Protein AF-A0A2G7H2M1-F1 (afdb_monomer_lite)

Sequence (558 aa):
MIRIRSAALLALSVTLCADLGRAHAQNSVNVNLQNLQPVRIADLQLNVLRLNTAQFQQAIQAPNVLQLNLNDLPARIQARDVAVTRGIGLAGRLAAGADLRADIGRAVLTLPRGLTVPAQVQLRDGARQEVLLFGQDTVALSVAQAEEDSARNRGELLRSFGISEQAPLPADLQPRGQAAPGSAAAPTATGLAAKIGTQIDPNVLLRPPLIRNVLPTPSQPGQEQGDGGSAAPRDGACRFTPTNALFGQLRGSNIGLITTIKNQGARGTCMAFAYTSALESLIARRRGTRMNLSEQYAYYWLRGDDGVLGDGAGWGDFSDAISRARMIPYETAWRYNPSPNRVRLPADTSKPITEFRNSCLNYPDQACSDTTAQAQLVCQGGTNNCAWKPEYAAGGGVNSFRPTRGNEVWASLGGMPFTDVNVTRAYRRNMMRSMLDRGDQLILGFTVDPAFDSIGANGQPNLSLMGGRARGGHAVHIVGYVNTGTRTFNNVQYRVGPGTVNFGTLSFPTGVWVIKNSWSCGFGDGGYAYLPDAFLDQETWGVFNLPAGAVASDMPGF

Structure (mmCIF, N/CA/C/O backbone):
data_AF-A0A2G7H2M1-F1
#
_entry.id   AF-A0A2G7H2M1-F1
#
loop_
_atom_site.group_PDB
_atom_site.id
_atom_site.type_symbol
_atom_site.label_atom_id
_atom_site.label_alt_id
_atom_site.label_comp_id
_atom_site.label_asym_id
_atom_site.label_entity_id
_atom_site.label_seq_id
_atom_site.pdbx_PDB_ins_code
_atom_site.Cartn_x
_atom_site.Cartn_y
_atom_site.Cartn_z
_atom_site.occupancy
_atom_site.B_iso_or_equiv
_atom_site.auth_seq_id
_atom_site.auth_comp_id
_atom_site.auth_asym_id
_atom_site.auth_atom_id
_atom_site.pdbx_PDB_model_num
ATOM 1 N N . MET A 1 1 ? 78.926 -14.113 -14.686 1.00 33.31 1 MET A N 1
ATOM 2 C CA . MET A 1 1 ? 78.456 -13.834 -16.057 1.00 33.31 1 MET A CA 1
ATOM 3 C C . MET A 1 1 ? 77.190 -12.992 -15.964 1.00 33.31 1 MET A C 1
ATOM 5 O O . MET A 1 1 ? 76.244 -13.443 -15.344 1.00 33.31 1 MET A O 1
ATOM 9 N N . ILE A 1 2 ? 77.253 -11.776 -16.534 1.00 32.53 2 ILE A N 1
ATOM 10 C CA . ILE A 1 2 ? 76.145 -10.894 -16.973 1.00 32.53 2 ILE A CA 1
ATOM 11 C C . ILE A 1 2 ? 75.263 -10.309 -15.840 1.00 32.53 2 ILE A C 1
ATOM 13 O O . ILE A 1 2 ? 74.303 -10.923 -15.408 1.00 32.53 2 ILE A O 1
ATOM 17 N N . ARG A 1 3 ? 75.668 -9.221 -15.160 1.00 26.81 3 ARG A N 1
ATOM 18 C CA . ARG A 1 3 ? 75.548 -7.773 -15.501 1.00 26.81 3 ARG A CA 1
ATOM 19 C C . ARG A 1 3 ? 74.106 -7.261 -15.667 1.00 26.81 3 ARG A C 1
ATOM 21 O O . ARG A 1 3 ? 73.580 -7.188 -16.769 1.00 26.81 3 ARG A O 1
ATOM 28 N N . ILE A 1 4 ? 73.564 -6.794 -14.541 1.00 30.09 4 ILE A N 1
ATOM 29 C CA . ILE A 1 4 ? 72.476 -5.816 -14.413 1.00 30.09 4 ILE A CA 1
ATOM 30 C C . ILE A 1 4 ? 72.993 -4.452 -14.906 1.00 30.09 4 ILE A C 1
ATOM 32 O O . ILE A 1 4 ? 74.083 -4.032 -14.511 1.00 30.09 4 ILE A O 1
ATOM 36 N N . ARG A 1 5 ? 72.232 -3.759 -15.763 1.00 29.53 5 ARG A N 1
ATOM 37 C CA . ARG A 1 5 ? 72.445 -2.341 -16.093 1.00 29.53 5 ARG A CA 1
ATOM 38 C C . ARG A 1 5 ? 71.260 -1.516 -15.608 1.00 29.53 5 ARG A C 1
ATOM 40 O O . ARG A 1 5 ? 70.122 -1.763 -15.992 1.00 29.53 5 ARG A O 1
ATOM 47 N N . SER A 1 6 ? 71.588 -0.533 -14.784 1.00 28.25 6 SER A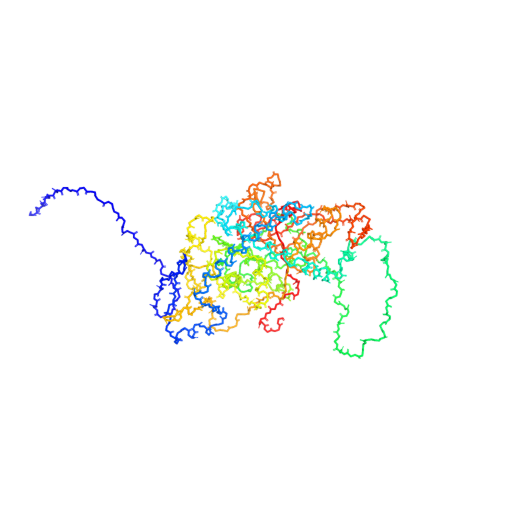 N 1
ATOM 48 C CA . SER A 1 6 ? 70.728 0.547 -14.318 1.00 28.25 6 SER A CA 1
ATOM 49 C C . SER A 1 6 ? 70.740 1.736 -15.289 1.00 28.25 6 SER A C 1
ATOM 51 O O . SER A 1 6 ? 71.696 1.903 -16.046 1.00 28.25 6 SER A O 1
ATOM 53 N N . ALA A 1 7 ? 69.739 2.604 -15.097 1.00 27.39 7 ALA A N 1
ATOM 54 C CA . ALA A 1 7 ? 69.675 4.039 -15.407 1.00 27.39 7 ALA A CA 1
ATOM 55 C C . ALA A 1 7 ? 69.108 4.469 -16.775 1.00 27.39 7 ALA A C 1
ATOM 57 O O . ALA A 1 7 ? 69.757 4.338 -17.805 1.00 27.39 7 ALA A O 1
ATOM 58 N N . ALA A 1 8 ? 67.942 5.128 -16.745 1.00 26.91 8 ALA A N 1
ATOM 59 C CA . ALA A 1 8 ? 67.895 6.596 -16.775 1.00 26.91 8 ALA A CA 1
ATOM 60 C C . ALA A 1 8 ? 66.492 7.116 -16.393 1.00 26.91 8 ALA A C 1
ATOM 62 O O . ALA A 1 8 ? 65.511 6.870 -17.088 1.00 26.91 8 ALA A O 1
ATOM 63 N N . LEU A 1 9 ? 66.422 7.847 -15.275 1.00 26.03 9 LEU A N 1
ATOM 64 C CA . LEU A 1 9 ? 65.372 8.827 -14.994 1.00 26.03 9 LEU A CA 1
ATOM 65 C C . LEU A 1 9 ? 65.571 10.035 -15.923 1.00 26.03 9 LEU A C 1
ATOM 67 O O . LEU A 1 9 ? 66.683 10.554 -15.985 1.00 26.03 9 LEU A O 1
ATOM 71 N N . LEU A 1 10 ? 64.493 10.571 -16.499 1.00 26.19 10 LEU A N 1
ATOM 72 C CA . LEU A 1 10 ? 64.315 12.022 -16.596 1.00 26.19 10 LEU A CA 1
ATOM 73 C C . LEU A 1 10 ? 62.819 12.351 -16.490 1.00 26.19 10 LEU A C 1
ATOM 75 O O . LEU A 1 10 ? 61.987 11.782 -17.191 1.00 26.19 10 LEU A O 1
ATOM 79 N N . ALA A 1 11 ? 62.501 13.220 -15.539 1.00 27.11 11 ALA A N 1
ATOM 80 C CA . ALA A 1 11 ? 61.161 13.618 -15.138 1.00 27.11 11 ALA A CA 1
ATOM 81 C C . ALA A 1 11 ? 60.555 14.672 -16.077 1.00 27.11 11 ALA A C 1
ATOM 83 O O . ALA A 1 11 ? 61.283 15.536 -16.554 1.00 27.11 11 ALA A O 1
ATOM 84 N N . LEU A 1 12 ? 59.222 14.676 -16.220 1.00 25.28 12 LEU A N 1
ATOM 85 C CA . LEU A 1 12 ? 58.423 15.906 -16.311 1.00 25.28 12 LEU A CA 1
ATOM 86 C C . LEU A 1 12 ? 56.951 15.636 -15.909 1.00 25.28 12 LEU A C 1
ATOM 88 O O . LEU A 1 12 ? 56.193 14.997 -16.627 1.00 25.28 12 LEU A O 1
ATOM 92 N N . SER A 1 13 ? 56.606 16.088 -14.700 1.00 24.88 13 SER A N 1
ATOM 93 C CA . SER A 1 13 ? 55.345 16.725 -14.266 1.00 24.88 13 SER A CA 1
ATOM 94 C C . SER A 1 13 ? 53.973 16.344 -14.875 1.00 24.88 13 SER A C 1
ATOM 96 O O . SER A 1 13 ? 53.659 16.690 -16.005 1.00 24.88 13 SER A O 1
ATOM 98 N N . VAL A 1 14 ? 53.108 15.820 -13.990 1.00 29.09 14 VAL A N 1
ATOM 99 C CA . VAL A 1 14 ? 51.681 16.160 -13.755 1.00 29.09 14 VAL A CA 1
ATOM 100 C C . VAL A 1 14 ? 50.760 16.338 -14.975 1.00 29.09 14 VAL A C 1
ATOM 102 O O . VAL A 1 14 ? 50.647 17.427 -15.529 1.00 29.09 14 VAL A O 1
ATOM 105 N N . THR A 1 15 ? 49.905 15.339 -15.226 1.00 25.30 15 THR A N 1
ATOM 106 C CA . THR A 1 15 ? 48.461 15.573 -15.429 1.00 25.30 15 THR A CA 1
ATOM 107 C C . THR A 1 15 ? 47.659 14.343 -14.985 1.00 25.30 15 THR A C 1
ATOM 109 O O . THR A 1 15 ? 47.825 13.246 -15.510 1.00 25.30 15 THR A O 1
ATOM 112 N N . LEU A 1 16 ? 46.811 14.539 -13.972 1.00 26.70 16 LEU A N 1
ATOM 113 C CA . LEU A 1 16 ? 45.685 13.672 -13.621 1.00 26.70 16 LEU A CA 1
ATOM 114 C C . LEU A 1 16 ? 44.705 13.595 -14.804 1.00 26.70 16 LEU A C 1
ATOM 116 O O . LEU A 1 16 ? 44.364 14.640 -15.350 1.00 26.70 16 LEU A O 1
ATOM 120 N N . CYS A 1 17 ? 44.170 12.408 -15.106 1.00 23.98 17 CYS A N 1
ATOM 121 C CA . CYS A 1 17 ? 42.733 12.114 -14.966 1.00 23.98 17 CYS A CA 1
ATOM 122 C C . CYS A 1 17 ? 42.373 10.720 -15.512 1.00 23.98 17 CYS A C 1
ATOM 124 O O . CYS A 1 17 ? 42.525 10.446 -16.692 1.00 23.98 17 CYS A O 1
ATOM 126 N N . ALA A 1 18 ? 41.880 9.886 -14.591 1.00 29.06 18 ALA A N 1
ATOM 127 C CA . ALA A 1 18 ? 40.818 8.888 -14.726 1.00 29.06 18 ALA A CA 1
ATOM 128 C C . ALA A 1 18 ? 40.623 8.155 -16.070 1.00 29.06 18 ALA A C 1
ATOM 130 O O . ALA A 1 18 ? 39.945 8.663 -16.950 1.00 29.06 18 ALA A O 1
ATOM 131 N N . ASP A 1 19 ? 41.035 6.882 -16.114 1.00 26.33 19 ASP A N 1
ATOM 132 C CA . ASP A 1 19 ? 40.470 5.878 -17.032 1.00 26.33 19 ASP A CA 1
ATOM 133 C C . ASP A 1 19 ? 40.434 4.471 -16.395 1.00 26.33 19 ASP A C 1
ATOM 135 O O . ASP A 1 19 ? 40.882 3.467 -16.941 1.00 26.33 19 ASP A O 1
ATOM 139 N N . LEU A 1 20 ? 39.866 4.383 -15.188 1.00 26.27 20 LEU A N 1
ATOM 140 C CA . LEU A 1 20 ? 39.433 3.113 -14.589 1.00 26.27 20 LEU A CA 1
ATOM 141 C C . LEU A 1 20 ? 37.907 3.115 -14.484 1.00 26.27 20 LEU A C 1
ATOM 143 O O . LEU A 1 20 ? 37.322 3.280 -13.415 1.00 26.27 20 LEU A O 1
ATOM 147 N N . GLY A 1 21 ? 37.262 2.993 -15.643 1.00 26.36 21 GLY A N 1
ATOM 148 C CA . GLY A 1 21 ? 35.820 2.875 -15.791 1.00 26.36 21 GLY A CA 1
ATOM 149 C C . GLY A 1 21 ? 35.415 1.518 -16.366 1.00 26.36 21 GLY A C 1
ATOM 150 O O . GLY A 1 21 ? 35.889 1.124 -17.424 1.00 26.36 21 GLY A O 1
ATOM 151 N N . ARG A 1 22 ? 34.426 0.899 -15.707 1.00 31.69 22 ARG A N 1
ATOM 152 C CA . ARG A 1 22 ? 33.455 -0.078 -16.243 1.00 31.69 22 ARG A CA 1
ATOM 153 C C . ARG A 1 22 ? 33.908 -1.535 -16.402 1.00 31.69 22 ARG A C 1
ATOM 155 O O . ARG A 1 22 ? 34.060 -2.039 -17.507 1.00 31.69 22 ARG A O 1
ATOM 162 N N . ALA A 1 23 ? 33.857 -2.265 -15.291 1.00 27.28 23 ALA A N 1
ATOM 163 C CA . ALA A 1 23 ? 33.282 -3.610 -15.306 1.00 27.28 23 ALA A CA 1
ATOM 164 C C . ALA A 1 23 ? 31.782 -3.483 -14.971 1.00 27.28 23 ALA A C 1
ATOM 166 O O . ALA A 1 23 ? 31.389 -3.468 -13.808 1.00 27.28 23 ALA A O 1
ATOM 167 N N . HIS A 1 24 ? 30.948 -3.294 -15.999 1.00 34.88 24 HIS A N 1
ATOM 168 C CA . HIS A 1 24 ? 29.495 -3.449 -15.884 1.00 34.88 24 HIS A CA 1
ATOM 169 C C . HIS A 1 24 ? 29.212 -4.945 -15.790 1.00 34.88 24 HIS A C 1
ATOM 171 O O . HIS A 1 24 ? 29.477 -5.667 -16.751 1.00 34.88 24 HIS A O 1
ATOM 177 N N . ALA A 1 25 ? 28.723 -5.430 -14.649 1.00 34.84 25 ALA A N 1
ATOM 178 C CA . ALA A 1 25 ? 28.279 -6.813 -14.565 1.00 34.84 25 ALA A CA 1
ATOM 179 C C . ALA A 1 25 ? 27.133 -7.008 -15.565 1.00 34.84 25 ALA A C 1
ATOM 181 O O . ALA A 1 25 ? 26.103 -6.336 -15.512 1.00 34.84 25 ALA A O 1
ATOM 182 N N . GLN A 1 26 ? 27.390 -7.879 -16.532 1.00 40.53 26 GLN A N 1
ATOM 183 C CA . GLN A 1 26 ? 26.538 -8.148 -17.670 1.00 40.53 26 GLN A CA 1
ATOM 184 C C . GLN A 1 26 ? 25.221 -8.769 -17.198 1.00 40.53 26 GLN A C 1
ATOM 186 O O . GLN A 1 26 ? 25.188 -9.863 -16.639 1.00 40.53 26 GLN A O 1
ATOM 191 N N . ASN A 1 27 ? 24.136 -8.044 -17.453 1.00 43.53 27 ASN A N 1
ATOM 192 C CA . ASN A 1 27 ? 22.769 -8.532 -17.376 1.00 43.53 27 ASN A CA 1
ATOM 193 C C . ASN A 1 27 ? 22.635 -9.781 -18.256 1.00 43.53 27 ASN A C 1
ATOM 195 O O . ASN A 1 27 ? 22.847 -9.707 -19.466 1.00 43.53 27 ASN A O 1
ATOM 199 N N . SER A 1 28 ? 22.245 -10.914 -17.682 1.00 41.66 28 SER A N 1
ATOM 200 C CA . SER A 1 28 ? 21.693 -12.014 -18.465 1.00 41.66 28 SER A CA 1
ATOM 201 C C . SER A 1 28 ? 20.181 -12.012 -1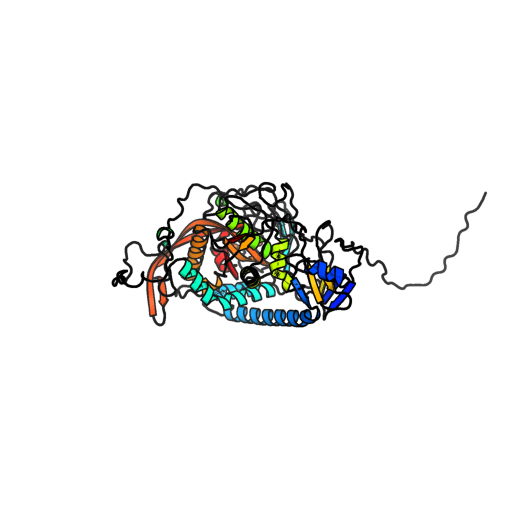8.286 1.00 41.66 28 SER A C 1
ATOM 203 O O . SER A 1 28 ? 19.684 -12.248 -17.197 1.00 41.66 28 SER A O 1
ATOM 205 N N . VAL A 1 29 ? 19.457 -11.750 -19.377 1.00 44.94 29 VAL A N 1
ATOM 206 C CA . VAL A 1 29 ? 18.616 -12.800 -19.963 1.00 44.94 29 VAL A CA 1
ATOM 207 C C . VAL A 1 29 ? 18.759 -12.729 -21.481 1.00 44.94 29 VAL A C 1
ATOM 209 O O . VAL A 1 29 ? 18.210 -11.863 -22.157 1.00 44.94 29 VAL A O 1
ATOM 212 N N . ASN A 1 30 ? 19.567 -13.651 -21.993 1.00 44.84 30 ASN A N 1
ATOM 213 C CA . ASN A 1 30 ? 19.257 -14.531 -23.116 1.00 44.84 30 ASN A CA 1
ATOM 214 C C . ASN A 1 30 ? 18.113 -14.100 -24.053 1.00 44.84 30 ASN A C 1
ATOM 216 O O . ASN A 1 30 ? 17.033 -14.686 -24.051 1.00 44.84 30 ASN A O 1
ATOM 220 N N . VAL A 1 31 ? 18.408 -13.176 -24.965 1.00 47.66 31 VAL A N 1
ATOM 221 C CA . VAL A 1 31 ? 17.937 -13.311 -26.348 1.00 47.66 31 VAL A CA 1
ATOM 222 C C . VAL A 1 31 ? 19.170 -13.213 -27.250 1.00 47.66 31 VAL A C 1
ATOM 224 O O . VAL A 1 31 ? 19.629 -12.127 -27.587 1.00 47.66 31 VAL A O 1
ATOM 227 N N . ASN A 1 32 ? 19.747 -14.365 -27.601 1.00 48.53 32 ASN A N 1
ATOM 228 C CA . ASN A 1 32 ? 20.745 -14.517 -28.671 1.00 48.53 32 ASN A CA 1
ATOM 229 C C . ASN A 1 32 ? 21.985 -13.595 -28.604 1.00 48.53 32 ASN A C 1
ATOM 231 O O . ASN A 1 32 ? 22.346 -13.010 -29.623 1.00 48.53 32 ASN A O 1
ATOM 235 N N . LEU A 1 33 ? 22.654 -13.463 -27.448 1.00 54.19 33 LEU A N 1
ATOM 236 C CA . LEU A 1 33 ? 23.925 -12.715 -27.323 1.00 54.19 33 LEU A CA 1
ATOM 237 C C . LEU A 1 33 ? 23.839 -11.221 -27.719 1.00 54.19 33 LEU A C 1
ATOM 239 O O . LEU A 1 33 ? 24.855 -10.604 -28.039 1.00 54.19 33 LEU A O 1
ATOM 243 N N . GLN A 1 34 ? 22.643 -10.620 -27.724 1.00 62.59 34 GLN A N 1
ATOM 244 C CA . GLN A 1 34 ? 22.492 -9.205 -28.065 1.00 62.59 34 GLN A CA 1
ATOM 245 C C . GLN A 1 34 ? 22.823 -8.291 -26.881 1.00 62.59 34 GLN A C 1
ATOM 247 O O . GLN A 1 34 ? 22.351 -8.489 -25.763 1.00 62.59 34 GLN A O 1
ATOM 252 N N . ASN A 1 35 ? 23.621 -7.257 -27.157 1.00 71.12 35 ASN A N 1
ATOM 253 C CA . ASN A 1 35 ? 24.021 -6.261 -26.169 1.00 71.12 35 ASN A CA 1
ATOM 254 C C . ASN A 1 35 ? 22.909 -5.235 -25.929 1.00 71.12 35 ASN A C 1
ATOM 256 O O . ASN A 1 35 ? 22.250 -4.777 -26.867 1.00 71.12 35 ASN A O 1
ATOM 260 N N . LEU A 1 36 ? 22.761 -4.822 -24.670 1.00 82.12 36 LEU A N 1
ATOM 261 C CA . LEU A 1 36 ? 21.943 -3.671 -24.305 1.00 82.12 36 LEU A CA 1
ATOM 262 C C . LEU A 1 36 ? 22.483 -2.401 -24.966 1.00 82.12 36 LEU A C 1
ATOM 264 O O . LEU A 1 36 ? 23.694 -2.178 -25.021 1.00 82.12 36 LEU A O 1
ATOM 268 N N . GLN A 1 37 ? 21.571 -1.564 -25.448 1.00 87.12 37 GLN A N 1
ATOM 269 C CA . GLN A 1 37 ? 21.890 -0.307 -26.110 1.00 87.12 37 GLN A CA 1
ATOM 270 C C . GLN A 1 37 ? 21.412 0.870 -25.258 1.00 87.12 37 GLN A C 1
ATOM 272 O O . GLN A 1 37 ? 20.228 0.912 -24.906 1.00 87.12 37 GLN A O 1
ATOM 277 N N . PRO A 1 38 ? 22.286 1.839 -24.943 1.00 88.56 38 PRO A N 1
ATOM 278 C CA . PRO A 1 38 ? 21.874 3.030 -24.224 1.00 88.56 38 PRO A CA 1
ATOM 279 C C . PRO A 1 38 ? 20.993 3.913 -25.114 1.00 88.56 38 PRO A C 1
ATOM 281 O O . PRO A 1 38 ? 21.287 4.138 -26.290 1.00 88.56 38 PRO A O 1
ATOM 284 N N . VAL A 1 39 ? 19.920 4.444 -24.539 1.00 88.81 39 VAL A N 1
ATOM 285 C CA . VAL A 1 39 ? 19.013 5.409 -25.161 1.00 88.81 39 VAL A CA 1
ATOM 286 C C . VAL A 1 39 ? 18.764 6.532 -24.166 1.00 88.81 39 VAL A C 1
ATOM 288 O O . VAL A 1 39 ? 18.524 6.292 -22.983 1.00 88.81 39 VAL A O 1
ATOM 291 N N . ARG A 1 40 ? 18.807 7.772 -24.652 1.00 90.56 40 ARG A N 1
ATOM 292 C CA . ARG A 1 40 ? 18.460 8.955 -23.867 1.00 90.56 40 ARG A CA 1
ATOM 293 C C . ARG A 1 40 ? 17.105 9.488 -24.313 1.00 90.56 40 ARG A C 1
ATOM 295 O O . ARG A 1 40 ? 16.916 9.735 -25.502 1.00 90.56 40 ARG A O 1
ATOM 302 N N . ILE A 1 41 ? 16.195 9.690 -23.366 1.00 88.06 41 ILE A N 1
ATOM 303 C CA . ILE A 1 41 ? 14.857 10.243 -23.608 1.00 88.06 41 ILE A CA 1
ATOM 304 C C . ILE A 1 41 ? 14.632 11.353 -22.596 1.00 88.06 41 ILE A C 1
ATOM 306 O O . ILE A 1 41 ? 14.559 11.081 -21.403 1.00 88.06 41 ILE A O 1
ATOM 310 N N . ALA A 1 42 ? 14.542 12.598 -23.063 1.00 87.31 42 ALA A N 1
ATOM 311 C CA . ALA A 1 42 ? 14.599 13.764 -22.184 1.00 87.31 42 ALA A CA 1
ATOM 312 C C . ALA A 1 42 ? 15.829 13.689 -21.242 1.00 87.31 42 ALA A C 1
ATOM 314 O O . ALA A 1 42 ? 16.981 13.685 -21.701 1.00 87.31 42 ALA A O 1
ATOM 315 N N . ASP A 1 43 ? 15.599 13.623 -19.935 1.00 86.31 43 ASP A N 1
ATOM 316 C CA . ASP A 1 43 ? 16.602 13.468 -18.884 1.00 86.31 43 ASP A CA 1
ATOM 317 C C . ASP A 1 43 ? 16.855 12.006 -18.471 1.00 86.31 43 ASP A C 1
ATOM 319 O O . ASP A 1 43 ? 17.846 11.735 -17.793 1.00 86.31 43 ASP A O 1
ATOM 323 N N . LEU A 1 44 ? 16.034 11.059 -18.929 1.00 88.62 44 LEU A N 1
ATOM 324 C CA . LEU A 1 44 ? 16.184 9.637 -18.630 1.00 88.62 44 LEU A CA 1
ATOM 325 C C . LEU A 1 44 ? 17.306 8.991 -19.448 1.00 88.62 44 LEU A C 1
ATOM 327 O O . LEU A 1 44 ? 17.395 9.167 -20.669 1.00 88.62 44 LEU A O 1
ATOM 331 N N . GLN A 1 45 ? 18.116 8.175 -18.776 1.00 89.75 45 GLN A N 1
ATOM 332 C CA . GLN A 1 45 ? 19.093 7.281 -19.395 1.00 89.75 45 GLN A CA 1
ATOM 333 C C . GLN A 1 45 ? 18.625 5.840 -19.217 1.00 89.75 45 GLN A C 1
ATOM 335 O O . GLN A 1 45 ? 18.563 5.332 -18.100 1.00 89.75 45 GLN A O 1
ATOM 340 N N . LEU A 1 46 ? 18.280 5.191 -20.327 1.00 87.44 46 LEU A N 1
ATOM 341 C CA . LEU A 1 46 ? 17.742 3.836 -20.351 1.00 87.44 46 LEU A CA 1
ATOM 342 C C . LEU A 1 46 ? 18.667 2.906 -21.119 1.00 87.44 46 LEU A C 1
ATOM 344 O O . LEU A 1 46 ? 19.346 3.320 -22.054 1.00 87.44 46 LEU A O 1
ATOM 348 N N . ASN A 1 47 ? 18.619 1.626 -20.775 1.00 86.94 47 ASN A N 1
ATOM 349 C CA . ASN A 1 47 ? 19.218 0.565 -21.569 1.00 86.94 47 ASN A CA 1
ATOM 350 C C . ASN A 1 47 ? 18.100 -0.282 -22.170 1.00 86.94 47 ASN A C 1
ATOM 352 O O . ASN A 1 47 ? 17.242 -0.781 -21.442 1.00 86.94 47 ASN A O 1
ATOM 356 N N . VAL A 1 48 ? 18.107 -0.433 -23.493 1.00 87.75 48 VAL A N 1
ATOM 357 C CA . VAL A 1 48 ? 17.088 -1.189 -24.228 1.00 87.75 48 VAL A CA 1
ATOM 358 C C . VAL A 1 48 ? 17.704 -2.388 -24.931 1.00 87.75 48 VAL A C 1
ATOM 360 O O . VAL A 1 48 ? 18.831 -2.327 -25.426 1.00 87.75 48 VAL A O 1
ATOM 363 N N . LEU A 1 49 ? 16.943 -3.471 -25.031 1.00 89.12 49 LEU A N 1
ATOM 364 C CA . LEU A 1 49 ? 17.272 -4.604 -25.883 1.00 89.12 49 LEU A CA 1
ATOM 365 C C . LEU A 1 49 ? 16.596 -4.414 -27.245 1.00 89.12 49 LEU A C 1
ATOM 367 O O . LEU A 1 49 ? 15.375 -4.527 -27.358 1.00 89.12 49 LEU A O 1
ATOM 371 N N . ARG A 1 50 ? 17.373 -4.099 -28.288 1.00 90.06 50 ARG A N 1
ATOM 372 C CA . ARG A 1 50 ? 16.838 -3.915 -29.647 1.00 90.06 50 ARG A CA 1
ATOM 373 C C . ARG A 1 50 ? 16.810 -5.228 -30.415 1.00 90.06 50 ARG A C 1
ATOM 375 O O . ARG A 1 50 ? 17.846 -5.703 -30.860 1.00 90.06 50 ARG A O 1
ATOM 382 N N . LEU A 1 51 ? 15.608 -5.744 -30.632 1.00 90.12 51 LEU A N 1
ATOM 383 C CA . LEU A 1 51 ? 15.343 -6.998 -31.326 1.00 90.12 51 LEU A CA 1
ATOM 384 C C . LEU A 1 51 ? 14.994 -6.740 -32.796 1.00 90.12 51 LEU A C 1
ATOM 386 O O . LEU A 1 51 ? 14.384 -5.721 -33.125 1.00 90.12 51 LEU A O 1
ATOM 390 N N . ASN A 1 52 ? 15.320 -7.668 -33.701 1.00 91.38 52 ASN A N 1
ATOM 391 C CA . ASN A 1 52 ? 14.781 -7.586 -35.063 1.00 91.38 52 ASN A CA 1
ATOM 392 C C . ASN A 1 52 ? 13.247 -7.765 -35.049 1.00 91.38 52 ASN A C 1
ATOM 394 O O . ASN A 1 52 ? 12.675 -8.193 -34.046 1.00 91.38 52 ASN A O 1
ATOM 398 N N . THR A 1 53 ? 12.563 -7.447 -36.151 1.00 91.88 53 THR A N 1
ATOM 399 C CA . THR A 1 53 ? 11.090 -7.484 -36.196 1.00 91.88 53 THR A CA 1
ATOM 400 C C . THR A 1 53 ? 10.516 -8.839 -35.774 1.00 91.88 53 THR A C 1
ATOM 402 O O . THR A 1 53 ? 9.607 -8.867 -34.953 1.00 91.88 53 THR A O 1
ATOM 405 N N . ALA A 1 54 ? 11.058 -9.959 -36.260 1.00 90.44 54 ALA A N 1
ATOM 406 C CA . ALA A 1 54 ? 10.551 -11.290 -35.917 1.00 90.44 54 ALA A CA 1
ATOM 407 C C . ALA A 1 54 ? 10.736 -11.617 -34.423 1.00 90.44 54 ALA A C 1
ATOM 409 O O . ALA A 1 54 ? 9.799 -12.058 -33.760 1.00 90.44 54 ALA A O 1
ATOM 410 N N . GLN A 1 55 ? 11.919 -11.330 -33.874 1.00 89.06 55 GLN A N 1
ATOM 411 C CA . GLN A 1 55 ? 12.224 -11.514 -32.454 1.00 89.06 55 GLN A CA 1
ATOM 412 C C . GLN A 1 55 ? 11.359 -10.620 -31.561 1.00 89.06 55 GLN A C 1
ATOM 414 O O . GLN A 1 55 ? 10.897 -11.061 -30.512 1.00 89.06 55 GLN A O 1
ATOM 419 N N . PHE A 1 56 ? 11.123 -9.369 -31.965 1.00 91.00 56 PHE A N 1
ATOM 420 C CA . PHE A 1 56 ? 10.257 -8.460 -31.223 1.00 91.00 56 PHE A CA 1
ATOM 421 C C . PHE A 1 56 ? 8.808 -8.948 -31.219 1.00 91.00 56 PHE A C 1
ATOM 423 O O . PHE A 1 56 ? 8.195 -8.990 -30.157 1.00 91.00 56 PHE A O 1
ATOM 430 N N . GLN A 1 57 ? 8.286 -9.381 -32.372 1.00 90.56 57 GLN A N 1
ATOM 431 C CA . GLN A 1 57 ? 6.941 -9.957 -32.464 1.00 90.56 57 GLN A CA 1
ATOM 432 C C . GLN A 1 57 ? 6.794 -11.187 -31.560 1.00 90.56 57 GLN A C 1
ATOM 434 O O . GLN A 1 57 ? 5.800 -11.310 -30.853 1.00 90.56 57 GLN A O 1
ATOM 439 N N . GLN A 1 58 ? 7.812 -12.047 -31.495 1.00 87.06 58 GLN A N 1
ATOM 440 C CA . GLN A 1 58 ? 7.832 -13.163 -30.550 1.00 87.06 58 GLN A CA 1
ATOM 441 C C . GLN A 1 58 ? 7.871 -12.688 -29.086 1.00 87.06 58 GLN A C 1
ATOM 443 O O . GLN A 1 58 ? 7.181 -13.244 -28.236 1.00 87.06 58 GLN A O 1
ATOM 448 N N . ALA A 1 59 ? 8.655 -11.653 -28.774 1.00 84.31 59 ALA A N 1
ATOM 449 C CA . ALA A 1 59 ? 8.775 -11.134 -27.414 1.00 84.31 59 ALA A CA 1
ATOM 450 C C . ALA A 1 59 ? 7.458 -10.540 -26.891 1.00 84.31 59 ALA A C 1
ATOM 452 O O . ALA A 1 59 ? 7.136 -10.745 -25.725 1.00 84.31 59 ALA A O 1
ATOM 453 N N . ILE A 1 60 ? 6.689 -9.848 -27.739 1.00 87.62 60 ILE A N 1
ATOM 454 C CA . ILE A 1 60 ? 5.400 -9.248 -27.352 1.00 87.62 60 ILE A CA 1
ATOM 455 C C . ILE A 1 60 ? 4.226 -10.234 -27.376 1.00 87.62 60 ILE A C 1
ATOM 457 O O . ILE A 1 60 ? 3.153 -9.903 -26.881 1.00 87.62 60 ILE A O 1
ATOM 461 N N . GLN A 1 61 ? 4.415 -11.434 -27.932 1.00 84.50 61 GLN A N 1
ATOM 462 C CA . GLN A 1 61 ? 3.464 -12.543 -27.796 1.00 84.50 61 GLN A CA 1
ATOM 463 C C . GLN A 1 61 ? 3.545 -13.215 -26.420 1.00 84.50 61 GLN A C 1
ATOM 465 O O . GLN A 1 61 ? 2.655 -13.991 -26.071 1.00 84.50 61 GLN A O 1
ATOM 470 N N . ALA A 1 62 ? 4.590 -12.934 -25.631 1.00 76.56 62 ALA A N 1
ATOM 471 C CA . ALA A 1 62 ? 4.644 -13.386 -24.250 1.00 76.56 62 ALA A CA 1
ATOM 472 C C . ALA A 1 62 ? 3.457 -12.798 -23.464 1.00 76.56 62 ALA A C 1
ATOM 474 O O . ALA A 1 62 ? 3.092 -11.634 -23.668 1.00 76.56 62 ALA A O 1
ATOM 475 N N . PRO A 1 63 ? 2.838 -13.578 -22.563 1.00 77.00 63 PRO A N 1
ATOM 476 C CA . PRO A 1 63 ? 1.747 -13.067 -21.754 1.00 77.00 63 PRO A CA 1
ATOM 477 C C . PRO A 1 63 ? 2.239 -11.898 -20.904 1.00 77.00 63 PRO A C 1
ATOM 479 O O . PRO A 1 63 ? 3.410 -11.828 -20.525 1.00 77.00 63 PRO A O 1
ATOM 482 N N . ASN A 1 64 ? 1.310 -11.006 -20.565 1.00 85.00 64 ASN A N 1
ATOM 483 C CA . ASN A 1 64 ? 1.519 -9.965 -19.564 1.00 85.00 64 ASN A CA 1
ATOM 484 C C . ASN A 1 64 ? 2.573 -8.902 -19.915 1.00 85.00 64 ASN A C 1
ATOM 486 O O . ASN A 1 64 ? 3.028 -8.180 -19.038 1.00 85.00 64 ASN A O 1
ATOM 490 N N . VAL A 1 65 ? 2.924 -8.765 -21.192 1.00 88.94 65 VAL A N 1
ATOM 491 C CA . VAL A 1 65 ? 3.780 -7.682 -21.681 1.00 88.94 65 VAL A CA 1
ATOM 492 C C . VAL A 1 65 ? 3.032 -6.345 -21.673 1.00 88.94 65 VAL A C 1
ATOM 494 O O . VAL A 1 65 ? 1.884 -6.258 -22.112 1.00 88.94 65 VAL A O 1
ATOM 497 N N . LEU A 1 66 ? 3.709 -5.279 -21.238 1.00 90.81 66 LEU A N 1
ATOM 498 C CA . LEU A 1 66 ? 3.201 -3.906 -21.315 1.00 90.81 66 LEU A CA 1
ATOM 499 C C . LEU A 1 66 ? 3.867 -3.168 -22.464 1.00 90.81 66 LEU A C 1
ATOM 501 O O . LEU A 1 66 ? 5.049 -2.838 -22.398 1.00 90.81 66 LEU A O 1
ATOM 505 N N . GLN A 1 67 ? 3.109 -2.915 -23.526 1.00 91.31 67 GLN A N 1
ATOM 506 C CA . GLN A 1 67 ? 3.601 -2.142 -24.661 1.00 91.31 67 GLN A CA 1
ATOM 507 C C . GLN A 1 67 ? 3.704 -0.658 -24.301 1.00 91.31 67 GLN A C 1
ATOM 509 O O . GLN A 1 67 ? 2.844 -0.106 -23.616 1.00 91.31 67 GLN A O 1
ATOM 514 N N . LEU A 1 68 ? 4.742 -0.001 -24.810 1.00 91.62 68 LEU A N 1
ATOM 515 C CA . LEU A 1 68 ? 4.908 1.443 -24.723 1.00 91.62 68 LEU A CA 1
ATOM 516 C C . LEU A 1 68 ? 5.584 1.995 -25.973 1.00 91.62 68 LEU A C 1
ATOM 518 O O . LEU A 1 68 ? 6.371 1.311 -26.632 1.00 91.62 68 LEU A O 1
ATOM 522 N N . ASN A 1 69 ? 5.341 3.273 -26.246 1.00 92.19 69 ASN A N 1
ATOM 523 C CA . ASN A 1 69 ? 6.175 4.043 -27.149 1.00 92.19 69 ASN A CA 1
ATOM 524 C C . ASN A 1 69 ? 7.139 4.912 -26.335 1.00 92.19 69 ASN A C 1
ATOM 526 O O . ASN A 1 69 ? 6.723 5.658 -25.448 1.00 92.19 69 ASN A O 1
ATOM 530 N N . LEU A 1 70 ? 8.434 4.842 -26.641 1.00 91.00 70 LEU A N 1
ATOM 531 C CA . LEU A 1 70 ? 9.446 5.647 -25.950 1.00 91.00 70 LEU A CA 1
ATOM 532 C C . LEU A 1 70 ? 9.232 7.160 -26.120 1.00 91.00 70 LEU A C 1
ATOM 534 O O . LEU A 1 70 ? 9.659 7.928 -25.261 1.00 91.00 70 LEU A O 1
ATOM 538 N N . ASN A 1 71 ? 8.531 7.594 -27.172 1.00 91.75 71 ASN A N 1
ATOM 539 C CA . ASN A 1 71 ? 8.174 9.000 -27.373 1.00 91.75 71 ASN A CA 1
ATOM 540 C C . ASN A 1 71 ? 7.128 9.510 -26.370 1.00 91.75 71 ASN A C 1
ATOM 542 O O . ASN A 1 71 ? 7.018 10.721 -26.193 1.00 91.75 71 ASN A O 1
ATOM 546 N N . ASP A 1 72 ? 6.391 8.622 -25.695 1.00 90.31 72 ASP A N 1
ATOM 547 C CA . ASP A 1 72 ? 5.359 9.015 -24.728 1.00 90.31 72 ASP A CA 1
ATOM 548 C C . ASP A 1 72 ? 5.953 9.344 -23.351 1.00 90.31 72 ASP A C 1
ATOM 550 O O . ASP A 1 72 ? 5.320 10.017 -22.536 1.00 90.31 72 ASP A O 1
ATOM 554 N N . LEU A 1 73 ? 7.165 8.856 -23.063 1.00 88.12 73 LEU A N 1
ATOM 555 C CA . LEU A 1 73 ? 7.786 8.968 -21.742 1.00 88.12 73 LEU A CA 1
ATOM 556 C C . LEU A 1 73 ? 7.935 10.421 -21.252 1.00 88.12 73 LEU A C 1
ATOM 558 O O . LEU A 1 73 ? 7.579 10.665 -20.098 1.00 88.12 73 LEU A O 1
ATOM 562 N N . PRO A 1 74 ? 8.364 11.406 -22.072 1.00 89.88 74 PRO A N 1
ATOM 563 C CA . PRO A 1 74 ? 8.425 12.802 -21.634 1.00 89.88 74 PRO A CA 1
ATOM 564 C C . PRO A 1 74 ? 7.078 13.343 -21.135 1.00 89.88 74 PRO A C 1
ATOM 566 O O . PRO A 1 74 ? 7.016 13.982 -20.085 1.00 89.88 74 PRO A O 1
ATOM 569 N N . ALA A 1 75 ? 5.984 13.039 -21.842 1.00 90.50 75 ALA A N 1
ATOM 570 C CA . ALA A 1 75 ? 4.646 13.481 -21.452 1.00 90.50 75 ALA A CA 1
ATOM 571 C C . ALA A 1 75 ? 4.178 12.810 -20.149 1.00 90.50 75 ALA A C 1
ATOM 573 O O . ALA A 1 75 ? 3.556 13.458 -19.307 1.00 90.50 75 ALA A O 1
ATOM 574 N N . ARG A 1 76 ? 4.524 11.531 -19.940 1.00 88.06 76 ARG A N 1
ATOM 575 C CA . ARG A 1 76 ? 4.222 10.803 -18.693 1.00 88.06 76 ARG A CA 1
ATOM 576 C C . ARG A 1 76 ? 4.946 11.402 -17.486 1.00 88.06 76 ARG A C 1
ATOM 578 O O . ARG A 1 76 ? 4.327 11.575 -16.438 1.00 88.06 76 ARG A O 1
ATOM 585 N N . ILE A 1 77 ? 6.222 11.773 -17.636 1.00 86.31 77 ILE A N 1
ATOM 586 C CA . ILE A 1 77 ? 6.994 12.457 -16.580 1.00 86.31 77 ILE A CA 1
ATOM 587 C C . ILE A 1 77 ? 6.315 13.774 -16.201 1.00 86.31 77 ILE A C 1
ATOM 589 O O . ILE A 1 77 ? 6.051 14.013 -15.024 1.00 86.31 77 ILE A O 1
ATOM 593 N N . GLN A 1 78 ? 5.968 14.593 -17.197 1.00 88.44 78 GLN A N 1
ATOM 594 C CA . GLN A 1 78 ? 5.301 15.870 -16.961 1.00 88.44 78 GLN A CA 1
ATOM 595 C C . GLN A 1 78 ? 3.947 15.686 -16.259 1.00 88.44 78 GLN A C 1
ATOM 597 O O . GLN A 1 78 ? 3.636 16.414 -15.316 1.00 88.44 78 GLN A O 1
ATOM 602 N N . ALA A 1 79 ? 3.150 14.699 -16.680 1.00 89.38 79 ALA A N 1
ATOM 603 C CA . ALA A 1 79 ? 1.861 14.399 -16.062 1.00 89.38 79 ALA A CA 1
ATOM 604 C C . ALA A 1 79 ? 2.006 13.982 -14.588 1.00 89.38 79 ALA A C 1
ATOM 606 O O . ALA A 1 79 ? 1.244 14.458 -13.741 1.00 89.38 79 ALA A O 1
ATOM 607 N N . ARG A 1 80 ? 3.010 13.153 -14.261 1.00 87.94 80 ARG A N 1
ATOM 608 C CA . ARG A 1 80 ? 3.340 12.795 -12.873 1.00 87.94 80 ARG A CA 1
ATOM 609 C C . ARG A 1 80 ? 3.685 14.036 -12.057 1.00 87.94 80 ARG A C 1
ATOM 611 O O . ARG A 1 80 ? 3.133 14.213 -10.975 1.00 87.94 80 ARG A O 1
ATOM 618 N N . ASP A 1 81 ? 4.569 14.890 -12.562 1.00 87.75 81 ASP A N 1
ATOM 619 C CA . ASP A 1 81 ? 5.040 16.062 -11.818 1.00 87.75 81 ASP A CA 1
ATOM 620 C C . ASP A 1 81 ? 3.891 17.046 -11.536 1.00 87.75 81 ASP A C 1
ATOM 622 O O . ASP A 1 81 ? 3.741 17.524 -10.410 1.00 87.75 81 ASP A O 1
ATOM 626 N N . VAL A 1 82 ? 2.993 17.254 -12.507 1.00 91.25 82 VAL A N 1
ATOM 627 C CA . VAL A 1 82 ? 1.753 18.027 -12.313 1.00 91.25 82 VAL A CA 1
ATOM 628 C C . VAL A 1 82 ? 0.855 17.390 -11.246 1.00 91.25 82 VAL A C 1
ATOM 630 O O . VAL A 1 82 ? 0.320 18.090 -10.379 1.00 91.25 82 VAL A O 1
ATOM 633 N N . ALA A 1 83 ? 0.688 16.064 -11.278 1.00 90.62 83 ALA A N 1
ATOM 634 C CA . ALA A 1 83 ? -0.123 15.352 -10.296 1.00 90.62 83 ALA A CA 1
ATOM 635 C C . ALA A 1 83 ? 0.461 15.460 -8.876 1.00 90.62 83 ALA A C 1
ATOM 637 O O . ALA A 1 83 ? -0.298 15.691 -7.932 1.00 90.62 83 ALA A O 1
ATOM 638 N N . VAL A 1 84 ? 1.788 15.385 -8.737 1.00 91.75 84 VAL A N 1
ATOM 639 C CA . VAL A 1 84 ? 2.511 15.593 -7.474 1.00 91.75 84 VAL A CA 1
ATOM 640 C C . VAL A 1 84 ? 2.266 17.004 -6.937 1.00 91.75 84 VAL A C 1
ATOM 642 O O . VAL A 1 84 ? 1.828 17.150 -5.795 1.00 91.75 84 VAL A O 1
ATOM 645 N N . THR A 1 85 ? 2.463 18.049 -7.751 1.00 94.19 85 THR A N 1
ATOM 646 C CA . THR A 1 85 ? 2.212 19.442 -7.335 1.00 94.19 85 THR A CA 1
ATOM 647 C C . THR A 1 85 ? 0.778 19.639 -6.844 1.00 94.19 85 THR A C 1
ATOM 649 O O . THR A 1 85 ? 0.551 20.239 -5.789 1.00 94.19 85 THR A O 1
ATOM 652 N N . ARG A 1 86 ? -0.201 19.092 -7.571 1.00 95.25 86 ARG A N 1
ATOM 653 C CA . ARG A 1 86 ? -1.613 19.135 -7.176 1.00 95.25 86 ARG A CA 1
ATOM 654 C C . ARG A 1 86 ? -1.860 18.414 -5.848 1.00 95.25 86 ARG A C 1
ATOM 656 O O . ARG A 1 86 ? -2.584 18.951 -5.009 1.00 95.25 86 ARG A O 1
ATOM 663 N N . GLY A 1 87 ? -1.264 17.237 -5.652 1.00 96.44 87 GLY A N 1
ATOM 664 C CA . GLY A 1 87 ? -1.400 16.457 -4.421 1.00 96.44 87 GLY A CA 1
ATOM 665 C C . GLY A 1 87 ? -0.834 17.179 -3.199 1.00 96.44 87 GLY A C 1
ATOM 666 O O . GLY A 1 87 ? -1.501 17.257 -2.169 1.00 96.44 87 GLY A O 1
ATOM 667 N N . ILE A 1 88 ? 0.337 17.807 -3.329 1.00 97.00 88 ILE A N 1
ATOM 668 C CA . ILE A 1 88 ? 0.936 18.618 -2.254 1.00 97.00 88 ILE A CA 1
ATOM 669 C C . ILE A 1 88 ? 0.028 19.802 -1.905 1.00 97.00 88 ILE A C 1
ATOM 671 O O . ILE A 1 88 ? -0.242 20.064 -0.732 1.00 97.00 88 ILE A O 1
ATOM 675 N N . GLY A 1 89 ? -0.496 20.497 -2.921 1.00 97.62 89 GLY A N 1
ATOM 676 C CA . GLY A 1 89 ? -1.435 21.599 -2.716 1.00 97.62 89 GLY A CA 1
ATOM 677 C C . GLY A 1 89 ? -2.724 21.160 -2.010 1.00 97.62 89 GLY A C 1
ATOM 678 O O . GLY A 1 89 ? -3.253 21.900 -1.180 1.00 97.62 89 GLY A O 1
ATOM 679 N N . LEU A 1 90 ? -3.227 19.957 -2.305 1.00 97.06 90 LEU A N 1
ATOM 680 C CA . LEU A 1 90 ? -4.365 19.378 -1.592 1.00 97.06 90 LEU A CA 1
ATOM 681 C C . LEU A 1 90 ? -4.023 19.062 -0.135 1.00 97.06 90 LEU A C 1
ATOM 683 O O . LEU A 1 90 ? -4.787 19.460 0.739 1.00 97.06 90 LEU A O 1
ATOM 687 N N . ALA A 1 91 ? -2.889 18.410 0.136 1.00 97.38 91 ALA A N 1
ATOM 688 C CA . ALA A 1 91 ? -2.456 18.105 1.500 1.00 97.38 91 ALA A CA 1
ATOM 689 C C . ALA A 1 91 ? -2.365 19.376 2.364 1.00 97.38 91 ALA A C 1
ATOM 691 O O . ALA A 1 91 ? -2.849 19.384 3.495 1.00 97.38 91 ALA A O 1
ATOM 692 N N . GLY A 1 92 ? -1.853 20.476 1.795 1.00 97.81 92 GLY A N 1
ATOM 693 C CA . GLY A 1 92 ? -1.861 21.805 2.417 1.00 97.81 92 GLY A CA 1
ATOM 694 C C . GLY A 1 92 ? -3.260 22.297 2.797 1.00 97.81 92 GLY A C 1
ATOM 695 O O . GLY A 1 92 ? -3.475 22.743 3.923 1.00 97.81 92 GLY A O 1
ATOM 696 N N . ARG A 1 93 ? -4.235 22.177 1.885 1.00 96.94 93 ARG A N 1
ATOM 697 C CA . ARG A 1 93 ? -5.631 22.565 2.161 1.00 96.94 93 ARG A CA 1
ATOM 698 C C . ARG A 1 93 ? -6.285 21.677 3.214 1.00 96.94 93 ARG A C 1
ATOM 700 O O . ARG A 1 93 ? -6.968 22.199 4.088 1.00 96.94 93 ARG A O 1
ATOM 707 N N . LEU A 1 94 ? -6.070 20.361 3.148 1.00 96.50 94 LEU A N 1
ATOM 708 C CA . LEU A 1 94 ? -6.590 19.424 4.144 1.00 96.50 94 LEU A CA 1
ATOM 709 C C . LEU A 1 94 ? -6.038 19.744 5.530 1.00 96.50 94 LEU A C 1
ATOM 711 O O . LEU A 1 94 ? -6.811 19.832 6.474 1.00 96.50 94 LEU A O 1
ATOM 715 N N . ALA A 1 95 ? -4.727 19.970 5.654 1.00 96.88 95 ALA A N 1
ATOM 716 C CA . ALA A 1 95 ? -4.067 20.209 6.937 1.00 96.88 95 ALA A CA 1
ATOM 717 C C . ALA A 1 95 ? -4.615 21.429 7.700 1.00 96.88 95 ALA A C 1
ATOM 719 O O . ALA A 1 95 ? -4.560 21.446 8.931 1.00 96.88 95 ALA A O 1
ATOM 720 N N . ALA A 1 96 ? -5.159 22.417 6.980 1.00 95.81 96 ALA A N 1
ATOM 721 C CA . ALA A 1 96 ? -5.812 23.601 7.539 1.00 95.81 96 ALA A CA 1
ATOM 722 C C . ALA A 1 96 ? -7.280 23.369 7.957 1.00 95.81 96 ALA A C 1
ATOM 724 O O . ALA A 1 96 ? -7.901 24.249 8.551 1.00 95.81 96 ALA A O 1
ATOM 725 N N . GLY A 1 97 ? -7.854 22.208 7.631 1.00 91.38 97 GLY A N 1
ATOM 726 C CA . GLY A 1 97 ? -9.222 21.838 7.974 1.00 91.38 97 GLY A CA 1
ATOM 727 C C . GLY A 1 97 ? -9.406 21.463 9.447 1.00 91.38 97 GLY A C 1
ATOM 728 O O . GLY A 1 97 ? -8.459 21.145 10.168 1.00 91.38 97 GLY A O 1
ATOM 729 N N . ALA A 1 98 ? -10.669 21.463 9.879 1.00 85.38 98 ALA A N 1
ATOM 730 C CA . ALA A 1 98 ? -11.081 21.054 11.225 1.00 85.38 98 ALA A CA 1
ATOM 731 C C . ALA A 1 98 ? -11.645 19.619 11.286 1.00 85.38 98 ALA A C 1
ATOM 733 O O . ALA A 1 98 ? -11.937 19.125 12.373 1.00 85.38 98 ALA A O 1
ATOM 734 N N . ASP A 1 99 ? -11.828 18.961 10.136 1.00 88.75 99 ASP A N 1
ATOM 735 C CA . ASP A 1 99 ? -12.305 17.577 10.069 1.00 88.75 99 ASP A CA 1
ATOM 736 C C . ASP A 1 99 ? -11.151 16.561 10.161 1.00 88.75 99 ASP A C 1
ATOM 738 O O . ASP A 1 99 ? -9.970 16.912 10.210 1.00 88.75 99 ASP A O 1
ATOM 742 N N . LEU A 1 100 ? -11.494 15.272 10.194 1.00 93.38 100 LEU A N 1
ATOM 743 C CA . LEU A 1 100 ? -10.514 14.206 10.385 1.00 93.38 100 LEU A CA 1
ATOM 744 C C . LEU A 1 100 ? -9.648 13.929 9.140 1.00 93.38 100 LEU A C 1
ATOM 746 O O . LEU A 1 100 ? -8.661 13.198 9.227 1.00 93.38 100 LEU A O 1
ATOM 750 N N . ARG A 1 101 ? -9.969 14.510 7.979 1.00 94.25 101 ARG A N 1
ATOM 751 C CA . ARG A 1 101 ? -9.086 14.463 6.802 1.00 94.25 101 ARG A CA 1
ATOM 752 C C . ARG A 1 101 ? -7.896 15.403 6.968 1.00 94.25 101 ARG A C 1
ATOM 754 O O . ARG A 1 101 ? -6.859 15.197 6.343 1.00 94.25 101 ARG A O 1
ATOM 761 N N . ALA A 1 102 ? -7.987 16.377 7.874 1.00 94.44 102 ALA A N 1
ATOM 762 C CA . ALA A 1 102 ? -6.858 17.229 8.215 1.00 94.44 102 ALA A CA 1
ATOM 763 C C . ALA A 1 102 ? -5.690 16.460 8.855 1.00 94.44 102 ALA A C 1
ATOM 765 O O . ALA A 1 102 ? -4.539 16.853 8.661 1.00 94.44 102 ALA A O 1
ATOM 766 N N . ASP A 1 103 ? -5.959 15.344 9.548 1.00 94.81 103 ASP A N 1
ATOM 767 C CA . ASP A 1 103 ? -4.911 14.445 10.058 1.00 94.81 103 ASP A CA 1
ATOM 768 C C . ASP A 1 103 ? -4.084 13.857 8.900 1.00 94.81 103 ASP A C 1
ATOM 770 O O . ASP A 1 103 ? -2.858 13.851 8.967 1.00 94.81 103 ASP A O 1
ATOM 774 N N . ILE A 1 104 ? -4.733 13.488 7.788 1.00 96.56 104 ILE A N 1
ATOM 775 C CA . ILE A 1 104 ? -4.057 12.979 6.583 1.00 96.56 104 ILE A CA 1
ATOM 776 C C . ILE A 1 104 ? -3.135 14.053 6.000 1.00 96.56 104 ILE A C 1
ATOM 778 O O . ILE A 1 104 ? -1.962 13.790 5.743 1.00 96.56 104 ILE A O 1
ATOM 782 N N . GLY A 1 105 ? -3.647 15.278 5.827 1.00 96.62 105 GLY A N 1
ATOM 783 C CA . GLY A 1 105 ? -2.854 16.404 5.330 1.00 96.62 105 GLY A CA 1
ATOM 784 C C . GLY A 1 105 ? -1.631 16.684 6.206 1.00 96.62 105 GLY A C 1
ATOM 785 O O . GLY A 1 105 ? -0.527 16.831 5.687 1.00 96.62 105 GLY A O 1
ATOM 786 N N . ARG A 1 106 ? -1.797 16.694 7.535 1.00 95.62 106 ARG A N 1
ATOM 787 C CA . ARG A 1 106 ? -0.687 16.877 8.482 1.00 95.62 106 ARG A CA 1
ATOM 788 C C . ARG A 1 106 ? 0.341 15.749 8.390 1.00 95.62 106 ARG A C 1
ATOM 790 O O . ARG A 1 106 ? 1.525 16.052 8.285 1.00 95.62 106 ARG A O 1
ATOM 797 N N . ALA A 1 107 ? -0.095 14.490 8.346 1.00 95.62 107 ALA A N 1
ATOM 798 C CA . ALA A 1 107 ? 0.795 13.339 8.194 1.00 95.62 107 ALA A CA 1
ATOM 799 C C . ALA A 1 107 ? 1.585 13.379 6.872 1.00 95.62 107 ALA A C 1
ATOM 801 O O . ALA A 1 107 ? 2.774 13.086 6.849 1.00 95.62 107 ALA A O 1
ATOM 802 N N . VAL A 1 108 ? 0.974 13.808 5.761 1.00 96.81 108 VAL A N 1
ATOM 803 C CA . VAL A 1 108 ? 1.688 13.969 4.478 1.00 96.81 108 VAL A CA 1
ATOM 804 C C . VAL A 1 108 ? 2.745 15.076 4.559 1.00 96.81 108 VAL A C 1
ATOM 806 O O . VAL A 1 108 ? 3.841 14.948 4.010 1.00 96.81 108 VAL A O 1
ATOM 809 N N . LEU A 1 109 ? 2.427 16.190 5.220 1.00 96.06 109 LEU A N 1
ATOM 810 C CA . LEU A 1 109 ? 3.295 17.368 5.247 1.00 96.06 109 LEU A CA 1
ATOM 811 C C . LEU A 1 109 ? 4.535 17.207 6.139 1.00 96.06 109 LEU A C 1
ATOM 813 O O . LEU A 1 109 ? 5.507 17.930 5.929 1.00 96.06 109 LEU A O 1
ATOM 817 N N . THR A 1 110 ? 4.544 16.257 7.078 1.00 95.62 110 THR A N 1
ATOM 818 C CA . THR A 1 110 ? 5.729 15.941 7.901 1.00 95.62 110 THR A CA 1
ATOM 819 C C . THR A 1 110 ? 6.782 15.130 7.140 1.00 95.62 110 THR A C 1
ATOM 821 O O . THR A 1 110 ? 7.935 15.057 7.574 1.00 95.62 110 THR A O 1
ATOM 824 N N . LEU A 1 111 ? 6.410 14.527 6.007 1.00 96.69 111 LEU A N 1
ATOM 825 C CA . LEU A 1 111 ? 7.287 13.658 5.231 1.00 96.69 111 LEU A CA 1
ATOM 826 C C . LEU A 1 111 ? 8.386 14.436 4.488 1.00 96.69 111 LEU A C 1
ATOM 828 O O . LEU A 1 111 ? 8.138 15.519 3.949 1.00 96.69 111 LEU A O 1
ATOM 832 N N . PRO A 1 112 ? 9.601 13.869 4.374 1.00 95.50 112 PRO A N 1
ATOM 833 C CA . PRO A 1 112 ? 10.657 14.437 3.539 1.00 95.50 112 PRO A CA 1
ATOM 834 C C . PRO A 1 112 ? 10.286 14.407 2.044 1.00 95.50 112 PRO A C 1
ATOM 836 O O . PRO A 1 112 ? 9.611 13.489 1.580 1.00 95.50 112 PRO A O 1
ATOM 839 N N . ARG A 1 113 ? 10.751 15.401 1.273 1.00 92.69 113 ARG A N 1
ATOM 840 C CA . ARG A 1 113 ? 10.503 15.527 -0.182 1.00 92.69 113 ARG A CA 1
ATOM 841 C C . ARG A 1 113 ? 11.100 14.359 -0.984 1.00 92.69 113 ARG A C 1
ATOM 843 O O . ARG A 1 113 ? 12.105 13.776 -0.575 1.00 92.69 113 ARG A O 1
ATOM 850 N N . GLY A 1 114 ? 10.522 14.089 -2.156 1.00 90.94 114 GLY A N 1
ATOM 851 C CA . GLY A 1 114 ? 10.937 13.032 -3.080 1.00 90.94 114 GLY A CA 1
ATOM 852 C C . GLY A 1 114 ? 9.896 11.919 -3.232 1.00 90.94 114 GLY A C 1
ATOM 853 O O . GLY A 1 114 ? 8.937 11.832 -2.465 1.00 90.94 114 GLY A O 1
ATOM 854 N N . LEU A 1 115 ? 10.103 11.041 -4.220 1.00 90.75 115 LEU A N 1
ATOM 855 C CA . LEU A 1 115 ? 9.279 9.836 -4.416 1.00 90.75 115 LEU A CA 1
ATOM 856 C C . LEU A 1 115 ? 9.586 8.766 -3.357 1.00 90.75 115 LEU A C 1
ATOM 858 O O . LEU A 1 115 ? 8.684 8.200 -2.739 1.00 90.75 115 LEU A O 1
ATOM 862 N N . THR A 1 116 ? 10.871 8.540 -3.095 1.00 92.38 116 THR A N 1
ATOM 863 C CA . THR A 1 116 ? 11.363 7.660 -2.031 1.00 92.38 116 THR A CA 1
ATOM 864 C C . THR A 1 116 ? 12.535 8.290 -1.312 1.00 92.38 116 THR A C 1
ATOM 866 O O . THR A 1 116 ? 13.294 9.060 -1.903 1.00 92.38 116 THR A O 1
ATOM 869 N N . VAL A 1 117 ? 12.727 7.886 -0.064 1.00 93.62 117 VAL A N 1
ATOM 870 C CA . VAL A 1 117 ? 13.793 8.349 0.816 1.00 93.62 117 VAL A CA 1
ATOM 871 C C . VAL A 1 117 ? 14.487 7.149 1.471 1.00 93.62 117 VAL A C 1
ATOM 873 O O . VAL A 1 117 ? 13.801 6.253 1.971 1.00 93.62 117 VAL A O 1
ATOM 876 N N . PRO A 1 118 ? 15.830 7.070 1.437 1.00 92.94 118 PRO A N 1
ATOM 877 C CA . PRO A 1 118 ? 16.559 5.999 2.095 1.00 92.94 118 PRO A CA 1
ATOM 878 C C . PRO A 1 118 ? 16.488 6.165 3.610 1.00 92.94 118 PRO A C 1
ATOM 880 O O . PRO A 1 118 ? 16.608 7.271 4.141 1.00 92.94 118 PRO A O 1
ATOM 883 N N . ALA A 1 119 ? 16.328 5.049 4.308 1.00 93.12 119 ALA A N 1
ATOM 884 C CA . ALA A 1 119 ? 16.320 4.989 5.757 1.00 93.12 119 ALA A CA 1
ATOM 885 C C . ALA A 1 119 ? 17.106 3.772 6.251 1.00 93.12 119 ALA A C 1
ATOM 887 O O . ALA A 1 119 ? 17.231 2.758 5.568 1.00 93.12 119 ALA A O 1
ATOM 888 N N . GLN A 1 120 ? 17.630 3.887 7.469 1.00 93.06 120 GLN A N 1
ATOM 889 C CA . GLN A 1 120 ? 18.354 2.818 8.152 1.00 93.06 120 GLN A CA 1
ATOM 890 C C . GLN A 1 120 ? 17.510 2.319 9.318 1.00 93.06 120 GLN A C 1
ATOM 892 O O . GLN A 1 120 ? 17.297 3.051 10.289 1.00 93.06 120 GLN A O 1
ATOM 897 N N . VAL A 1 121 ? 17.032 1.084 9.236 1.00 91.81 121 VAL A N 1
ATOM 898 C CA . VAL A 1 121 ? 16.256 0.442 10.302 1.00 91.81 121 VAL A CA 1
ATOM 899 C C . VAL A 1 121 ? 17.169 -0.436 11.146 1.00 91.81 121 VAL A C 1
ATOM 901 O O . VAL A 1 121 ? 18.086 -1.072 10.629 1.00 91.81 121 VAL A O 1
ATOM 904 N N . GLN A 1 122 ? 16.951 -0.424 12.459 1.00 91.12 122 GLN A N 1
ATOM 905 C CA . GLN A 1 122 ? 17.681 -1.279 13.385 1.00 91.12 122 GLN A CA 1
ATOM 906 C C . GLN A 1 122 ? 16.891 -2.570 13.600 1.00 91.12 122 GLN A C 1
ATOM 908 O O . GLN A 1 122 ? 15.696 -2.534 13.888 1.00 91.12 122 GLN A O 1
ATOM 913 N N . LEU A 1 123 ? 17.562 -3.702 13.430 1.00 91.62 123 LEU A N 1
ATOM 914 C CA . LEU A 1 123 ? 17.014 -5.025 13.684 1.00 91.62 123 LEU A CA 1
ATOM 915 C C . LEU A 1 123 ? 17.231 -5.415 15.155 1.00 91.62 123 LEU A C 1
ATOM 917 O O . LEU A 1 123 ? 18.003 -4.794 15.887 1.00 91.62 123 LEU A O 1
ATOM 921 N N . ARG A 1 124 ? 16.539 -6.464 15.599 1.00 88.19 124 ARG A N 1
ATOM 922 C CA . ARG A 1 124 ? 16.542 -6.990 16.972 1.00 88.19 124 ARG A CA 1
ATOM 923 C C . ARG A 1 124 ? 17.926 -7.398 17.467 1.00 88.19 124 ARG A C 1
ATOM 925 O O . ARG A 1 124 ? 18.172 -7.337 18.666 1.00 88.19 124 ARG A O 1
ATOM 932 N N . ASP A 1 125 ? 18.795 -7.841 16.567 1.00 85.12 125 ASP A N 1
ATOM 933 C CA . ASP A 1 125 ? 20.186 -8.213 16.846 1.00 85.12 125 ASP A CA 1
ATOM 934 C C . ASP A 1 125 ? 21.142 -7.003 16.839 1.00 85.12 125 ASP A C 1
ATOM 936 O O . ASP A 1 125 ? 22.346 -7.153 17.030 1.00 85.12 125 ASP A O 1
ATOM 940 N N . GLY A 1 126 ? 20.610 -5.794 16.633 1.00 86.62 126 GLY A N 1
ATOM 941 C CA . GLY A 1 126 ? 21.369 -4.555 16.528 1.00 86.62 126 GLY A CA 1
ATOM 942 C C . GLY A 1 126 ? 21.899 -4.262 15.124 1.00 86.62 126 GLY A C 1
ATOM 943 O O . GLY A 1 126 ? 22.425 -3.164 14.915 1.00 86.62 126 GLY A O 1
ATOM 944 N N . ALA A 1 127 ? 21.743 -5.177 14.158 1.00 90.56 127 ALA A N 1
ATOM 945 C CA . ALA A 1 127 ? 22.151 -4.946 12.779 1.00 90.56 127 ALA A CA 1
ATOM 946 C C . ALA A 1 127 ? 21.368 -3.778 12.161 1.00 90.56 127 ALA A C 1
ATOM 948 O O . ALA A 1 127 ? 20.218 -3.509 12.515 1.00 90.56 127 ALA A O 1
ATOM 949 N N . ARG A 1 128 ? 21.996 -3.067 11.220 1.00 92.38 128 ARG A N 1
ATOM 950 C CA . ARG A 1 128 ? 21.344 -1.996 10.457 1.00 92.38 128 ARG A CA 1
ATOM 951 C C . ARG A 1 128 ? 21.028 -2.501 9.060 1.00 92.38 128 ARG A C 1
ATOM 953 O O . ARG A 1 128 ? 21.911 -3.021 8.383 1.00 92.38 128 ARG A O 1
ATOM 960 N N . GLN A 1 129 ? 19.781 -2.332 8.644 1.00 91.56 129 GLN A N 1
ATOM 961 C CA . GLN A 1 129 ? 19.322 -2.649 7.300 1.00 91.56 129 GLN A CA 1
ATOM 962 C C . GLN A 1 129 ? 18.891 -1.360 6.597 1.00 91.56 129 GLN A C 1
ATOM 964 O O . GLN A 1 129 ? 18.154 -0.547 7.159 1.00 91.56 129 GLN A O 1
ATOM 969 N N . GLU A 1 130 ? 19.319 -1.192 5.348 1.00 92.56 130 GLU A N 1
ATOM 970 C CA . GLU A 1 130 ? 18.802 -0.132 4.490 1.00 92.56 130 GLU A CA 1
ATOM 971 C C . GLU A 1 130 ? 17.432 -0.516 3.924 1.00 92.56 130 GLU A C 1
ATOM 973 O O . GLU A 1 130 ? 17.230 -1.631 3.438 1.00 92.56 130 GLU A O 1
ATOM 978 N N . VAL A 1 131 ? 16.499 0.431 3.965 1.00 94.06 131 VAL A N 1
ATOM 979 C CA . VAL A 1 131 ? 15.186 0.345 3.319 1.00 94.06 131 VAL A CA 1
ATOM 980 C C . VAL A 1 131 ? 14.894 1.648 2.582 1.00 94.06 131 VAL A C 1
ATOM 982 O O . VAL A 1 131 ? 15.377 2.713 2.969 1.00 94.06 131 VAL A O 1
ATOM 985 N N . LEU A 1 132 ? 14.074 1.587 1.531 1.00 94.62 132 LEU A N 1
ATOM 986 C CA . LEU A 1 132 ? 13.514 2.790 0.915 1.00 94.62 132 LEU A CA 1
ATOM 987 C C . LEU A 1 132 ? 12.078 2.986 1.394 1.00 94.62 132 LEU A C 1
ATOM 989 O O . LEU A 1 132 ? 11.209 2.144 1.157 1.00 94.62 132 LEU A O 1
ATOM 993 N N . LEU A 1 133 ? 11.845 4.116 2.050 1.00 96.19 133 LEU A N 1
ATOM 994 C CA . LEU A 1 133 ? 10.526 4.583 2.456 1.00 96.19 133 LEU A CA 1
ATOM 995 C C . LEU A 1 133 ? 9.963 5.521 1.391 1.00 96.19 133 LEU A C 1
ATOM 997 O O . LEU A 1 133 ? 10.689 6.020 0.530 1.00 96.19 133 LEU A O 1
ATOM 1001 N N . PHE A 1 134 ? 8.669 5.792 1.446 1.00 96.12 134 PHE A N 1
ATOM 1002 C CA . PHE A 1 134 ? 8.028 6.734 0.538 1.00 96.12 134 PHE A CA 1
ATOM 1003 C C . PHE A 1 134 ? 8.306 8.163 0.978 1.00 96.12 134 PHE A C 1
ATOM 1005 O O . PHE A 1 134 ? 8.228 8.496 2.157 1.00 96.12 134 PHE A O 1
ATOM 1012 N N . GLY A 1 135 ? 8.643 9.024 0.030 1.00 95.31 135 GLY A N 1
ATOM 1013 C CA . GLY A 1 135 ? 8.709 10.450 0.301 1.00 95.31 135 GLY A CA 1
ATOM 1014 C C . GLY A 1 135 ? 7.334 11.104 0.164 1.00 95.31 135 GLY A C 1
ATOM 1015 O O . GLY A 1 135 ? 6.340 10.479 -0.222 1.00 95.31 135 GLY A O 1
ATOM 1016 N N . GLN A 1 136 ? 7.295 12.393 0.477 1.00 95.69 136 GLN A N 1
ATOM 1017 C CA . GLN A 1 136 ? 6.095 13.218 0.443 1.00 95.69 136 GLN A CA 1
ATOM 1018 C C . GLN A 1 136 ? 5.398 13.189 -0.917 1.00 95.69 136 GLN A C 1
ATOM 1020 O O . GLN A 1 136 ? 4.175 13.219 -0.955 1.00 95.69 136 GLN A O 1
ATOM 1025 N N . ASP A 1 137 ? 6.140 13.118 -2.024 1.00 93.88 137 ASP A N 1
ATOM 1026 C CA . ASP A 1 137 ? 5.551 13.228 -3.361 1.00 93.88 137 ASP A CA 1
ATOM 1027 C C . ASP A 1 137 ? 4.693 11.998 -3.698 1.00 93.88 137 ASP A C 1
ATOM 1029 O O . ASP A 1 137 ? 3.578 12.139 -4.204 1.00 93.88 137 ASP A O 1
ATOM 1033 N N . THR A 1 138 ? 5.167 10.800 -3.337 1.00 93.94 138 THR A N 1
ATOM 1034 C CA . THR A 1 138 ? 4.417 9.542 -3.499 1.00 93.94 138 THR A CA 1
ATOM 1035 C C . THR A 1 138 ? 3.171 9.530 -2.620 1.00 93.94 138 THR A C 1
ATOM 1037 O O . THR A 1 138 ? 2.074 9.226 -3.090 1.00 93.94 138 THR A O 1
ATOM 1040 N N . VAL A 1 139 ? 3.313 9.910 -1.347 1.00 96.94 139 VAL A N 1
ATOM 1041 C CA . VAL A 1 139 ? 2.182 9.916 -0.408 1.00 96.94 139 VAL A CA 1
ATOM 1042 C C . VAL A 1 139 ? 1.152 10.985 -0.787 1.00 96.94 139 VAL A C 1
ATOM 1044 O O . VAL A 1 139 ? -0.046 10.717 -0.745 1.00 96.94 139 VAL A O 1
ATOM 1047 N N . ALA A 1 140 ? 1.585 12.164 -1.239 1.00 95.88 140 ALA A N 1
ATOM 1048 C CA . ALA A 1 140 ? 0.695 13.234 -1.684 1.00 95.88 140 ALA A CA 1
ATOM 1049 C C . ALA A 1 140 ? -0.140 12.835 -2.910 1.00 95.88 140 ALA A C 1
ATOM 1051 O O . ALA A 1 140 ? -1.329 13.155 -2.965 1.00 95.88 140 ALA A O 1
ATOM 1052 N N . LEU A 1 141 ? 0.450 12.112 -3.870 1.00 93.19 141 LEU A N 1
ATOM 1053 C CA . LEU A 1 141 ? -0.292 11.549 -5.002 1.00 93.19 141 LEU A CA 1
ATOM 1054 C C . LEU A 1 141 ? -1.351 10.547 -4.522 1.00 93.19 141 LEU A C 1
ATOM 1056 O O . LEU A 1 141 ? -2.516 10.646 -4.908 1.00 93.19 141 LEU A O 1
ATOM 1060 N N . SER A 1 142 ? -0.947 9.630 -3.640 1.00 93.75 142 SER A N 1
ATOM 1061 C CA . SER A 1 142 ? -1.822 8.601 -3.074 1.00 93.75 142 SER A CA 1
ATOM 1062 C C . SER A 1 142 ? -3.017 9.212 -2.331 1.00 93.75 142 SER A C 1
ATOM 1064 O O . SER A 1 142 ? -4.157 8.795 -2.524 1.00 93.75 142 SER A O 1
ATOM 1066 N N . VAL A 1 143 ? -2.778 10.242 -1.515 1.00 94.00 143 VAL A N 1
ATOM 1067 C CA . VAL A 1 143 ? -3.830 10.963 -0.780 1.00 94.00 143 VAL A CA 1
ATOM 1068 C C . VAL A 1 143 ? -4.755 11.731 -1.717 1.00 94.00 143 VAL A C 1
ATOM 1070 O O . VAL A 1 143 ? -5.964 11.735 -1.502 1.00 94.00 143 VAL A O 1
ATOM 1073 N N . ALA A 1 144 ? -4.229 12.344 -2.779 1.00 95.25 144 ALA A N 1
ATOM 1074 C CA . ALA A 1 144 ? -5.065 13.047 -3.747 1.00 95.25 144 ALA A CA 1
ATOM 1075 C C . ALA A 1 144 ? -6.082 12.129 -4.425 1.00 95.25 144 ALA A C 1
ATOM 1077 O O . ALA A 1 144 ? -7.252 12.491 -4.526 1.00 95.25 144 ALA A O 1
ATOM 1078 N N . GLN A 1 145 ? -5.649 10.932 -4.816 1.00 92.44 145 GLN A N 1
ATOM 1079 C CA . GLN A 1 145 ? -6.526 9.915 -5.396 1.00 92.44 145 GLN A CA 1
ATOM 1080 C C . GLN A 1 145 ? -7.570 9.423 -4.381 1.00 92.44 145 GLN A C 1
ATOM 1082 O O . GLN A 1 145 ? -8.745 9.286 -4.715 1.00 92.44 145 GLN A O 1
ATOM 1087 N N . ALA A 1 146 ? -7.169 9.204 -3.123 1.00 95.25 146 ALA A N 1
ATOM 1088 C CA . ALA A 1 146 ? -8.092 8.791 -2.063 1.00 95.25 146 ALA A CA 1
ATOM 1089 C C . ALA A 1 146 ? -9.197 9.821 -1.801 1.00 95.25 146 ALA A C 1
ATOM 1091 O O . ALA A 1 146 ? -10.362 9.458 -1.648 1.00 95.25 146 ALA A O 1
ATOM 1092 N N . GLU A 1 147 ? -8.841 11.105 -1.756 1.00 95.69 147 GLU A N 1
ATOM 1093 C CA . GLU A 1 147 ? -9.796 12.189 -1.529 1.00 95.69 147 GLU A CA 1
ATOM 1094 C C . GLU A 1 147 ? -10.767 12.365 -2.695 1.00 95.69 147 GLU A C 1
ATOM 1096 O O . GLU A 1 147 ? -11.965 12.538 -2.455 1.00 95.69 147 GLU A O 1
ATOM 1101 N N . GLU A 1 148 ? -10.273 12.279 -3.935 1.00 95.06 148 GLU A N 1
ATOM 1102 C CA . GLU A 1 148 ? -11.091 12.349 -5.153 1.00 95.06 148 GLU A CA 1
ATOM 1103 C C . GLU A 1 148 ? -12.193 11.276 -5.152 1.00 95.06 148 GLU A C 1
ATOM 1105 O O . GLU A 1 148 ? -13.353 11.569 -5.443 1.00 95.06 148 GLU A O 1
ATOM 1110 N N . ASP A 1 149 ? -11.860 10.061 -4.711 1.00 95.69 149 ASP A N 1
ATOM 1111 C CA . ASP A 1 149 ? -12.786 8.928 -4.664 1.00 95.69 149 ASP A CA 1
ATOM 1112 C C . ASP A 1 149 ? -13.553 8.780 -3.331 1.00 95.69 149 ASP A C 1
ATOM 1114 O O . ASP A 1 149 ? -14.423 7.911 -3.201 1.00 95.69 149 ASP A O 1
ATOM 1118 N N . SER A 1 150 ? -13.269 9.618 -2.329 1.00 95.81 150 SER A N 1
ATOM 1119 C CA . SER A 1 150 ? -13.691 9.411 -0.931 1.00 95.81 150 SER A CA 1
ATOM 1120 C C . SER A 1 150 ? -15.207 9.275 -0.741 1.00 95.81 150 SER A C 1
ATOM 1122 O O . SER A 1 150 ? -15.671 8.442 0.040 1.00 95.81 150 SER A O 1
ATOM 1124 N N . ALA A 1 151 ? -16.011 10.064 -1.459 1.00 95.19 151 ALA A N 1
ATOM 1125 C CA . ALA A 1 151 ? -17.469 10.009 -1.362 1.00 95.19 151 ALA A CA 1
ATOM 1126 C C . ALA A 1 151 ? -18.035 8.704 -1.946 1.00 95.19 151 ALA A C 1
ATOM 1128 O O . ALA A 1 151 ? -18.871 8.053 -1.314 1.00 95.19 151 ALA A O 1
ATOM 1129 N N . ARG A 1 152 ? -17.536 8.285 -3.118 1.00 96.25 152 ARG A N 1
ATOM 1130 C CA . ARG A 1 152 ? -17.914 7.013 -3.754 1.00 96.25 152 ARG A CA 1
ATOM 1131 C C . ARG A 1 152 ? -17.540 5.842 -2.849 1.00 96.25 152 ARG A C 1
ATOM 1133 O O . ARG A 1 152 ? -18.390 5.011 -2.526 1.00 96.25 152 ARG A O 1
ATOM 1140 N N . ASN A 1 153 ? -16.292 5.830 -2.387 1.00 97.38 153 ASN A N 1
ATOM 1141 C CA . ASN A 1 153 ? -15.744 4.775 -1.544 1.00 97.38 153 ASN A CA 1
ATOM 1142 C C . ASN A 1 153 ? -16.484 4.678 -0.202 1.00 97.38 153 ASN A C 1
ATOM 1144 O O . ASN A 1 153 ? -16.785 3.571 0.244 1.00 97.38 153 ASN A O 1
ATOM 1148 N N . ARG A 1 154 ? -16.843 5.809 0.423 1.00 96.62 154 ARG A N 1
ATOM 1149 C CA . ARG A 1 154 ? -17.668 5.829 1.642 1.00 96.62 154 ARG A CA 1
ATOM 1150 C C . ARG A 1 154 ? -19.049 5.225 1.392 1.00 96.62 154 ARG A C 1
ATOM 1152 O O . ARG A 1 154 ? -19.480 4.372 2.164 1.00 96.62 154 ARG A O 1
ATOM 1159 N N . GLY A 1 155 ? -19.725 5.612 0.310 1.00 96.06 155 GLY A N 1
ATOM 1160 C CA . GLY A 1 155 ? -21.038 5.064 -0.039 1.00 96.06 155 GLY A CA 1
ATOM 1161 C C . GLY A 1 155 ? -21.011 3.555 -0.314 1.00 96.06 155 GLY A C 1
ATOM 1162 O O . GLY A 1 155 ? -21.919 2.830 0.090 1.00 96.06 155 GLY A O 1
ATOM 1163 N N . GLU A 1 156 ? -19.974 3.049 -0.983 1.00 95.56 156 GLU A N 1
ATOM 1164 C CA . GLU A 1 156 ? -19.750 1.607 -1.176 1.00 95.56 156 GLU A CA 1
ATOM 1165 C C . GLU A 1 156 ? -19.469 0.878 0.137 1.00 95.56 156 GLU A C 1
ATOM 1167 O O . GLU A 1 156 ? -20.064 -0.169 0.408 1.00 95.56 156 GLU A O 1
ATOM 1172 N N . LEU A 1 157 ? -18.606 1.454 0.974 1.00 96.50 157 LEU A N 1
ATOM 1173 C CA . LEU A 1 157 ? -18.248 0.891 2.264 1.00 96.50 157 LEU A CA 1
ATOM 1174 C C . LEU A 1 157 ? -19.471 0.750 3.173 1.00 96.50 157 LEU A C 1
ATOM 1176 O O . LEU A 1 157 ? -19.726 -0.346 3.671 1.00 96.50 157 LEU A O 1
ATOM 1180 N N . LEU A 1 158 ? -20.240 1.823 3.369 1.00 95.75 158 LEU A N 1
ATOM 1181 C CA . LEU A 1 158 ? -21.424 1.810 4.233 1.00 95.75 158 LEU A CA 1
ATOM 1182 C C . LEU A 1 158 ? -22.458 0.790 3.733 1.00 95.75 158 LEU A C 1
ATOM 1184 O O . LEU A 1 158 ? -22.910 -0.056 4.506 1.00 95.75 158 LEU A O 1
ATOM 1188 N N . ARG A 1 159 ? -22.731 0.763 2.419 1.00 95.44 159 ARG A N 1
ATOM 1189 C CA . ARG A 1 159 ? -23.627 -0.240 1.817 1.00 95.44 159 ARG A CA 1
ATOM 1190 C C . ARG A 1 159 ? -23.156 -1.669 2.058 1.00 95.44 159 ARG A C 1
ATOM 1192 O O . ARG A 1 159 ? -23.987 -2.545 2.277 1.00 95.44 159 ARG A O 1
ATOM 1199 N N . SER A 1 160 ? -21.843 -1.915 2.065 1.00 94.25 160 SER A N 1
ATOM 1200 C CA . SER A 1 160 ? -21.295 -3.247 2.356 1.00 94.25 160 SER A CA 1
ATOM 1201 C C . SER A 1 160 ? -21.604 -3.739 3.779 1.00 94.25 160 SER A C 1
ATOM 1203 O O . SER A 1 160 ? -21.559 -4.941 4.030 1.00 94.25 160 SER A O 1
ATOM 1205 N N . PHE A 1 161 ? -21.925 -2.827 4.700 1.00 93.88 161 PHE A N 1
ATOM 1206 C CA . PHE A 1 161 ? -22.350 -3.120 6.070 1.00 93.88 161 PHE A CA 1
ATOM 1207 C C . PHE A 1 161 ? -23.870 -2.988 6.268 1.00 93.88 161 PHE A C 1
ATOM 1209 O O . PHE A 1 161 ? -24.345 -3.080 7.395 1.00 93.88 161 PHE A O 1
ATOM 1216 N N . GLY A 1 162 ? -24.645 -2.782 5.195 1.00 93.94 162 GLY A N 1
ATOM 1217 C CA . GLY A 1 162 ? -26.098 -2.598 5.281 1.00 93.94 162 GLY A CA 1
ATOM 1218 C C . GLY A 1 162 ? -26.522 -1.273 5.923 1.00 93.94 162 GLY A C 1
ATOM 1219 O O . GLY A 1 162 ? -27.654 -1.157 6.382 1.00 93.94 162 GLY A O 1
ATOM 1220 N N . ILE A 1 163 ? -25.624 -0.287 5.959 1.00 94.00 163 ILE A N 1
ATOM 1221 C CA . ILE A 1 163 ? -25.845 1.049 6.528 1.00 94.00 163 ILE A CA 1
ATOM 1222 C C . ILE A 1 163 ? -25.698 2.130 5.446 1.00 94.00 163 ILE A C 1
ATOM 1224 O O . ILE A 1 163 ? -25.276 1.854 4.319 1.00 94.00 163 ILE A O 1
ATOM 1228 N N . SER A 1 164 ? -26.063 3.373 5.760 1.00 93.00 164 SER A N 1
ATOM 1229 C CA . SER A 1 164 ? -26.003 4.505 4.822 1.00 93.00 164 SER A CA 1
ATOM 1230 C C . SER A 1 164 ? -25.483 5.774 5.493 1.00 93.00 164 SER A C 1
ATOM 1232 O O . SER A 1 164 ? -25.304 5.812 6.705 1.00 93.00 164 SER A O 1
ATOM 1234 N N . GLU A 1 165 ? -25.253 6.840 4.722 1.00 90.44 165 GLU A N 1
ATOM 1235 C CA . GLU A 1 165 ? -24.903 8.142 5.308 1.00 90.44 165 GLU A CA 1
ATOM 1236 C C . GLU A 1 165 ? -26.040 8.717 6.167 1.00 90.44 165 GLU A C 1
ATOM 1238 O O . GLU A 1 165 ? -25.785 9.456 7.106 1.00 90.44 165 GLU A O 1
ATOM 1243 N N . GLN A 1 166 ? -27.301 8.373 5.891 1.00 88.31 166 GLN A N 1
ATOM 1244 C CA . GLN A 1 166 ? -28.447 8.824 6.689 1.00 88.31 166 GLN A CA 1
ATOM 1245 C C . GLN A 1 166 ? -28.661 7.961 7.942 1.00 88.31 166 GLN A C 1
ATOM 1247 O O . GLN A 1 166 ? -29.214 8.439 8.929 1.00 88.31 166 GLN A O 1
ATOM 1252 N N . ALA A 1 167 ? -28.219 6.703 7.907 1.00 89.12 167 ALA A N 1
ATOM 1253 C CA . ALA A 1 167 ? -28.310 5.749 9.006 1.00 89.12 167 ALA A CA 1
ATOM 1254 C C . ALA A 1 167 ? -26.962 5.022 9.174 1.00 89.12 167 ALA A C 1
ATOM 1256 O O . ALA A 1 167 ? -26.828 3.869 8.760 1.00 89.12 167 ALA A O 1
ATOM 1257 N N . PRO A 1 168 ? -25.943 5.696 9.742 1.00 90.81 168 PRO A N 1
ATOM 1258 C CA . PRO A 1 168 ? -24.558 5.230 9.719 1.00 90.81 168 PRO A CA 1
ATOM 1259 C C . PRO A 1 168 ? -24.203 4.272 10.859 1.00 90.81 168 PRO A C 1
ATOM 1261 O O . PRO A 1 168 ? -23.062 3.843 10.943 1.00 90.81 168 PRO A O 1
ATOM 1264 N N . LEU A 1 169 ? -25.117 3.976 11.787 1.00 91.56 169 LEU A N 1
ATOM 1265 C CA . LEU A 1 169 ? -24.789 3.132 12.934 1.00 91.56 169 LEU A CA 1
ATOM 1266 C C . LEU A 1 169 ? -24.942 1.644 12.586 1.00 91.56 169 LEU A C 1
ATOM 1268 O O . LEU A 1 169 ? -26.075 1.199 12.362 1.00 91.56 169 LEU A O 1
ATOM 1272 N N . PRO A 1 170 ? -23.847 0.861 12.578 1.00 88.06 170 PRO A N 1
ATOM 1273 C CA . PRO A 1 170 ? -23.933 -0.589 12.471 1.00 88.06 170 PRO A CA 1
ATOM 1274 C C . PRO A 1 170 ? -24.613 -1.185 13.713 1.00 88.06 170 PRO A C 1
ATOM 1276 O O . PRO A 1 170 ? -24.685 -0.557 14.771 1.00 88.06 170 PRO A O 1
ATOM 1279 N N . ALA A 1 171 ? -25.148 -2.400 13.573 1.00 80.56 171 ALA A N 1
ATOM 1280 C CA . ALA A 1 171 ? -26.004 -3.033 14.579 1.00 80.56 171 ALA A CA 1
ATOM 1281 C C . ALA A 1 171 ? -25.334 -3.211 15.957 1.00 80.56 171 ALA A C 1
ATOM 1283 O O . ALA A 1 171 ? -26.010 -3.158 16.979 1.00 80.56 171 ALA A O 1
ATOM 1284 N N . ASP A 1 172 ? -24.014 -3.393 15.998 1.00 77.25 172 ASP A N 1
ATOM 1285 C CA . ASP A 1 172 ? -23.211 -3.517 17.221 1.00 77.25 172 ASP A CA 1
ATOM 1286 C C . ASP A 1 172 ? -23.096 -2.205 18.015 1.00 77.25 172 ASP A C 1
ATOM 1288 O O . ASP A 1 172 ? -22.869 -2.243 19.224 1.00 77.25 172 ASP A O 1
ATOM 1292 N N . LEU A 1 173 ? -23.290 -1.060 17.353 1.00 83.88 173 LEU A N 1
ATOM 1293 C CA . LEU A 1 173 ? -23.276 0.271 17.963 1.00 83.88 173 LEU A CA 1
ATOM 1294 C C . LEU A 1 173 ? -24.679 0.822 18.242 1.00 83.88 173 LEU A C 1
ATOM 1296 O O . LEU A 1 173 ? -24.803 1.890 18.841 1.00 83.88 173 LEU A O 1
ATOM 1300 N N . GLN A 1 174 ? -25.741 0.132 17.823 1.00 74.69 174 GLN A N 1
ATOM 1301 C CA . GLN A 1 174 ? -27.099 0.575 18.120 1.00 74.69 174 GLN A CA 1
ATOM 1302 C C . GLN A 1 174 ? -27.388 0.427 19.626 1.00 74.69 174 GLN A C 1
ATOM 1304 O O . GLN A 1 174 ? -27.079 -0.616 20.213 1.00 74.69 174 GLN A O 1
ATOM 1309 N N . PRO A 1 175 ? -27.991 1.439 20.281 1.00 58.78 175 PRO A N 1
ATOM 1310 C CA . PRO A 1 175 ? -28.358 1.348 21.689 1.00 58.78 175 PRO A CA 1
ATOM 1311 C C . PRO A 1 175 ? -29.258 0.131 21.934 1.00 58.78 175 PRO A C 1
ATOM 1313 O O . PRO A 1 175 ? -30.347 0.027 21.364 1.00 58.78 175 PRO A O 1
ATOM 1316 N N . ARG A 1 176 ? -28.831 -0.801 22.798 1.00 47.66 176 ARG A N 1
ATOM 1317 C CA . ARG A 1 176 ? -29.682 -1.929 23.211 1.00 47.66 176 ARG A CA 1
ATOM 1318 C C . ARG A 1 176 ? -30.939 -1.369 23.886 1.00 47.66 176 ARG A C 1
ATOM 1320 O O . ARG A 1 176 ? -30.858 -0.882 25.008 1.00 47.66 176 ARG A O 1
ATOM 1327 N N . GLY A 1 177 ? -32.083 -1.441 23.203 1.00 46.28 177 GLY A N 1
ATOM 1328 C CA . GLY A 1 177 ? -33.390 -1.067 23.758 1.00 46.28 177 GLY A CA 1
ATOM 1329 C C . GLY A 1 177 ? -34.120 0.108 23.097 1.00 46.28 177 GLY A C 1
ATOM 1330 O O . GLY A 1 177 ? -35.187 0.467 23.583 1.00 46.28 177 GLY A O 1
ATOM 1331 N N . GLN A 1 178 ? -33.624 0.684 21.996 1.00 38.19 178 GLN A N 1
ATOM 1332 C CA . GLN A 1 178 ? -34.414 1.620 21.182 1.00 38.19 178 GLN A CA 1
ATOM 1333 C C . GLN A 1 178 ? -34.751 0.981 19.832 1.00 38.19 178 GLN A C 1
ATOM 1335 O O . GLN A 1 178 ? -33.874 0.747 19.005 1.00 38.19 178 GLN A O 1
ATOM 1340 N N . ALA A 1 179 ? -36.032 0.662 19.626 1.00 31.72 179 ALA A N 1
ATOM 1341 C CA . ALA A 1 179 ? -36.542 0.299 18.310 1.00 31.72 179 ALA A CA 1
ATOM 1342 C C . ALA A 1 179 ? -36.250 1.444 17.328 1.00 31.72 179 ALA A C 1
ATOM 1344 O O . ALA A 1 179 ? -36.425 2.614 17.673 1.00 31.72 179 ALA A O 1
ATOM 1345 N N . ALA A 1 180 ? -35.799 1.104 16.120 1.00 31.02 180 ALA A N 1
ATOM 1346 C CA . ALA A 1 180 ? -35.553 2.073 15.061 1.00 31.02 180 ALA A CA 1
ATOM 1347 C C . ALA A 1 180 ? -36.775 3.003 14.890 1.00 31.02 180 ALA A C 1
ATOM 1349 O O . ALA A 1 180 ? -37.893 2.501 14.730 1.00 31.02 180 ALA A O 1
ATOM 1350 N N . PRO A 1 181 ? -36.612 4.339 14.901 1.00 31.41 181 PRO A N 1
ATOM 1351 C CA . PRO A 1 181 ? -37.704 5.231 14.559 1.00 31.41 181 PRO A CA 1
ATOM 1352 C C . PRO A 1 181 ? -37.927 5.122 13.049 1.00 31.41 181 PRO A C 1
ATOM 1354 O O . PRO A 1 181 ? -37.180 5.700 12.263 1.00 31.41 181 PRO A O 1
ATOM 1357 N N . GLY A 1 182 ? -38.917 4.319 12.647 1.00 34.97 182 GLY A N 1
ATOM 1358 C CA . GLY A 1 182 ? -39.287 4.167 11.239 1.00 34.97 182 GLY A CA 1
ATOM 1359 C C . GLY A 1 182 ? -39.656 2.766 10.756 1.00 34.97 182 GLY A C 1
ATOM 1360 O O . GLY A 1 182 ? -39.542 2.521 9.561 1.00 34.97 182 GLY A O 1
ATOM 1361 N N . SER A 1 183 ? -40.160 1.856 11.598 1.00 30.12 183 SER A N 1
ATOM 1362 C CA . SER A 1 183 ? -40.964 0.726 11.098 1.00 30.12 183 SER A CA 1
ATOM 1363 C C . SER A 1 183 ? -42.380 1.185 10.711 1.00 30.12 183 SER A C 1
ATOM 1365 O O . SER A 1 183 ? -43.387 0.652 11.172 1.00 30.12 183 SER A O 1
ATOM 1367 N N . ALA A 1 184 ? -42.472 2.185 9.831 1.00 29.75 184 ALA A N 1
ATOM 1368 C CA . ALA A 1 184 ? -43.652 2.321 8.994 1.00 29.75 184 ALA A CA 1
ATOM 1369 C C . ALA A 1 184 ? -43.581 1.172 7.983 1.00 29.75 184 ALA A C 1
ATOM 1371 O O . ALA A 1 184 ? -42.644 1.110 7.193 1.00 29.75 184 ALA A O 1
ATOM 1372 N N . ALA A 1 185 ? -44.512 0.229 8.135 1.00 28.67 185 ALA A N 1
ATOM 1373 C CA . ALA A 1 185 ? -44.816 -0.905 7.269 1.00 28.67 185 ALA A CA 1
ATOM 1374 C C . ALA A 1 185 ? -43.889 -1.079 6.052 1.00 28.67 185 ALA A C 1
ATOM 1376 O O . ALA A 1 185 ? -43.962 -0.330 5.077 1.00 28.67 185 ALA A O 1
ATOM 1377 N N . ALA A 1 186 ? -43.081 -2.142 6.081 1.00 27.55 186 ALA A N 1
ATOM 1378 C CA . ALA A 1 186 ? -42.552 -2.720 4.856 1.00 27.55 186 ALA A CA 1
ATOM 1379 C C . ALA A 1 186 ? -43.716 -2.886 3.859 1.00 27.55 186 ALA A C 1
ATOM 1381 O O . ALA A 1 186 ? -44.740 -3.462 4.248 1.00 27.55 186 ALA A O 1
ATOM 1382 N N . PRO A 1 187 ? -43.614 -2.403 2.605 1.00 29.81 187 PRO A N 1
ATOM 1383 C CA . PRO A 1 187 ? -44.569 -2.811 1.594 1.00 29.81 187 PRO A CA 1
ATOM 1384 C C . PRO A 1 187 ? -44.467 -4.331 1.503 1.00 29.81 187 PRO A C 1
ATOM 1386 O O . PRO A 1 187 ? -43.388 -4.893 1.294 1.00 29.81 187 PRO A O 1
ATOM 1389 N N . THR A 1 188 ? -45.587 -4.995 1.765 1.00 26.81 188 THR A N 1
ATOM 1390 C CA . THR A 1 188 ? -45.725 -6.437 1.634 1.00 26.81 188 THR A CA 1
ATOM 1391 C C . THR A 1 188 ? -45.191 -6.855 0.272 1.00 26.81 188 THR A C 1
ATOM 1393 O O . THR A 1 188 ? -45.533 -6.280 -0.762 1.00 26.81 188 THR A O 1
ATOM 1396 N N . ALA A 1 189 ? -44.309 -7.851 0.288 1.00 33.72 189 ALA A N 1
ATOM 1397 C CA . ALA A 1 189 ? -43.769 -8.495 -0.894 1.00 33.72 189 ALA A CA 1
ATOM 1398 C C . ALA A 1 189 ? -44.893 -9.221 -1.654 1.00 33.72 189 ALA A C 1
ATOM 1400 O O . ALA A 1 189 ? -45.049 -10.432 -1.570 1.00 33.72 189 ALA A O 1
ATOM 1401 N N . THR A 1 190 ? -45.690 -8.465 -2.400 1.00 33.50 190 THR A N 1
ATOM 1402 C CA . THR A 1 190 ? -46.688 -8.962 -3.348 1.00 33.50 190 THR A CA 1
ATOM 1403 C C . THR A 1 190 ? -46.801 -7.920 -4.447 1.00 33.50 190 THR A C 1
ATOM 1405 O O . THR A 1 190 ? -47.616 -7.009 -4.376 1.00 33.50 190 THR A O 1
ATOM 1408 N N . GLY A 1 191 ? -45.915 -8.012 -5.443 1.00 33.72 191 GLY A N 1
ATOM 1409 C CA . GLY A 1 191 ? -45.982 -7.124 -6.605 1.00 33.72 191 GLY A CA 1
ATOM 1410 C C . GLY A 1 191 ? -44.679 -6.792 -7.325 1.00 33.72 191 GLY A C 1
ATOM 1411 O O . GLY A 1 191 ? -44.668 -5.811 -8.049 1.00 33.72 191 GLY A O 1
ATOM 1412 N N . LEU A 1 192 ? -43.584 -7.547 -7.164 1.00 27.83 192 LEU A N 1
ATOM 1413 C CA . LEU A 1 192 ? -42.445 -7.457 -8.099 1.00 27.83 192 LEU A CA 1
ATOM 1414 C C . LEU A 1 192 ? -41.575 -8.728 -8.138 1.00 27.83 192 LEU A C 1
ATOM 1416 O O . LEU A 1 192 ? -40.382 -8.670 -8.397 1.00 27.83 192 LEU A O 1
ATOM 1420 N N . ALA A 1 193 ? -42.176 -9.894 -7.882 1.00 28.89 193 ALA A N 1
ATOM 1421 C CA . ALA A 1 193 ? -41.534 -11.208 -8.021 1.00 28.89 193 ALA A CA 1
ATOM 1422 C C . ALA A 1 193 ? -42.049 -11.971 -9.259 1.00 28.89 193 ALA A C 1
ATOM 1424 O O . ALA A 1 193 ? -42.074 -13.196 -9.291 1.00 28.89 193 ALA A O 1
ATOM 1425 N N . ALA A 1 194 ? -42.485 -11.238 -10.287 1.00 31.38 194 ALA A N 1
ATOM 1426 C CA . ALA A 1 194 ? -42.916 -11.790 -11.568 1.00 31.38 194 ALA A CA 1
ATOM 1427 C C . ALA A 1 194 ? -42.203 -11.070 -12.718 1.00 31.38 194 ALA A C 1
ATOM 1429 O O . ALA A 1 194 ? -42.836 -10.398 -13.527 1.00 31.38 194 ALA A O 1
ATOM 1430 N N . LYS A 1 195 ? -40.868 -11.159 -12.725 1.00 33.12 195 LYS A N 1
ATOM 1431 C CA . LYS A 1 195 ? -39.954 -11.124 -13.884 1.00 33.12 195 LYS A CA 1
ATOM 1432 C C . LYS A 1 195 ? -38.533 -10.974 -13.339 1.00 33.12 195 LYS A C 1
ATOM 1434 O O . LYS A 1 195 ? -38.278 -10.066 -12.564 1.00 33.12 195 LYS A O 1
ATOM 1439 N N . ILE A 1 196 ? -37.630 -11.835 -13.808 1.00 33.19 196 ILE A N 1
ATOM 1440 C CA . ILE A 1 196 ? -36.218 -11.999 -13.408 1.00 33.19 196 ILE A CA 1
ATOM 1441 C C . ILE A 1 196 ? -36.046 -13.013 -12.263 1.00 33.19 196 ILE A C 1
ATOM 1443 O O . ILE A 1 196 ? -36.064 -12.698 -11.078 1.00 33.19 196 ILE A O 1
ATOM 1447 N N . GLY A 1 197 ? -35.888 -14.279 -12.659 1.00 30.64 197 GLY A N 1
ATOM 1448 C CA . GLY A 1 197 ? -35.558 -15.391 -11.775 1.00 30.64 197 GLY A CA 1
ATOM 1449 C C . GLY A 1 197 ? -34.081 -15.396 -11.393 1.00 30.64 197 GLY A C 1
ATOM 1450 O O . GLY A 1 197 ? -33.281 -16.081 -12.022 1.00 30.64 197 GLY A O 1
ATOM 1451 N N . THR A 1 198 ? -33.726 -14.677 -10.333 1.00 34.00 198 THR A N 1
ATOM 1452 C CA . THR A 1 198 ? -32.455 -14.872 -9.625 1.00 34.00 198 THR A CA 1
ATOM 1453 C C . THR A 1 198 ? -32.753 -15.145 -8.159 1.00 34.00 198 THR A C 1
ATOM 1455 O O . THR A 1 198 ? -33.152 -14.245 -7.423 1.00 34.00 198 THR A O 1
ATOM 1458 N N . GLN A 1 199 ? -32.590 -16.401 -7.743 1.00 29.16 199 GLN A N 1
ATOM 1459 C CA . GLN A 1 199 ? -32.609 -16.790 -6.337 1.00 29.16 199 GLN A CA 1
ATOM 1460 C C . GLN A 1 199 ? -31.395 -16.162 -5.640 1.00 29.16 199 GLN A C 1
ATOM 1462 O O . GLN A 1 199 ? -30.270 -16.624 -5.809 1.00 29.16 199 GLN A O 1
ATOM 1467 N N . ILE A 1 200 ? -31.614 -15.091 -4.878 1.00 34.59 200 ILE A N 1
ATOM 1468 C CA . ILE A 1 200 ? -30.665 -14.656 -3.852 1.00 34.59 200 ILE A CA 1
ATOM 1469 C C . ILE A 1 200 ? -31.057 -15.401 -2.577 1.00 34.59 200 ILE A C 1
ATOM 1471 O O . ILE A 1 200 ? -32.159 -15.204 -2.067 1.00 34.59 200 ILE A O 1
ATOM 1475 N N . ASP A 1 201 ? -30.177 -16.283 -2.100 1.00 33.66 201 ASP A N 1
ATOM 1476 C CA . ASP A 1 201 ? -30.345 -16.991 -0.829 1.00 33.66 201 ASP A CA 1
ATOM 1477 C C . ASP A 1 201 ? -30.381 -15.971 0.332 1.00 33.66 201 ASP A C 1
ATOM 1479 O O . ASP A 1 201 ? -29.389 -15.266 0.559 1.00 33.66 201 ASP A O 1
ATOM 1483 N N . PRO A 1 202 ? -31.491 -15.869 1.088 1.00 30.30 202 PRO A N 1
ATOM 1484 C CA . PRO A 1 202 ? -31.614 -14.944 2.213 1.00 30.30 202 PRO A CA 1
ATOM 1485 C C . PRO A 1 202 ? -30.688 -15.269 3.401 1.00 30.30 202 PRO A C 1
ATOM 1487 O O . PRO A 1 202 ? -30.598 -14.467 4.330 1.00 30.30 202 PRO A O 1
ATOM 1490 N N . ASN A 1 203 ? -29.978 -16.405 3.398 1.00 33.62 203 ASN A N 1
ATOM 1491 C CA . ASN A 1 203 ? -29.090 -16.819 4.493 1.00 33.62 203 ASN A CA 1
ATOM 1492 C C . ASN A 1 203 ? -27.651 -16.275 4.411 1.00 33.62 203 ASN A C 1
ATOM 1494 O O . ASN A 1 203 ? -26.817 -16.628 5.244 1.00 33.62 203 ASN A O 1
ATOM 1498 N N . VAL A 1 204 ? -27.338 -15.390 3.458 1.00 37.56 204 VAL A N 1
ATOM 1499 C CA . VAL A 1 204 ? -26.011 -14.737 3.362 1.00 37.56 204 VAL A CA 1
ATOM 1500 C C . VAL A 1 204 ? -25.886 -13.512 4.294 1.00 37.56 204 VAL A C 1
ATOM 1502 O O . VAL A 1 204 ? -24.818 -12.911 4.417 1.00 37.56 204 VAL A O 1
ATOM 1505 N N . LEU A 1 205 ? -26.942 -13.156 5.031 1.00 36.28 205 LEU A N 1
ATOM 1506 C CA . LEU A 1 205 ? -26.896 -12.101 6.044 1.00 36.28 205 LEU A CA 1
ATOM 1507 C C . LEU A 1 205 ? -26.388 -12.630 7.397 1.00 36.28 205 LEU A C 1
ATOM 1509 O O . LEU A 1 205 ? -27.092 -13.318 8.130 1.00 36.28 205 LEU A O 1
ATOM 1513 N N . LEU A 1 206 ? -25.152 -12.234 7.720 1.00 41.88 206 LEU A N 1
ATOM 1514 C CA . LEU A 1 206 ? -24.641 -11.970 9.072 1.00 41.88 206 LEU A CA 1
ATOM 1515 C C . LEU A 1 206 ? -24.954 -13.040 10.135 1.00 41.88 206 LEU A C 1
ATOM 1517 O O . LEU A 1 206 ? -25.631 -12.777 11.128 1.00 41.88 206 LEU A O 1
ATOM 1521 N N . ARG A 1 207 ? -24.346 -14.223 10.015 1.00 30.30 207 ARG A N 1
ATOM 1522 C CA . ARG A 1 207 ? -23.937 -14.949 11.226 1.00 30.30 207 ARG A CA 1
ATOM 1523 C C . ARG A 1 207 ? -22.516 -14.502 11.576 1.00 30.30 207 ARG A C 1
ATOM 1525 O O . ARG A 1 207 ? -21.630 -14.716 10.747 1.00 30.30 207 ARG A O 1
ATOM 1532 N N . PRO A 1 208 ? -22.271 -13.890 12.753 1.00 36.03 208 PRO A N 1
ATOM 1533 C CA . PRO A 1 208 ? -20.907 -13.729 13.232 1.00 36.03 208 PRO A CA 1
ATOM 1534 C C . PRO A 1 208 ? -20.261 -15.119 13.236 1.00 36.03 208 PRO A C 1
ATOM 1536 O O . PRO A 1 208 ? -20.908 -16.070 13.695 1.00 36.03 208 PRO A O 1
ATOM 1539 N N . PRO A 1 209 ? -19.041 -15.290 12.699 1.00 39.91 209 PRO A N 1
ATOM 1540 C CA . PRO A 1 209 ? -18.371 -16.571 12.808 1.00 39.91 209 PRO A CA 1
ATOM 1541 C C . PRO A 1 209 ? -18.287 -16.918 14.295 1.00 39.91 209 PRO A C 1
ATOM 1543 O O . PRO A 1 209 ? -17.907 -16.084 15.119 1.00 39.91 209 PRO A O 1
ATOM 1546 N N . LEU A 1 210 ? -18.684 -18.144 14.646 1.00 38.22 210 LEU A N 1
ATOM 1547 C CA . LEU A 1 210 ? -18.346 -18.726 15.939 1.00 38.22 210 LEU A CA 1
ATOM 1548 C C . LEU A 1 210 ? -16.840 -18.526 16.114 1.00 38.22 210 LEU A C 1
ATOM 1550 O O . LEU A 1 210 ? -16.064 -19.114 15.357 1.00 38.22 210 LEU A O 1
ATOM 1554 N N . ILE A 1 211 ? -16.437 -17.679 17.065 1.00 46.47 211 ILE A N 1
ATOM 1555 C CA . ILE A 1 211 ? -15.034 -17.511 17.441 1.00 46.47 211 ILE A CA 1
ATOM 1556 C C . ILE A 1 211 ? -14.621 -18.840 18.072 1.00 46.47 211 ILE A C 1
ATOM 1558 O O . ILE A 1 211 ? -14.720 -19.047 19.278 1.00 46.47 211 ILE A O 1
ATOM 1562 N N . ARG A 1 212 ? -14.222 -19.801 17.235 1.00 47.91 212 ARG A N 1
ATOM 1563 C CA . ARG A 1 212 ? -13.374 -20.899 17.679 1.00 47.91 212 ARG A CA 1
ATOM 1564 C C . ARG A 1 212 ? -12.114 -20.241 18.236 1.00 47.91 212 ARG A C 1
ATOM 1566 O O . ARG A 1 212 ? -11.656 -19.253 17.665 1.00 47.91 212 ARG A O 1
ATOM 1573 N N . ASN A 1 213 ? -11.565 -20.782 19.320 1.00 59.56 213 ASN A N 1
ATOM 1574 C CA . ASN A 1 213 ? -10.255 -20.399 19.853 1.00 59.56 213 ASN A CA 1
ATOM 1575 C C . ASN A 1 213 ? -9.161 -20.753 18.826 1.00 59.56 213 ASN A C 1
ATOM 1577 O O . ASN A 1 213 ? -8.416 -21.714 18.995 1.00 59.56 213 ASN A O 1
ATOM 1581 N N . VAL A 1 214 ? -9.127 -20.038 17.704 1.00 72.25 214 VAL A N 1
ATOM 1582 C CA . VAL A 1 214 ? -8.117 -20.159 16.662 1.00 72.25 214 VAL A CA 1
ATOM 1583 C C . VAL A 1 214 ? -6.959 -19.299 17.118 1.00 72.25 214 VAL A C 1
ATOM 1585 O O . VAL A 1 214 ? -7.055 -18.075 17.140 1.00 72.25 214 VAL A O 1
ATOM 1588 N N . LEU A 1 215 ? -5.873 -19.953 17.513 1.00 83.50 215 LEU A N 1
ATOM 1589 C CA . LEU A 1 215 ? -4.630 -19.254 17.779 1.00 83.50 215 LEU A CA 1
ATOM 1590 C C . LEU A 1 215 ? -4.029 -18.778 16.452 1.00 83.50 215 LEU A C 1
ATOM 1592 O O . LEU A 1 215 ? -4.112 -19.488 15.440 1.00 83.50 215 LEU A O 1
ATOM 1596 N N . PRO A 1 216 ? -3.406 -17.596 16.437 1.00 88.06 216 PRO A N 1
ATOM 1597 C CA . PRO A 1 216 ? -2.697 -17.139 15.262 1.00 88.06 216 PRO A CA 1
ATOM 1598 C C . PRO A 1 216 ? -1.508 -18.055 14.987 1.00 88.06 216 PRO A C 1
ATOM 1600 O O . PRO A 1 216 ? -0.711 -18.357 15.874 1.00 88.06 216 PRO A O 1
ATOM 1603 N N . THR A 1 217 ? -1.401 -18.515 13.745 1.00 85.88 217 THR A N 1
ATOM 1604 C CA . THR A 1 217 ? -0.367 -19.467 13.320 1.00 85.88 217 THR A CA 1
ATOM 1605 C C . THR A 1 217 ? 0.271 -18.988 12.018 1.00 85.88 217 THR A C 1
ATOM 1607 O O . THR A 1 217 ? -0.185 -19.359 10.937 1.00 85.88 217 THR A O 1
ATOM 1610 N N . PRO A 1 218 ? 1.309 -18.137 12.091 1.00 92.56 218 PRO A N 1
ATOM 1611 C CA . PRO A 1 218 ? 2.085 -17.767 10.917 1.00 92.56 218 PRO A CA 1
ATOM 1612 C C . PRO A 1 218 ? 2.721 -19.002 10.282 1.00 92.56 218 PRO A C 1
ATOM 1614 O O . PRO A 1 218 ? 3.341 -19.807 10.986 1.00 92.56 218 PRO A O 1
ATOM 1617 N N . SER A 1 219 ? 2.605 -19.150 8.963 1.00 93.25 219 SER A N 1
ATOM 1618 C CA . SER A 1 219 ? 3.453 -20.096 8.229 1.00 93.25 219 SER A CA 1
ATOM 1619 C C . SER A 1 219 ? 4.920 -19.703 8.315 1.00 93.25 219 SER A C 1
ATOM 1621 O O . SER A 1 219 ? 5.287 -18.556 8.584 1.00 93.25 219 SER A O 1
ATOM 1623 N N . GLN A 1 220 ? 5.763 -20.678 8.011 1.00 92.75 220 GLN A N 1
ATOM 1624 C CA . GLN A 1 220 ? 7.207 -20.550 7.880 1.00 92.75 220 GLN A CA 1
ATOM 1625 C C . GLN A 1 220 ? 7.629 -20.822 6.422 1.00 92.75 220 GLN A C 1
ATOM 1627 O O . GLN A 1 220 ? 6.899 -21.516 5.712 1.00 92.75 220 GLN A O 1
ATOM 1632 N N . PRO A 1 221 ? 8.820 -20.375 5.980 1.00 92.31 221 PRO A N 1
ATOM 1633 C CA . PRO A 1 221 ? 9.329 -20.681 4.643 1.00 92.31 221 PRO A CA 1
ATOM 1634 C C . PRO A 1 221 ? 9.335 -22.189 4.363 1.00 92.31 221 PRO A C 1
ATOM 1636 O O . PRO A 1 221 ? 9.801 -22.975 5.205 1.00 92.31 221 PRO A O 1
ATOM 1639 N N . GLY A 1 222 ? 8.826 -22.583 3.196 1.00 90.25 222 GLY A N 1
ATOM 1640 C CA . GLY A 1 222 ? 8.632 -23.971 2.774 1.00 90.25 222 GLY A CA 1
ATOM 1641 C C . GLY A 1 222 ? 7.261 -24.555 3.144 1.00 90.25 222 GLY A C 1
ATOM 1642 O O . GLY A 1 222 ? 7.025 -25.735 2.890 1.00 90.25 222 GLY A O 1
ATOM 1643 N N . GLN A 1 223 ? 6.378 -23.786 3.793 1.00 92.00 223 GLN A N 1
ATOM 1644 C CA . GLN A 1 223 ? 5.028 -24.220 4.186 1.00 92.00 223 GLN A CA 1
ATOM 1645 C C . GLN A 1 223 ? 3.920 -23.613 3.314 1.00 92.00 223 GLN A C 1
ATOM 1647 O O . GLN A 1 223 ? 2.739 -23.780 3.632 1.00 92.00 223 GLN A O 1
ATOM 1652 N N . GLU A 1 224 ? 4.268 -22.886 2.252 1.00 93.25 224 GLU A N 1
ATOM 1653 C CA . GLU A 1 224 ? 3.317 -22.128 1.443 1.00 93.25 224 GLU A CA 1
ATOM 1654 C C . GLU A 1 224 ? 3.311 -22.622 0.002 1.00 93.25 224 GLU A C 1
ATOM 1656 O O . GLU A 1 224 ? 4.347 -22.839 -0.622 1.00 93.25 224 GLU A O 1
ATOM 1661 N N . GLN A 1 225 ? 2.126 -22.765 -0.584 1.00 92.19 225 GLN A N 1
ATOM 1662 C CA . GLN A 1 225 ? 2.059 -23.089 -2.001 1.00 92.19 225 GLN A CA 1
ATOM 1663 C C . GLN A 1 225 ? 2.625 -21.923 -2.825 1.00 92.19 225 GLN A C 1
ATOM 1665 O O . GLN A 1 225 ? 2.151 -20.795 -2.719 1.00 92.19 225 GLN A O 1
ATOM 1670 N N . GLY A 1 226 ? 3.611 -22.206 -3.675 1.00 89.12 226 GLY A N 1
ATOM 1671 C CA . GLY A 1 226 ? 4.240 -21.204 -4.538 1.00 89.12 226 GLY A CA 1
ATOM 1672 C C . GLY A 1 226 ? 5.614 -20.713 -4.077 1.00 89.12 226 GLY A C 1
ATOM 1673 O O . GLY A 1 226 ? 6.281 -20.050 -4.870 1.00 89.12 226 GLY A O 1
ATOM 1674 N N . ASP A 1 227 ? 6.073 -21.101 -2.878 1.00 86.94 227 ASP A N 1
ATOM 1675 C CA . ASP A 1 227 ? 7.395 -20.739 -2.324 1.00 86.94 227 ASP A CA 1
ATOM 1676 C C . ASP A 1 227 ? 8.565 -21.605 -2.852 1.00 86.94 227 ASP A C 1
ATOM 1678 O O . ASP A 1 227 ? 9.740 -21.334 -2.590 1.00 86.94 227 ASP A O 1
ATOM 1682 N N . GLY A 1 228 ? 8.251 -22.660 -3.612 1.00 84.50 228 GLY A N 1
ATOM 1683 C CA . GLY A 1 228 ? 9.226 -23.595 -4.180 1.00 84.50 228 GLY A CA 1
ATOM 1684 C C . GLY A 1 228 ? 9.853 -24.564 -3.171 1.00 84.50 228 GLY A C 1
ATOM 1685 O O . GLY A 1 228 ? 10.871 -25.174 -3.487 1.00 84.50 228 GLY A O 1
ATOM 1686 N N . GLY A 1 229 ? 9.290 -24.695 -1.967 1.00 83.75 229 GLY A N 1
ATOM 1687 C CA . GLY A 1 229 ? 9.805 -25.543 -0.891 1.00 83.75 229 GLY A CA 1
ATOM 1688 C C . GLY A 1 229 ? 11.111 -25.037 -0.270 1.00 83.75 229 GLY A C 1
ATOM 1689 O O . GLY A 1 229 ? 11.777 -25.783 0.449 1.00 83.75 229 GLY A O 1
ATOM 1690 N N . SER A 1 230 ? 11.516 -23.795 -0.558 1.00 79.50 230 SER A N 1
ATOM 1691 C CA . SER A 1 230 ? 12.786 -23.246 -0.079 1.00 79.50 230 SER A CA 1
ATOM 1692 C C . SER A 1 230 ? 12.707 -22.852 1.394 1.00 79.50 230 SER A C 1
ATOM 1694 O O . SER A 1 230 ? 11.826 -22.101 1.808 1.00 79.50 230 SER A O 1
ATOM 1696 N N . ALA A 1 231 ? 13.688 -23.288 2.187 1.00 74.19 231 ALA A N 1
ATOM 1697 C CA . ALA A 1 231 ? 13.853 -22.828 3.566 1.00 74.19 231 ALA A CA 1
ATOM 1698 C C . ALA A 1 231 ? 14.442 -21.403 3.667 1.00 74.19 231 ALA A C 1
ATOM 1700 O O . ALA A 1 231 ? 14.372 -20.802 4.738 1.00 74.19 231 ALA A O 1
ATOM 1701 N N . ALA A 1 232 ? 15.015 -20.880 2.575 1.00 77.81 232 ALA A N 1
ATOM 1702 C CA . ALA A 1 232 ? 15.602 -19.541 2.469 1.00 77.81 232 ALA A CA 1
ATOM 1703 C C . ALA A 1 232 ? 15.248 -18.902 1.104 1.00 77.81 232 ALA A C 1
ATOM 1705 O O . ALA A 1 232 ? 16.084 -18.854 0.195 1.00 77.81 232 ALA A O 1
ATOM 1706 N N . PRO A 1 233 ? 13.982 -18.510 0.893 1.00 81.69 233 PRO A N 1
ATOM 1707 C CA . PRO A 1 233 ? 13.520 -17.914 -0.361 1.00 81.69 233 PRO A CA 1
ATOM 1708 C C . PRO A 1 233 ? 14.059 -16.483 -0.576 1.00 81.69 233 PRO A C 1
ATOM 1710 O O . PRO A 1 233 ? 14.523 -15.816 0.351 1.00 81.69 233 PRO A O 1
ATOM 1713 N N . ARG A 1 234 ? 14.061 -16.027 -1.840 1.00 80.94 234 ARG A N 1
ATOM 1714 C CA . ARG A 1 234 ? 14.686 -14.753 -2.267 1.00 80.94 234 ARG A CA 1
ATOM 1715 C C . ARG A 1 234 ? 13.891 -13.502 -1.882 1.00 80.94 234 ARG A C 1
ATOM 1717 O O . ARG A 1 234 ? 14.494 -12.444 -1.724 1.00 80.94 234 ARG A O 1
ATOM 1724 N N . ASP A 1 235 ? 12.588 -13.643 -1.670 1.00 81.62 235 ASP A N 1
ATOM 1725 C CA . ASP A 1 235 ? 11.714 -12.656 -1.020 1.00 81.62 235 ASP A CA 1
ATOM 1726 C C . ASP A 1 235 ? 12.118 -12.353 0.435 1.00 81.62 235 ASP A C 1
ATOM 1728 O O . ASP A 1 235 ? 11.534 -11.485 1.084 1.00 81.62 235 ASP A O 1
ATOM 1732 N N . GLY A 1 236 ? 13.131 -13.048 0.960 1.00 87.06 236 GLY A N 1
ATOM 1733 C CA . GLY A 1 236 ? 13.625 -12.873 2.313 1.00 87.06 236 GLY A CA 1
ATOM 1734 C C . GLY A 1 236 ? 12.682 -13.463 3.348 1.00 87.06 236 GLY A C 1
ATOM 1735 O O . GLY A 1 236 ? 12.725 -13.023 4.503 1.00 87.06 236 GLY A O 1
ATOM 1736 N N . ALA A 1 237 ? 11.827 -14.420 2.956 1.00 91.31 237 ALA A N 1
ATOM 1737 C CA . ALA A 1 237 ? 10.975 -15.086 3.917 1.00 91.31 237 ALA A CA 1
ATOM 1738 C C . ALA A 1 237 ? 11.820 -15.796 4.976 1.00 91.31 237 ALA A C 1
ATOM 1740 O O . ALA A 1 237 ? 12.798 -16.479 4.664 1.00 91.31 237 ALA A O 1
ATOM 1741 N N . CYS A 1 238 ? 11.465 -15.628 6.246 1.00 91.62 238 CYS A N 1
ATOM 1742 C CA . CYS A 1 238 ? 12.307 -16.116 7.331 1.00 91.62 238 CYS A CA 1
ATOM 1743 C C . CYS A 1 238 ? 11.520 -16.686 8.504 1.00 91.62 238 CYS A C 1
ATOM 1745 O O . CYS A 1 238 ? 10.312 -16.486 8.643 1.00 91.62 238 CYS A O 1
ATOM 1747 N N . ARG A 1 239 ? 12.240 -17.461 9.325 1.00 91.38 239 ARG A N 1
ATOM 1748 C CA . ARG A 1 239 ? 11.650 -18.271 10.385 1.00 91.38 239 ARG A CA 1
ATOM 1749 C C . ARG A 1 239 ? 11.607 -17.542 11.712 1.00 91.38 239 ARG A C 1
ATOM 1751 O O . ARG A 1 239 ? 12.657 -17.258 12.283 1.00 91.38 239 ARG A O 1
ATOM 1758 N N . PHE A 1 240 ? 10.404 -17.296 12.221 1.00 90.44 240 PHE A N 1
ATOM 1759 C CA . PHE A 1 240 ? 10.219 -16.743 13.558 1.00 90.44 240 PHE A CA 1
ATOM 1760 C C . PHE A 1 240 ? 8.831 -17.055 14.126 1.00 90.44 240 PHE A C 1
ATOM 1762 O O . PHE A 1 240 ? 7.837 -17.067 13.398 1.00 90.44 240 PHE A O 1
ATOM 1769 N N . THR A 1 241 ? 8.771 -17.259 15.443 1.00 89.50 241 THR A N 1
ATOM 1770 C CA . THR A 1 241 ? 7.525 -17.381 16.208 1.00 89.50 241 THR A CA 1
ATOM 1771 C C . THR A 1 241 ? 7.382 -16.150 17.102 1.00 89.50 241 THR A C 1
ATOM 1773 O O . THR A 1 241 ? 8.212 -15.991 17.999 1.00 89.50 241 THR A O 1
ATOM 1776 N N . PRO A 1 242 ? 6.376 -15.283 16.882 1.00 93.69 242 PRO A N 1
ATOM 1777 C CA . PRO A 1 242 ? 6.145 -14.103 17.715 1.00 93.69 242 PRO A CA 1
ATOM 1778 C C . PRO A 1 242 ? 6.060 -14.453 19.201 1.00 93.69 242 PRO A C 1
ATOM 1780 O O . PRO A 1 242 ? 5.501 -15.485 19.577 1.00 93.69 242 PRO A O 1
ATOM 1783 N N . THR A 1 243 ? 6.634 -13.597 20.041 1.00 93.69 243 THR A N 1
ATOM 1784 C CA . THR A 1 243 ? 6.830 -13.868 21.474 1.00 93.69 243 THR A CA 1
ATOM 1785 C C . THR A 1 243 ? 5.972 -12.989 22.379 1.00 93.69 243 THR A C 1
ATOM 1787 O O . THR A 1 243 ? 5.747 -13.333 23.539 1.00 93.69 243 THR A O 1
ATOM 1790 N N . ASN A 1 244 ? 5.458 -11.867 21.875 1.00 94.94 244 ASN A N 1
ATOM 1791 C CA . ASN A 1 244 ? 4.598 -10.975 22.637 1.00 94.94 244 ASN A CA 1
ATOM 1792 C C . ASN A 1 244 ? 3.209 -11.607 22.839 1.00 94.94 244 ASN A C 1
ATOM 1794 O O . ASN A 1 244 ? 2.574 -12.090 21.899 1.00 94.94 244 ASN A O 1
ATOM 1798 N N . ALA A 1 245 ? 2.695 -11.541 24.069 1.00 93.81 245 ALA A N 1
ATOM 1799 C CA . ALA A 1 245 ? 1.381 -12.067 24.434 1.00 93.81 245 ALA A CA 1
ATOM 1800 C C . ALA A 1 245 ? 0.221 -11.450 23.628 1.00 93.81 245 ALA A C 1
ATOM 1802 O O . ALA A 1 245 ? -0.806 -12.105 23.450 1.00 93.81 245 ALA A O 1
ATOM 1803 N N . LEU A 1 246 ? 0.377 -10.219 23.126 1.00 94.44 246 LEU A N 1
ATOM 1804 C CA . LEU A 1 246 ? -0.599 -9.570 22.249 1.00 94.44 246 LEU A CA 1
ATOM 1805 C C . LEU A 1 246 ? -0.786 -10.337 20.942 1.00 94.44 246 LEU A C 1
ATOM 1807 O O . LEU A 1 246 ? -1.903 -10.377 20.434 1.00 94.44 246 LEU A O 1
ATOM 1811 N N . PHE A 1 247 ? 0.262 -10.991 20.428 1.00 94.75 247 PHE A N 1
ATOM 1812 C CA . PHE A 1 247 ? 0.123 -11.834 19.248 1.00 94.75 247 PHE A CA 1
ATOM 1813 C C . PHE A 1 247 ? -0.906 -12.928 19.514 1.00 94.75 247 PHE A C 1
ATOM 1815 O O . PHE A 1 247 ? -1.907 -12.994 18.821 1.00 94.75 247 PHE A O 1
ATOM 1822 N N . GLY A 1 248 ? -0.757 -13.697 20.596 1.00 91.56 248 GLY A N 1
ATOM 1823 C CA . GLY A 1 248 ? -1.687 -14.775 20.963 1.00 91.56 248 GLY A CA 1
ATOM 1824 C C . GLY A 1 248 ? -3.136 -14.341 21.242 1.00 91.56 248 GLY A C 1
ATOM 1825 O O . GLY A 1 248 ? -4.007 -15.200 21.342 1.00 91.56 248 GLY A O 1
ATOM 1826 N N . GLN A 1 249 ? -3.408 -13.037 21.354 1.00 93.75 249 GLN A N 1
ATOM 1827 C CA . GLN A 1 249 ? -4.736 -12.456 21.608 1.00 93.75 249 GLN A CA 1
ATOM 1828 C C . GLN A 1 249 ? -5.390 -11.854 20.354 1.00 93.75 249 GLN A C 1
ATOM 1830 O O . GLN A 1 249 ? -6.441 -11.212 20.455 1.00 93.75 249 GLN A O 1
ATOM 1835 N N . LEU A 1 250 ? -4.757 -12.031 19.192 1.00 93.38 250 LEU A N 1
ATOM 1836 C CA . LEU A 1 250 ? -5.231 -11.573 17.891 1.00 93.38 250 LEU A CA 1
ATOM 1837 C C . LEU A 1 250 ? -6.713 -11.904 17.660 1.00 93.38 250 LEU A C 1
ATOM 1839 O O . LEU A 1 250 ? -7.180 -13.012 17.915 1.00 93.38 250 LEU A O 1
ATOM 1843 N N . ARG A 1 251 ? -7.438 -10.924 17.124 1.00 94.06 251 ARG A N 1
ATOM 1844 C CA . ARG A 1 251 ? -8.815 -11.031 16.637 1.00 94.06 251 ARG A CA 1
ATOM 1845 C C . ARG A 1 251 ? -8.883 -10.693 15.152 1.00 94.06 251 ARG A C 1
ATOM 1847 O O . ARG A 1 251 ? -8.076 -9.912 14.643 1.00 94.06 251 ARG A O 1
ATOM 1854 N N . GLY A 1 252 ? -9.871 -11.284 14.487 1.00 91.62 252 GLY A N 1
ATOM 1855 C CA . GLY A 1 252 ? -10.122 -11.183 13.052 1.00 91.62 252 GLY A CA 1
ATOM 1856 C C . GLY A 1 252 ? -10.355 -12.563 12.433 1.00 91.62 252 GLY A C 1
ATOM 1857 O O . GLY A 1 252 ? -9.917 -13.582 12.968 1.00 91.62 252 GLY A O 1
ATOM 1858 N N . SER A 1 253 ? -11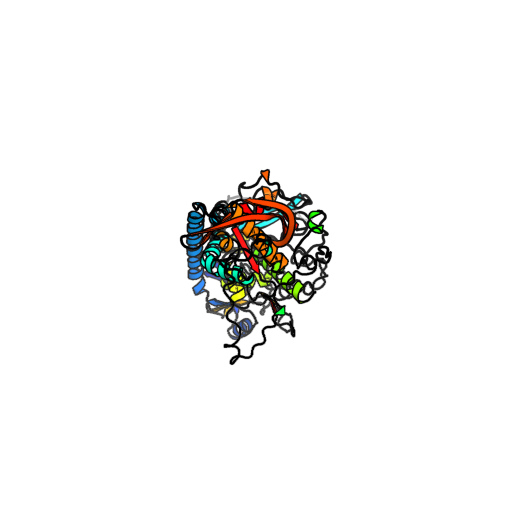.034 -12.614 11.288 1.00 88.12 253 SER A N 1
ATOM 1859 C CA . SER A 1 253 ? -11.433 -13.894 10.676 1.00 88.12 253 SER A CA 1
ATOM 1860 C C . SER A 1 253 ? -10.275 -14.709 10.077 1.00 88.12 253 SER A C 1
ATOM 1862 O O . SER A 1 253 ? -10.427 -15.909 9.867 1.00 88.12 253 SER A O 1
ATOM 1864 N N . ASN A 1 254 ? -9.115 -14.090 9.823 1.00 87.62 254 ASN A N 1
ATOM 1865 C CA . ASN A 1 254 ? -8.001 -14.711 9.086 1.00 87.62 254 ASN A CA 1
ATOM 1866 C C . ASN A 1 254 ? -6.744 -14.963 9.935 1.00 87.62 254 ASN A C 1
ATOM 1868 O O . ASN A 1 254 ? -5.708 -15.354 9.403 1.00 87.62 254 ASN A O 1
ATOM 1872 N N . ILE A 1 255 ? -6.818 -14.790 11.258 1.00 90.12 255 ILE A N 1
ATOM 1873 C CA . ILE A 1 255 ? -5.649 -14.860 12.156 1.00 90.12 255 ILE A CA 1
ATOM 1874 C C . ILE A 1 255 ? -4.942 -16.226 12.134 1.00 90.12 255 ILE A C 1
ATOM 1876 O O . ILE A 1 255 ? -3.730 -16.310 12.314 1.00 90.12 255 ILE A O 1
ATOM 1880 N N . GLY A 1 256 ? -5.671 -17.307 11.846 1.00 89.31 256 GLY A N 1
ATOM 1881 C CA . GLY A 1 256 ? -5.113 -18.653 11.700 1.00 89.31 256 GLY A CA 1
ATOM 1882 C C . GLY A 1 256 ? -4.442 -18.919 10.349 1.00 89.31 256 GLY A C 1
ATOM 1883 O O . GLY A 1 256 ? -3.983 -20.030 10.124 1.00 89.31 256 GLY A O 1
ATOM 1884 N N . LEU A 1 257 ? -4.405 -17.955 9.427 1.00 90.69 257 LEU A N 1
ATOM 1885 C CA . LEU A 1 257 ? -3.984 -18.149 8.033 1.00 90.69 257 LEU A CA 1
ATOM 1886 C C . LEU A 1 257 ? -2.901 -17.152 7.591 1.00 90.69 257 LEU A C 1
ATOM 1888 O O . LEU A 1 257 ? -2.662 -16.991 6.399 1.00 90.69 257 LEU A O 1
ATOM 1892 N N . ILE A 1 258 ? -2.228 -16.516 8.550 1.00 93.00 258 ILE A N 1
ATOM 1893 C CA . ILE A 1 258 ? -1.187 -15.515 8.300 1.00 93.00 258 ILE A CA 1
ATOM 1894 C C . ILE A 1 258 ? -0.013 -16.147 7.536 1.00 93.00 258 ILE A C 1
ATOM 1896 O O . ILE A 1 258 ? 0.519 -17.172 7.968 1.00 93.00 258 ILE A O 1
ATOM 1900 N N . THR A 1 259 ? 0.390 -15.529 6.420 1.00 94.62 259 THR A N 1
ATOM 1901 C CA . THR A 1 259 ? 1.555 -15.951 5.625 1.00 94.62 259 THR A CA 1
ATOM 1902 C C . THR A 1 259 ? 2.880 -15.510 6.251 1.00 94.62 259 THR A C 1
ATOM 1904 O O . THR A 1 259 ? 2.914 -14.609 7.096 1.00 94.62 259 THR A O 1
ATOM 1907 N N . THR A 1 260 ? 3.992 -16.092 5.820 1.00 94.88 260 THR A N 1
ATOM 1908 C CA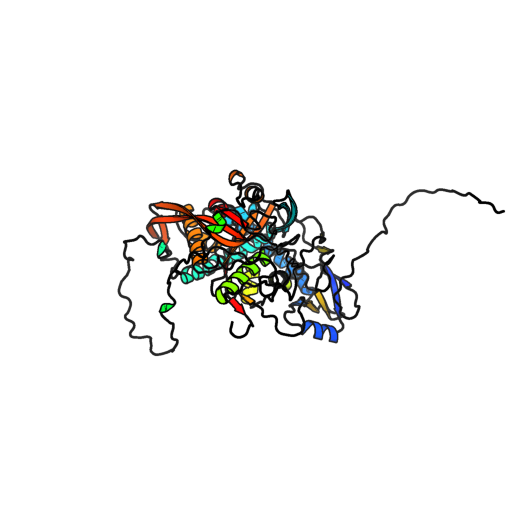 . THR A 1 260 ? 5.340 -15.861 6.342 1.00 94.88 260 THR A CA 1
ATOM 1909 C C . THR A 1 260 ? 5.802 -14.410 6.164 1.00 94.88 260 THR A C 1
ATOM 1911 O O . THR A 1 260 ? 5.429 -13.722 5.213 1.00 94.88 260 THR A O 1
ATOM 1914 N N . ILE A 1 261 ? 6.605 -13.916 7.109 1.00 96.62 261 ILE A N 1
ATOM 1915 C CA . ILE A 1 261 ? 7.259 -12.599 7.047 1.00 96.62 261 ILE A CA 1
ATOM 1916 C C . ILE A 1 261 ? 8.327 -12.582 5.964 1.00 96.62 261 ILE A C 1
ATOM 1918 O O . ILE A 1 261 ? 9.126 -13.506 5.929 1.00 96.62 261 ILE A O 1
ATOM 1922 N N . LYS A 1 262 ? 8.380 -11.506 5.169 1.00 96.62 262 LYS A N 1
ATOM 1923 C CA . LYS A 1 262 ? 9.295 -11.316 4.029 1.00 96.62 262 LYS A CA 1
ATOM 1924 C C . LYS A 1 262 ? 10.128 -10.024 4.173 1.00 96.62 262 LYS A C 1
ATOM 1926 O O . LYS A 1 262 ? 9.968 -9.285 5.152 1.00 96.62 262 LYS A O 1
ATOM 1931 N N . ASN A 1 263 ? 11.025 -9.738 3.225 1.00 96.06 263 ASN A N 1
ATOM 1932 C CA . ASN A 1 263 ? 11.937 -8.588 3.261 1.00 96.06 263 ASN A CA 1
ATOM 1933 C C . ASN A 1 263 ? 11.990 -7.809 1.931 1.00 96.06 263 ASN A C 1
ATOM 1935 O O . ASN A 1 263 ? 12.505 -8.297 0.928 1.00 96.06 263 ASN A O 1
ATOM 1939 N N . GLN A 1 264 ? 11.554 -6.547 1.947 1.00 95.44 264 GLN A N 1
ATOM 1940 C CA . GLN A 1 264 ? 11.577 -5.662 0.778 1.00 95.44 264 GLN A CA 1
ATOM 1941 C C . GLN A 1 264 ? 12.995 -5.241 0.355 1.00 95.44 264 GLN A C 1
ATOM 1943 O O . GLN A 1 264 ? 13.201 -4.845 -0.794 1.00 95.44 264 GLN A O 1
ATOM 1948 N N . GLY A 1 265 ? 13.977 -5.303 1.260 1.00 93.19 265 GLY A N 1
ATOM 1949 C CA . GLY A 1 265 ? 15.341 -4.839 1.001 1.00 93.19 265 GLY A CA 1
ATOM 1950 C C . GLY A 1 265 ? 15.433 -3.342 0.665 1.00 93.19 265 GLY A C 1
ATOM 1951 O O . GLY A 1 265 ? 14.628 -2.526 1.118 1.00 93.19 265 GLY A O 1
ATOM 1952 N N . ALA A 1 266 ? 16.407 -2.971 -0.168 1.00 90.06 266 ALA A N 1
ATOM 1953 C CA . ALA A 1 266 ? 16.705 -1.582 -0.535 1.00 90.06 266 ALA A CA 1
ATOM 1954 C C . ALA A 1 266 ? 15.817 -1.071 -1.694 1.00 90.06 266 ALA A C 1
ATOM 1956 O O . ALA A 1 266 ? 16.275 -0.430 -2.651 1.00 90.06 266 ALA A O 1
ATOM 1957 N N . ARG A 1 267 ? 14.514 -1.382 -1.640 1.00 93.00 267 ARG A N 1
ATOM 1958 C CA . ARG A 1 267 ? 13.528 -0.969 -2.649 1.00 93.00 267 ARG A CA 1
ATOM 1959 C C . ARG A 1 267 ? 12.265 -0.397 -2.031 1.00 93.00 267 ARG A C 1
ATOM 1961 O O . ARG A 1 267 ? 11.832 -0.832 -0.967 1.00 93.00 267 ARG A O 1
ATOM 1968 N N . GLY A 1 268 ? 11.671 0.583 -2.710 1.00 93.75 268 GLY A N 1
ATOM 1969 C CA . GLY A 1 268 ? 10.421 1.232 -2.313 1.00 93.75 268 GLY A CA 1
ATOM 1970 C C . GLY A 1 268 ? 9.213 0.394 -2.722 1.00 93.75 268 GLY A C 1
ATOM 1971 O O . GLY A 1 268 ? 8.350 0.862 -3.456 1.00 93.75 268 GLY A O 1
ATOM 1972 N N . THR A 1 269 ? 9.180 -0.865 -2.290 1.00 96.31 269 THR A N 1
ATOM 1973 C CA . THR A 1 269 ? 8.208 -1.886 -2.715 1.00 96.31 269 THR A CA 1
ATOM 1974 C C . THR A 1 269 ? 7.242 -2.284 -1.599 1.00 96.31 269 THR A C 1
ATOM 1976 O O . THR A 1 269 ? 6.444 -3.193 -1.796 1.00 96.31 269 THR A O 1
ATOM 1979 N N . CYS A 1 270 ? 7.252 -1.606 -0.445 1.00 97.56 270 CYS A N 1
ATOM 1980 C CA . CYS A 1 270 ? 6.404 -1.944 0.707 1.00 97.56 270 CYS A CA 1
ATOM 1981 C C . CYS A 1 270 ? 4.910 -2.081 0.367 1.00 97.56 270 CYS A C 1
ATOM 1983 O O . CYS A 1 270 ? 4.251 -2.991 0.859 1.00 97.56 270 CYS A O 1
ATOM 1985 N N . MET A 1 271 ? 4.393 -1.259 -0.552 1.00 97.25 271 MET A N 1
ATOM 1986 C CA . MET A 1 271 ? 3.037 -1.409 -1.096 1.00 97.25 271 MET A CA 1
ATOM 1987 C C . MET A 1 271 ? 2.808 -2.757 -1.777 1.00 97.25 271 MET A C 1
ATOM 1989 O O . MET A 1 271 ? 1.782 -3.378 -1.533 1.00 97.25 271 MET A O 1
ATOM 1993 N N . ALA A 1 272 ? 3.746 -3.227 -2.605 1.00 97.62 272 ALA A N 1
ATOM 1994 C CA . ALA A 1 272 ? 3.628 -4.527 -3.259 1.00 97.62 272 ALA A CA 1
ATOM 1995 C C . ALA A 1 272 ? 3.608 -5.659 -2.225 1.00 97.62 272 ALA A C 1
ATOM 1997 O O . ALA A 1 272 ? 2.740 -6.516 -2.312 1.00 97.62 272 ALA A O 1
ATOM 1998 N N . PHE A 1 273 ? 4.473 -5.601 -1.205 1.00 98.44 273 PHE A N 1
ATOM 1999 C CA . PHE A 1 273 ? 4.492 -6.575 -0.102 1.00 98.44 273 PHE A CA 1
ATOM 2000 C C . PHE A 1 273 ? 3.202 -6.562 0.723 1.00 98.44 273 PHE A C 1
ATOM 2002 O O . PHE A 1 273 ? 2.688 -7.611 1.109 1.00 98.44 273 PHE A O 1
ATOM 2009 N N . ALA A 1 274 ? 2.661 -5.381 1.025 1.00 98.62 274 ALA A N 1
ATOM 2010 C CA . ALA A 1 274 ? 1.402 -5.279 1.750 1.00 98.62 274 ALA A CA 1
ATOM 2011 C C . ALA A 1 274 ? 0.226 -5.793 0.901 1.00 98.62 274 ALA A C 1
ATOM 2013 O O . ALA A 1 274 ? -0.654 -6.481 1.418 1.00 98.62 274 ALA A O 1
ATOM 2014 N N . TYR A 1 275 ? 0.244 -5.512 -0.403 1.00 98.44 275 TYR A N 1
ATOM 2015 C CA . TYR A 1 275 ? -0.766 -5.946 -1.362 1.00 98.44 275 TYR A CA 1
ATOM 2016 C C . TYR A 1 275 ? -0.760 -7.459 -1.590 1.00 98.44 275 TYR A C 1
ATOM 2018 O O . TYR A 1 275 ? -1.821 -8.082 -1.522 1.00 98.44 275 TYR A O 1
ATOM 2026 N N . THR A 1 276 ? 0.412 -8.072 -1.796 1.00 98.12 276 THR A N 1
ATOM 2027 C CA . THR A 1 276 ? 0.542 -9.533 -1.902 1.00 98.12 276 THR A CA 1
ATOM 2028 C C . THR A 1 276 ? 0.142 -10.207 -0.601 1.00 98.12 276 THR A C 1
ATOM 2030 O O . THR A 1 276 ? -0.692 -11.100 -0.638 1.00 98.12 276 THR A O 1
ATOM 2033 N N . SER A 1 277 ? 0.619 -9.726 0.550 1.00 98.25 277 SER A N 1
ATOM 2034 C CA . SER A 1 277 ? 0.256 -10.264 1.870 1.00 98.25 277 SER A CA 1
ATOM 2035 C C . SER A 1 277 ? -1.262 -10.239 2.123 1.00 98.25 277 SER A C 1
ATOM 2037 O O . SER A 1 277 ? -1.839 -11.213 2.620 1.00 98.25 277 SER A O 1
ATOM 2039 N N . ALA A 1 278 ? -1.940 -9.152 1.741 1.00 98.38 278 ALA A N 1
ATOM 2040 C CA . ALA A 1 278 ? -3.396 -9.050 1.831 1.00 98.38 278 ALA A CA 1
ATOM 2041 C C . ALA A 1 278 ? -4.100 -10.015 0.855 1.00 98.38 278 ALA A C 1
ATOM 2043 O O . ALA A 1 278 ? -5.028 -10.728 1.240 1.00 98.38 278 ALA A O 1
ATOM 2044 N N . LEU A 1 279 ? -3.642 -10.098 -0.397 1.00 98.38 279 LEU A N 1
ATOM 2045 C CA . LEU A 1 279 ? -4.194 -11.014 -1.399 1.00 98.38 279 LEU A CA 1
ATOM 2046 C C . LEU A 1 279 ? -4.012 -12.490 -1.005 1.00 98.38 279 LEU A C 1
ATOM 2048 O O . LEU A 1 279 ? -4.968 -13.261 -1.060 1.00 98.38 279 LEU A O 1
ATOM 2052 N N . GLU A 1 280 ? -2.820 -12.876 -0.557 1.00 97.81 280 GLU A N 1
ATOM 2053 C CA . GLU A 1 280 ? -2.509 -14.202 -0.015 1.00 97.81 280 GLU A CA 1
ATOM 2054 C C . GLU A 1 280 ? -3.475 -14.591 1.104 1.00 97.81 280 GLU A C 1
ATOM 2056 O O . GLU A 1 280 ? -3.978 -15.713 1.136 1.00 97.81 280 GLU A O 1
ATOM 2061 N N . SER A 1 281 ? -3.797 -13.647 1.988 1.00 96.62 281 SER A N 1
ATOM 2062 C CA . SER A 1 281 ? -4.709 -13.880 3.106 1.00 96.62 281 SER A CA 1
ATOM 2063 C C . SER A 1 281 ? -6.163 -14.066 2.649 1.00 96.62 281 SER A C 1
ATOM 2065 O O . SER A 1 281 ? -6.864 -14.935 3.175 1.00 96.62 281 SER A O 1
ATOM 2067 N N . LEU A 1 282 ? -6.617 -13.335 1.620 1.00 96.81 282 LEU A N 1
ATOM 2068 C CA . LEU A 1 282 ? -7.918 -13.588 0.978 1.00 96.81 282 LEU A CA 1
ATOM 2069 C C . LEU A 1 282 ? -7.979 -14.983 0.344 1.00 96.81 282 LEU A C 1
ATOM 2071 O O . LEU A 1 282 ? -8.987 -15.686 0.468 1.00 96.81 282 LEU A O 1
ATOM 2075 N N . ILE A 1 283 ? -6.902 -15.397 -0.325 1.00 96.00 283 ILE A N 1
ATOM 2076 C CA . ILE A 1 283 ? -6.812 -16.717 -0.954 1.00 96.00 283 ILE A CA 1
ATOM 2077 C C . ILE A 1 283 ? -6.821 -17.813 0.108 1.00 96.00 283 ILE A C 1
ATOM 2079 O O . ILE A 1 283 ? -7.593 -18.769 -0.005 1.00 96.00 283 ILE A O 1
ATOM 2083 N N . ALA A 1 284 ? -6.018 -17.655 1.160 1.00 94.81 284 ALA A N 1
ATOM 2084 C CA . ALA A 1 284 ? -5.945 -18.603 2.258 1.00 94.81 284 ALA A CA 1
ATOM 2085 C C . ALA A 1 284 ? -7.303 -18.756 2.943 1.00 94.81 284 ALA A C 1
ATOM 2087 O O . ALA A 1 284 ? -7.719 -19.880 3.211 1.00 94.81 284 ALA A O 1
ATOM 2088 N N . ARG A 1 285 ? -8.049 -17.661 3.144 1.00 92.75 285 ARG A N 1
ATOM 2089 C CA . ARG A 1 285 ? -9.420 -17.708 3.673 1.00 92.75 285 ARG A CA 1
ATOM 2090 C C . ARG A 1 285 ? -10.363 -18.511 2.777 1.00 92.75 285 ARG A C 1
ATOM 2092 O O . ARG A 1 285 ? -11.170 -19.286 3.281 1.00 92.75 285 ARG A O 1
ATOM 2099 N N . ARG A 1 286 ? -10.288 -18.317 1.456 1.00 92.88 286 ARG A N 1
ATOM 2100 C CA . ARG A 1 286 ? -11.162 -19.003 0.489 1.00 92.88 286 ARG A CA 1
ATOM 2101 C C . ARG A 1 286 ? -10.820 -20.487 0.335 1.00 92.88 286 ARG A C 1
ATOM 2103 O O . ARG A 1 286 ? -11.726 -21.292 0.154 1.00 92.88 286 ARG A O 1
ATOM 2110 N N . ARG A 1 287 ? -9.535 -20.847 0.389 1.00 91.75 287 ARG A N 1
ATOM 2111 C CA . ARG A 1 287 ? -9.045 -22.200 0.061 1.00 91.75 287 ARG A CA 1
ATOM 2112 C C . ARG A 1 287 ? -8.630 -23.049 1.259 1.00 91.75 287 ARG A C 1
ATOM 2114 O O . ARG A 1 287 ? -8.492 -24.257 1.117 1.00 91.75 287 ARG A O 1
ATOM 2121 N N . GLY A 1 288 ? -8.359 -22.433 2.406 1.00 89.38 288 GLY A N 1
ATOM 2122 C CA . GLY A 1 288 ? -7.695 -23.081 3.540 1.00 89.38 288 GLY A CA 1
ATOM 2123 C C . GLY A 1 288 ? -6.199 -23.352 3.322 1.00 89.38 288 GLY A C 1
ATOM 2124 O O . GLY A 1 288 ? -5.586 -24.040 4.133 1.00 89.38 288 GLY A O 1
ATOM 2125 N N . THR A 1 289 ? -5.595 -22.834 2.245 1.00 89.69 289 THR A N 1
ATOM 2126 C CA . THR A 1 289 ? -4.182 -23.056 1.889 1.00 89.69 289 THR A CA 1
ATOM 2127 C C . THR A 1 289 ? -3.438 -21.730 1.811 1.00 89.69 289 THR A C 1
ATOM 2129 O O . THR A 1 289 ? -3.842 -20.844 1.059 1.00 89.69 289 THR A O 1
ATOM 2132 N N . ARG A 1 290 ? -2.341 -21.601 2.564 1.00 94.25 290 ARG A N 1
ATOM 2133 C CA . ARG A 1 290 ? -1.445 -20.437 2.507 1.00 94.25 290 ARG A CA 1
ATOM 2134 C C . ARG A 1 290 ? -0.600 -20.480 1.234 1.00 94.25 290 ARG A C 1
ATOM 2136 O O . ARG A 1 290 ? -0.195 -21.561 0.800 1.00 94.25 290 ARG A O 1
ATOM 2143 N N . MET A 1 291 ? -0.355 -19.318 0.640 1.00 92.50 291 MET A N 1
ATOM 2144 C CA . MET A 1 291 ? 0.350 -19.191 -0.635 1.00 92.50 291 MET A CA 1
ATOM 2145 C C . MET A 1 291 ? 1.419 -18.110 -0.564 1.00 92.50 291 MET A C 1
ATOM 2147 O O . MET A 1 291 ? 1.266 -17.171 0.208 1.00 92.50 291 MET A O 1
ATOM 2151 N N . ASN A 1 292 ? 2.438 -18.243 -1.410 1.00 94.44 292 ASN A N 1
ATOM 2152 C CA . ASN A 1 292 ? 3.472 -17.239 -1.612 1.00 94.44 292 ASN A CA 1
ATOM 2153 C C . ASN A 1 292 ? 3.368 -16.683 -3.042 1.00 94.44 292 ASN A C 1
ATOM 2155 O O . ASN A 1 292 ? 3.661 -17.383 -4.021 1.00 94.44 292 ASN A O 1
ATOM 2159 N N . LEU A 1 293 ? 2.879 -15.449 -3.161 1.00 96.00 293 LEU A N 1
ATOM 2160 C CA . LEU A 1 293 ? 2.725 -14.733 -4.427 1.00 96.00 293 LEU A CA 1
ATOM 2161 C C . LEU A 1 293 ? 3.929 -13.842 -4.716 1.00 96.00 293 LEU A C 1
ATOM 2163 O O . LEU A 1 293 ? 4.564 -13.341 -3.799 1.00 96.00 293 LEU A O 1
ATOM 2167 N N . SER A 1 294 ? 4.188 -13.595 -6.000 1.00 95.00 294 SER A N 1
ATOM 2168 C CA . SER A 1 294 ? 5.335 -12.794 -6.421 1.00 95.00 294 SER A CA 1
ATOM 2169 C C . SER A 1 294 ? 5.159 -11.302 -6.133 1.00 95.00 294 SER A C 1
ATOM 2171 O O . SER A 1 294 ? 4.414 -10.601 -6.831 1.00 95.00 294 SER A O 1
ATOM 2173 N N . GLU A 1 295 ? 5.916 -10.777 -5.166 1.00 96.44 295 GLU A N 1
ATOM 2174 C CA . GLU A 1 295 ? 6.033 -9.331 -4.944 1.00 96.44 295 GLU A CA 1
ATOM 2175 C C . GLU A 1 295 ? 6.638 -8.605 -6.143 1.00 96.44 295 GLU A C 1
ATOM 2177 O O . GLU A 1 295 ? 6.259 -7.469 -6.434 1.00 96.44 295 GLU A O 1
ATOM 2182 N N . GLN A 1 296 ? 7.563 -9.249 -6.858 1.00 94.38 296 GLN A N 1
ATOM 2183 C CA . GLN A 1 296 ? 8.179 -8.665 -8.046 1.00 94.38 296 GLN A CA 1
ATOM 2184 C C . GLN A 1 296 ? 7.145 -8.443 -9.148 1.00 94.38 296 GLN A C 1
ATOM 2186 O O . GLN A 1 296 ? 7.111 -7.377 -9.763 1.00 94.38 296 GLN A O 1
ATOM 2191 N N . TYR A 1 297 ? 6.271 -9.427 -9.359 1.00 93.56 297 TYR A N 1
ATOM 2192 C CA . TYR A 1 297 ? 5.201 -9.360 -10.342 1.00 93.56 297 TYR A CA 1
ATOM 2193 C C . TYR A 1 297 ? 4.110 -8.375 -9.931 1.00 93.56 297 TYR A C 1
ATOM 2195 O O . TYR A 1 297 ? 3.623 -7.602 -10.755 1.00 93.56 297 TYR A O 1
ATOM 2203 N N . ALA A 1 298 ? 3.751 -8.361 -8.644 1.00 95.69 298 ALA A N 1
ATOM 2204 C CA . ALA A 1 298 ? 2.837 -7.365 -8.106 1.00 95.69 298 ALA A CA 1
ATOM 2205 C C . ALA A 1 298 ? 3.385 -5.953 -8.344 1.00 95.69 298 ALA A C 1
ATOM 2207 O O . ALA A 1 298 ? 2.689 -5.111 -8.902 1.00 95.69 298 ALA A O 1
ATOM 2208 N N . TYR A 1 299 ? 4.653 -5.701 -8.014 1.00 95.62 299 TYR A N 1
ATOM 2209 C CA . TYR A 1 299 ? 5.270 -4.395 -8.232 1.00 95.62 299 TYR A CA 1
ATOM 2210 C C . TYR A 1 299 ? 5.396 -4.035 -9.717 1.00 95.62 299 TYR A C 1
ATOM 2212 O O . TYR A 1 299 ? 5.199 -2.878 -10.086 1.00 95.62 299 TYR A O 1
ATOM 2220 N N . TYR A 1 300 ? 5.651 -5.022 -10.581 1.00 94.25 300 TYR A N 1
ATOM 2221 C CA . TYR A 1 300 ? 5.572 -4.842 -12.027 1.00 94.25 300 TYR A CA 1
ATOM 2222 C C . TYR A 1 300 ? 4.188 -4.376 -12.473 1.00 94.25 300 TYR A C 1
ATOM 2224 O O . TYR A 1 300 ? 4.103 -3.469 -13.291 1.00 94.25 300 TYR A O 1
ATOM 2232 N N . TRP A 1 301 ? 3.104 -4.904 -11.911 1.00 93.19 301 TRP A N 1
ATOM 2233 C CA . TRP A 1 301 ? 1.772 -4.397 -12.233 1.00 93.19 301 TRP A CA 1
ATOM 2234 C C . TRP A 1 301 ? 1.474 -3.019 -11.697 1.00 93.19 301 TRP A C 1
ATOM 2236 O O . TRP A 1 301 ? 0.859 -2.227 -12.401 1.00 93.19 301 TRP A O 1
ATOM 2246 N N . LEU A 1 302 ? 1.935 -2.725 -10.489 1.00 93.56 302 LEU A N 1
ATOM 2247 C CA . LEU A 1 302 ? 1.710 -1.421 -9.889 1.00 93.56 302 LEU A CA 1
ATOM 2248 C C . LEU A 1 302 ? 2.483 -0.310 -10.608 1.00 93.56 302 LEU A C 1
ATOM 2250 O O . LEU A 1 302 ? 2.053 0.832 -10.559 1.00 93.56 302 LEU A O 1
ATOM 2254 N N . ARG A 1 303 ? 3.625 -0.615 -11.248 1.00 90.94 303 ARG A N 1
ATOM 2255 C CA . ARG A 1 303 ? 4.563 0.408 -11.758 1.00 90.94 303 ARG A CA 1
ATOM 2256 C C . ARG A 1 303 ? 5.059 0.210 -13.187 1.00 90.94 303 ARG A C 1
ATOM 2258 O O . ARG A 1 303 ? 5.767 1.066 -13.712 1.00 90.94 303 ARG A O 1
ATOM 2265 N N . GLY A 1 304 ? 4.738 -0.905 -13.829 1.00 81.62 304 GLY A N 1
ATOM 2266 C CA . GLY A 1 304 ? 5.244 -1.256 -15.156 1.00 81.62 304 GLY A CA 1
ATOM 2267 C C . GLY A 1 304 ? 4.728 -0.333 -16.256 1.00 81.62 304 GLY A C 1
ATOM 2268 O O . GLY A 1 304 ? 5.471 -0.029 -17.185 1.00 81.62 304 GLY A O 1
ATOM 2269 N N . ASP A 1 305 ? 3.502 0.181 -16.121 1.00 81.00 305 ASP A N 1
ATOM 2270 C CA . ASP A 1 305 ? 2.920 1.134 -17.075 1.00 81.00 305 ASP A CA 1
ATOM 2271 C C . ASP A 1 305 ? 3.641 2.501 -17.039 1.00 81.00 305 ASP A C 1
ATOM 2273 O O . ASP A 1 305 ? 3.720 3.198 -18.053 1.00 81.00 305 ASP A O 1
ATOM 2277 N N . ASP A 1 306 ? 4.260 2.852 -15.910 1.00 73.94 306 ASP A N 1
ATOM 2278 C CA . ASP A 1 306 ? 5.030 4.089 -15.730 1.00 73.94 306 ASP A CA 1
ATOM 2279 C C . ASP A 1 306 ? 6.485 3.972 -16.212 1.00 73.94 306 ASP A C 1
ATOM 2281 O O . ASP A 1 306 ? 7.185 4.973 -16.374 1.00 73.94 306 ASP A O 1
ATOM 2285 N N . GLY A 1 307 ? 6.946 2.749 -16.469 1.00 63.84 307 GLY A N 1
ATOM 2286 C CA . GLY A 1 307 ? 8.170 2.396 -17.181 1.00 63.84 307 GLY A CA 1
ATOM 2287 C C . GLY A 1 307 ? 9.508 2.754 -16.537 1.00 63.84 307 GLY A C 1
ATOM 2288 O O . GLY A 1 307 ? 10.443 1.986 -16.681 1.00 63.84 307 GLY A O 1
ATOM 2289 N N . VAL A 1 308 ? 9.645 3.866 -15.818 1.00 75.38 308 VAL A N 1
ATOM 2290 C CA . VAL A 1 308 ? 10.915 4.321 -15.204 1.00 75.38 308 VAL A CA 1
ATOM 2291 C C . VAL A 1 308 ? 10.742 5.450 -14.189 1.00 75.38 308 VAL A C 1
ATOM 2293 O O . VAL A 1 308 ? 11.718 5.948 -13.627 1.00 75.38 308 VAL A O 1
ATOM 2296 N N . LEU A 1 309 ? 9.504 5.864 -13.916 1.00 76.56 309 LEU A N 1
ATOM 2297 C CA . LEU A 1 309 ? 9.226 6.797 -12.832 1.00 76.56 309 LEU A CA 1
ATOM 2298 C C . LEU A 1 309 ? 9.595 6.089 -11.528 1.00 76.56 309 LEU A C 1
ATOM 2300 O O . LEU A 1 309 ? 9.214 4.935 -11.353 1.00 76.56 309 LEU A O 1
ATOM 2304 N N . GLY A 1 310 ? 10.389 6.750 -10.682 1.00 81.81 310 GLY A N 1
ATOM 2305 C CA . GLY A 1 310 ? 11.068 6.152 -9.531 1.00 81.81 310 GLY A CA 1
ATOM 2306 C C . GLY A 1 310 ? 10.224 5.266 -8.620 1.00 81.81 310 GLY A C 1
ATOM 2307 O O . GLY A 1 310 ? 9.002 5.190 -8.743 1.00 81.81 310 GLY A O 1
ATOM 2308 N N . ASP A 1 311 ? 10.906 4.593 -7.695 1.00 87.75 311 ASP A N 1
ATOM 2309 C CA . ASP A 1 311 ? 10.249 3.680 -6.767 1.00 87.75 311 ASP A CA 1
ATOM 2310 C C . ASP A 1 311 ? 9.078 4.319 -6.002 1.00 87.75 311 ASP A C 1
ATOM 2312 O O . ASP A 1 311 ? 8.984 5.541 -5.867 1.00 87.75 311 ASP A O 1
ATOM 2316 N N . GLY A 1 312 ? 8.211 3.458 -5.472 1.00 88.50 312 GLY A N 1
ATOM 2317 C CA . GLY A 1 312 ? 7.000 3.834 -4.753 1.00 88.50 312 GLY A CA 1
ATOM 2318 C C . GLY A 1 312 ? 5.745 3.546 -5.563 1.00 88.50 312 GLY A C 1
ATOM 2319 O O . GLY A 1 312 ? 5.768 3.604 -6.784 1.00 88.50 312 GLY A O 1
ATOM 2320 N N . ALA A 1 313 ? 4.659 3.210 -4.874 1.00 91.81 313 ALA A N 1
ATOM 2321 C CA . ALA A 1 313 ? 3.331 3.004 -5.448 1.00 91.81 313 ALA A CA 1
ATOM 2322 C C . ALA A 1 313 ? 2.279 3.644 -4.528 1.00 91.81 313 ALA A C 1
ATOM 2324 O O . ALA A 1 313 ? 2.577 3.950 -3.372 1.00 91.81 313 ALA A O 1
ATOM 2325 N N . GLY A 1 314 ? 1.064 3.856 -5.022 1.00 92.38 314 GLY A N 1
ATOM 2326 C CA . GLY A 1 314 ? -0.029 4.484 -4.277 1.00 92.38 314 GLY A CA 1
ATOM 2327 C C . GLY A 1 314 ? -1.351 3.725 -4.358 1.00 92.38 314 GLY A C 1
ATOM 2328 O O . GLY A 1 314 ? -1.477 2.693 -5.014 1.00 92.38 314 GLY A O 1
ATOM 2329 N N . TRP A 1 315 ? -2.377 4.279 -3.712 1.00 94.75 315 TRP A N 1
ATOM 2330 C CA . TRP A 1 315 ? -3.738 3.731 -3.723 1.00 94.75 315 TRP A CA 1
ATOM 2331 C C . TRP A 1 315 ? -4.331 3.655 -5.134 1.00 94.75 315 TRP A C 1
ATOM 2333 O O . TRP A 1 315 ? -5.042 2.701 -5.444 1.00 94.75 315 TRP A O 1
ATOM 2343 N N . GLY A 1 316 ? -4.012 4.620 -6.003 1.00 92.88 316 GLY A N 1
ATOM 2344 C CA . GLY A 1 316 ? -4.416 4.586 -7.407 1.00 92.88 316 GLY A CA 1
ATOM 2345 C C . GLY A 1 316 ? -3.808 3.420 -8.182 1.00 92.88 316 GLY A C 1
ATOM 2346 O O . GLY A 1 316 ? -4.500 2.854 -9.021 1.00 92.88 316 GLY A O 1
ATOM 2347 N N . ASP A 1 317 ? -2.582 2.998 -7.857 1.00 94.44 317 ASP A N 1
ATOM 2348 C CA . ASP A 1 317 ? -1.941 1.850 -8.514 1.00 94.44 317 ASP A CA 1
ATOM 2349 C C . ASP A 1 317 ? -2.644 0.537 -8.125 1.00 94.44 317 ASP A C 1
ATOM 2351 O O . ASP A 1 317 ? -2.833 -0.345 -8.962 1.00 94.44 317 ASP A O 1
ATOM 2355 N N . PHE A 1 318 ? -3.113 0.414 -6.874 1.00 96.94 318 PHE A N 1
ATOM 2356 C CA . PHE A 1 318 ? -3.961 -0.713 -6.458 1.00 96.94 318 PHE A CA 1
ATOM 2357 C C . PHE A 1 318 ? -5.290 -0.723 -7.220 1.00 96.94 318 PHE A C 1
ATOM 2359 O O . PHE A 1 318 ? -5.696 -1.761 -7.748 1.00 96.94 318 PHE A O 1
ATOM 2366 N N . SER A 1 319 ? -5.960 0.430 -7.300 1.00 95.88 319 SER A N 1
ATOM 2367 C CA . SER A 1 319 ? -7.216 0.579 -8.041 1.00 95.88 319 SER A CA 1
ATOM 2368 C C . SER A 1 319 ? -7.046 0.266 -9.532 1.00 95.88 319 SER A C 1
ATOM 2370 O O . SER A 1 319 ? -7.874 -0.450 -10.100 1.00 95.88 319 SER A O 1
ATOM 2372 N N . ASP A 1 320 ? -5.965 0.736 -10.161 1.00 94.75 320 ASP A N 1
ATOM 2373 C CA . ASP A 1 320 ? -5.653 0.444 -11.563 1.00 94.75 320 ASP A CA 1
ATOM 2374 C C . ASP A 1 320 ? -5.413 -1.059 -11.766 1.00 94.75 320 ASP A C 1
ATOM 2376 O O . ASP A 1 320 ? -6.076 -1.671 -12.610 1.00 94.75 320 ASP A O 1
ATOM 2380 N N . ALA A 1 321 ? -4.589 -1.691 -10.920 1.00 95.50 321 ALA A N 1
ATOM 2381 C CA . ALA A 1 321 ? -4.320 -3.125 -10.990 1.00 95.50 321 ALA A CA 1
ATOM 2382 C C . ALA A 1 321 ? -5.598 -3.977 -10.858 1.00 95.50 321 ALA A C 1
ATOM 2384 O O . ALA A 1 321 ? -5.776 -4.949 -11.601 1.00 95.50 321 ALA A O 1
ATOM 2385 N N . ILE A 1 322 ? -6.514 -3.594 -9.959 1.00 97.25 322 ILE A N 1
ATOM 2386 C CA . ILE A 1 322 ? -7.837 -4.222 -9.822 1.00 97.25 322 ILE A CA 1
ATOM 2387 C C . ILE A 1 322 ? -8.659 -4.033 -11.102 1.00 97.25 322 ILE A C 1
ATOM 2389 O O . ILE A 1 322 ? -9.192 -5.008 -11.639 1.00 97.25 322 ILE A O 1
ATOM 2393 N N . SER A 1 323 ? -8.749 -2.797 -11.605 1.00 96.19 323 SER A N 1
ATOM 2394 C CA . SER A 1 323 ? -9.581 -2.446 -12.764 1.00 96.19 323 SER A CA 1
ATOM 2395 C C . SER A 1 323 ? -9.142 -3.153 -14.050 1.00 96.19 323 SER A C 1
ATOM 2397 O O . SER A 1 323 ? -9.978 -3.603 -14.831 1.00 96.19 323 SER A O 1
ATOM 2399 N N . ARG A 1 324 ? -7.829 -3.333 -14.230 1.00 94.62 324 ARG A N 1
ATOM 2400 C CA . ARG A 1 324 ? -7.224 -4.032 -15.372 1.00 94.62 324 ARG A CA 1
ATOM 2401 C C . ARG A 1 324 ? -7.146 -5.542 -15.185 1.00 94.62 324 ARG A C 1
ATOM 2403 O O . ARG A 1 324 ? -6.547 -6.223 -16.014 1.00 94.62 324 ARG A O 1
ATOM 2410 N N . ALA A 1 325 ? -7.721 -6.067 -14.102 1.00 95.00 325 ALA A N 1
ATOM 2411 C CA . ALA A 1 325 ? -7.717 -7.486 -13.778 1.00 95.00 325 ALA A CA 1
ATOM 2412 C C . ALA A 1 325 ? -6.302 -8.106 -13.788 1.00 95.00 325 ALA A C 1
ATOM 2414 O O . ALA A 1 325 ? -6.112 -9.226 -14.264 1.00 95.00 325 ALA A O 1
ATOM 2415 N N . ARG A 1 326 ? -5.305 -7.382 -13.262 1.00 92.94 326 ARG A N 1
ATOM 2416 C CA . ARG A 1 326 ? -3.898 -7.804 -13.270 1.00 92.94 326 ARG A CA 1
ATOM 2417 C C . ARG A 1 326 ? -3.685 -9.033 -12.384 1.00 92.94 326 ARG A C 1
ATOM 2419 O O . ARG A 1 326 ? -3.944 -8.987 -11.185 1.00 92.94 326 ARG A O 1
ATOM 2426 N N . MET A 1 327 ? -3.208 -10.122 -12.980 1.00 93.31 327 MET A N 1
ATOM 2427 C CA . MET A 1 327 ? -3.011 -11.418 -12.322 1.00 93.31 327 MET A CA 1
ATOM 2428 C C . MET A 1 327 ? -1.591 -11.549 -11.766 1.00 93.31 327 MET A C 1
ATOM 2430 O O . MET A 1 327 ? -0.625 -11.280 -12.476 1.00 93.31 327 MET A O 1
ATOM 2434 N N . ILE A 1 328 ? -1.461 -11.979 -10.514 1.00 94.44 328 ILE A N 1
ATOM 2435 C CA . ILE A 1 328 ? -0.192 -12.167 -9.807 1.00 94.44 328 ILE A CA 1
ATOM 2436 C C . ILE A 1 328 ? 0.058 -13.676 -9.641 1.00 94.44 328 ILE A C 1
ATOM 2438 O O . ILE A 1 328 ? -0.745 -14.344 -8.983 1.00 94.44 328 ILE A O 1
ATOM 2442 N N . PRO A 1 329 ? 1.127 -14.230 -10.237 1.00 93.62 329 PRO A N 1
ATOM 2443 C CA . PRO A 1 329 ? 1.496 -15.633 -10.089 1.00 93.62 329 PRO A CA 1
ATOM 2444 C C . PRO A 1 329 ? 2.191 -15.900 -8.745 1.00 93.62 329 PRO A C 1
ATOM 2446 O O . PRO A 1 329 ? 2.462 -14.989 -7.958 1.00 93.62 329 PRO A O 1
ATOM 2449 N N . TYR A 1 330 ? 2.530 -17.164 -8.501 1.00 92.75 330 TYR A N 1
ATOM 2450 C CA . TYR A 1 330 ? 3.403 -17.554 -7.393 1.00 92.75 330 TYR A CA 1
ATOM 2451 C C . TYR A 1 330 ? 4.786 -16.889 -7.459 1.00 92.75 330 TYR A C 1
ATOM 2453 O O . TYR A 1 330 ? 5.291 -16.587 -8.541 1.00 92.75 330 TYR A O 1
ATOM 2461 N N . GLU A 1 331 ? 5.431 -16.741 -6.301 1.00 91.81 331 GLU A N 1
ATOM 2462 C CA . GLU A 1 331 ? 6.793 -16.196 -6.145 1.00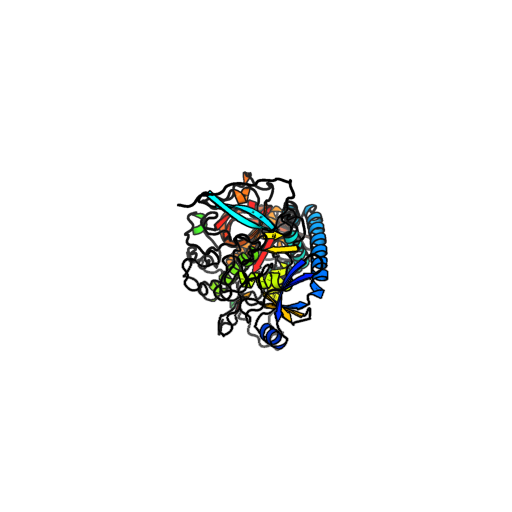 91.81 331 GLU A CA 1
ATOM 2463 C C . GLU A 1 331 ? 7.840 -16.945 -6.987 1.00 91.81 331 GLU A C 1
ATOM 2465 O O . GLU A 1 331 ? 8.801 -16.379 -7.500 1.00 91.81 331 GLU A O 1
ATOM 2470 N N . THR A 1 332 ? 7.623 -18.234 -7.232 1.00 88.50 332 THR A N 1
ATOM 2471 C CA . THR A 1 332 ? 8.477 -19.034 -8.122 1.00 88.50 332 THR A CA 1
ATOM 2472 C C . THR A 1 332 ? 8.461 -18.601 -9.593 1.00 88.50 332 THR A C 1
ATOM 2474 O O . THR A 1 332 ? 9.420 -18.918 -10.297 1.00 88.50 332 THR A O 1
ATOM 2477 N N . ALA A 1 333 ? 7.438 -17.876 -10.062 1.00 88.06 333 ALA A N 1
ATOM 2478 C CA . ALA A 1 333 ? 7.348 -17.424 -11.454 1.00 88.06 333 ALA A CA 1
ATOM 2479 C C . ALA A 1 333 ? 8.254 -16.222 -11.752 1.00 88.06 333 ALA A C 1
ATOM 2481 O O . ALA A 1 333 ? 8.913 -16.195 -12.787 1.00 88.06 333 ALA A O 1
ATOM 2482 N N . TRP A 1 334 ? 8.306 -15.252 -10.838 1.00 89.38 334 TRP A N 1
ATOM 2483 C CA . TRP A 1 334 ? 9.273 -14.157 -10.849 1.00 89.38 334 TRP A CA 1
ATOM 2484 C C . TRP A 1 334 ? 9.660 -13.899 -9.402 1.00 89.38 334 TRP A C 1
ATOM 2486 O O . TRP A 1 334 ? 8.896 -13.312 -8.644 1.00 89.38 334 TRP A O 1
ATOM 2496 N N . ARG A 1 335 ? 10.829 -14.385 -9.010 1.00 90.88 335 ARG A N 1
ATOM 2497 C CA . ARG A 1 335 ? 11.324 -14.224 -7.652 1.00 90.88 335 ARG A CA 1
ATOM 2498 C C . ARG A 1 335 ? 11.549 -12.748 -7.366 1.00 90.88 335 ARG A C 1
ATOM 2500 O O . ARG A 1 335 ? 11.790 -11.938 -8.263 1.00 90.88 335 ARG A O 1
ATOM 2507 N N . TYR A 1 336 ? 11.482 -12.392 -6.100 1.00 94.12 336 TYR A N 1
ATOM 2508 C CA . TYR A 1 336 ? 11.773 -11.046 -5.678 1.00 94.12 336 TYR A CA 1
ATOM 2509 C C . TYR A 1 336 ? 13.268 -10.739 -5.765 1.00 94.12 336 TYR A C 1
ATOM 2511 O O . TYR A 1 336 ? 14.124 -11.508 -5.315 1.00 94.12 336 TYR A O 1
ATOM 2519 N N . ASN A 1 337 ? 13.583 -9.575 -6.334 1.00 93.56 337 ASN A N 1
ATOM 2520 C CA . ASN A 1 337 ? 14.923 -9.014 -6.315 1.00 93.56 337 ASN A CA 1
ATOM 2521 C C . ASN A 1 337 ? 15.002 -7.894 -5.260 1.00 93.56 337 ASN A C 1
ATOM 2523 O O . ASN A 1 337 ? 14.437 -6.815 -5.482 1.00 93.56 337 ASN A O 1
ATOM 2527 N N . PRO A 1 338 ? 15.727 -8.094 -4.142 1.00 91.81 338 PRO A N 1
ATOM 2528 C CA . PRO A 1 338 ? 15.915 -7.059 -3.122 1.00 91.81 338 PRO A CA 1
ATOM 2529 C C . PRO A 1 338 ? 16.888 -5.951 -3.552 1.00 91.81 338 PRO A C 1
ATOM 2531 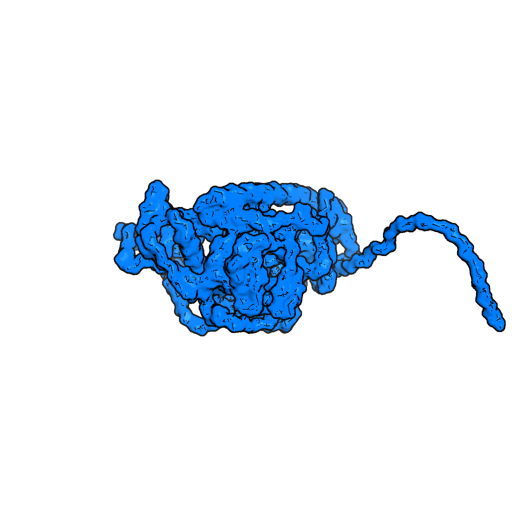O O . PRO A 1 338 ? 16.947 -4.908 -2.904 1.00 91.81 338 PRO A O 1
ATOM 2534 N N . SER A 1 339 ? 17.652 -6.174 -4.628 1.00 91.81 339 SER A N 1
ATOM 2535 C CA . SER A 1 339 ? 18.576 -5.216 -5.251 1.00 91.81 339 SER A CA 1
ATOM 2536 C C . SER A 1 339 ? 19.478 -4.450 -4.270 1.00 91.81 339 SER A C 1
ATOM 2538 O O . SER A 1 339 ? 19.499 -3.218 -4.292 1.00 91.81 339 SER A O 1
ATOM 2540 N N . PRO A 1 340 ? 20.266 -5.148 -3.430 1.00 90.31 340 PRO A N 1
ATOM 2541 C CA . PRO A 1 340 ? 21.031 -4.525 -2.346 1.00 90.31 340 PRO A CA 1
ATOM 2542 C C . PRO A 1 340 ? 22.138 -3.576 -2.828 1.00 90.31 340 PRO A C 1
ATOM 2544 O O . PRO A 1 340 ? 22.615 -2.754 -2.060 1.00 90.31 340 PRO A O 1
ATOM 2547 N N . ASN A 1 341 ? 22.555 -3.688 -4.092 1.00 90.81 341 ASN A N 1
ATOM 2548 C CA . ASN A 1 341 ? 23.609 -2.857 -4.677 1.00 90.81 341 ASN A CA 1
ATOM 2549 C C . ASN A 1 341 ? 23.064 -1.723 -5.556 1.00 90.81 341 ASN A C 1
ATOM 2551 O O . ASN A 1 341 ? 23.844 -1.041 -6.225 1.00 90.81 341 ASN A O 1
ATOM 2555 N N . ARG A 1 342 ? 21.736 -1.564 -5.631 1.00 91.06 342 ARG A N 1
ATOM 2556 C CA . ARG A 1 342 ? 21.110 -0.626 -6.561 1.00 91.06 342 ARG A CA 1
ATOM 2557 C C . ARG A 1 342 ? 21.395 0.811 -6.159 1.00 91.06 342 ARG A C 1
ATOM 2559 O O . ARG A 1 342 ? 21.250 1.189 -5.004 1.00 91.06 342 ARG A O 1
ATOM 2566 N N . VAL A 1 343 ? 21.712 1.634 -7.149 1.00 90.44 343 VAL A N 1
ATOM 2567 C CA . VAL A 1 343 ? 21.977 3.062 -6.971 1.00 90.44 343 VAL A CA 1
ATOM 2568 C C . VAL A 1 343 ? 20.957 3.864 -7.770 1.00 90.44 343 VAL A C 1
ATOM 2570 O O . VAL A 1 343 ? 20.751 3.584 -8.951 1.00 90.44 343 VAL A O 1
ATOM 2573 N N . ARG A 1 344 ? 20.333 4.874 -7.145 1.00 90.88 344 ARG A N 1
ATOM 2574 C CA . ARG A 1 344 ? 19.535 5.897 -7.846 1.00 90.88 344 ARG A CA 1
ATOM 2575 C C . ARG A 1 344 ? 20.452 7.043 -8.284 1.00 90.88 344 ARG A C 1
ATOM 2577 O O . ARG A 1 344 ? 21.287 7.498 -7.501 1.00 90.88 344 ARG A O 1
ATOM 2584 N N . LEU A 1 345 ? 20.264 7.547 -9.499 1.00 90.56 345 LEU A N 1
ATOM 2585 C CA . LEU A 1 345 ? 20.960 8.725 -10.008 1.00 90.56 345 LEU A CA 1
ATOM 2586 C C . LEU A 1 345 ? 19.952 9.814 -10.404 1.00 90.56 345 LEU A C 1
ATOM 2588 O O . LEU A 1 345 ? 18.963 9.496 -11.067 1.00 90.56 345 LEU A O 1
ATOM 2592 N N . PRO A 1 346 ? 20.193 11.082 -10.014 1.00 90.88 346 PRO A N 1
ATOM 2593 C CA . PRO A 1 346 ? 21.180 11.526 -9.021 1.00 90.88 346 PRO A CA 1
ATOM 2594 C C . PRO A 1 346 ? 20.869 10.978 -7.612 1.00 90.88 346 PRO A C 1
ATOM 2596 O O . PRO A 1 346 ? 19.729 10.636 -7.310 1.00 90.88 346 PRO A O 1
ATOM 2599 N N . ALA A 1 347 ? 21.869 10.918 -6.727 1.00 89.69 347 ALA A N 1
ATOM 2600 C CA . ALA A 1 347 ? 21.684 10.399 -5.363 1.00 89.69 347 ALA A CA 1
ATOM 2601 C C . ALA A 1 347 ? 20.732 11.260 -4.501 1.00 89.69 347 ALA A C 1
ATOM 2603 O O . ALA A 1 347 ? 20.091 10.752 -3.586 1.00 89.69 347 ALA A O 1
ATOM 2604 N N . ASP A 1 348 ? 20.612 12.553 -4.814 1.00 88.56 348 ASP A N 1
ATOM 2605 C CA . ASP A 1 348 ? 19.716 13.502 -4.146 1.00 88.56 348 ASP A CA 1
ATOM 2606 C C . ASP A 1 348 ? 18.238 13.151 -4.389 1.00 88.56 348 ASP A C 1
ATOM 2608 O O . ASP A 1 348 ? 17.721 13.297 -5.501 1.00 88.56 348 ASP A O 1
ATOM 2612 N N . THR A 1 349 ? 17.548 12.707 -3.336 1.00 83.62 349 THR A N 1
ATOM 2613 C CA . THR A 1 349 ? 16.155 12.238 -3.391 1.00 83.62 349 THR A CA 1
ATOM 2614 C C . THR A 1 349 ? 15.137 13.326 -3.701 1.00 83.62 349 THR A C 1
ATOM 2616 O O . THR A 1 349 ? 14.023 12.997 -4.103 1.00 83.62 349 THR A O 1
ATOM 2619 N N . SER A 1 350 ? 15.512 14.603 -3.577 1.00 81.69 350 SER A N 1
ATOM 2620 C CA . SER A 1 350 ? 14.660 15.733 -3.959 1.00 81.69 350 SER A CA 1
ATOM 2621 C C . SER A 1 350 ? 14.648 16.003 -5.468 1.00 81.69 350 SER A C 1
ATOM 2623 O O . SER A 1 350 ? 13.804 16.755 -5.953 1.00 81.69 350 SER A O 1
ATOM 2625 N N . LYS A 1 351 ? 15.562 15.380 -6.224 1.00 85.00 351 LYS A N 1
ATOM 2626 C CA . LYS A 1 351 ? 15.665 15.518 -7.682 1.00 85.00 351 LYS A CA 1
ATOM 2627 C C . LYS A 1 351 ? 15.003 14.341 -8.410 1.00 85.00 351 LYS A C 1
ATOM 2629 O O . LYS A 1 351 ? 15.042 13.218 -7.887 1.00 85.00 351 LYS A O 1
ATOM 2634 N N . PRO A 1 352 ? 14.438 14.556 -9.616 1.00 83.75 352 PRO A N 1
ATOM 2635 C CA . PRO A 1 352 ? 13.917 13.478 -10.454 1.00 83.75 352 PRO A CA 1
ATOM 2636 C C . PRO A 1 352 ? 14.970 12.397 -10.710 1.00 83.75 352 PRO A C 1
ATOM 2638 O O . PRO A 1 352 ? 16.147 12.705 -10.885 1.00 83.75 352 PRO A O 1
ATOM 2641 N N . ILE A 1 353 ? 14.545 11.131 -10.713 1.00 87.06 353 ILE A N 1
ATOM 2642 C CA . ILE A 1 353 ? 15.421 10.007 -11.068 1.00 87.06 353 ILE A CA 1
ATOM 2643 C C . ILE A 1 353 ? 15.662 10.041 -12.569 1.00 87.06 353 ILE A C 1
ATOM 2645 O O . ILE A 1 353 ? 14.705 10.022 -13.337 1.00 87.06 353 ILE A O 1
ATOM 2649 N N . THR A 1 354 ? 16.930 10.032 -12.963 1.00 89.06 354 THR A N 1
ATOM 2650 C CA . THR A 1 354 ? 17.346 9.938 -14.365 1.00 89.06 354 THR A CA 1
ATOM 2651 C C . THR A 1 354 ? 17.745 8.518 -14.752 1.00 89.06 354 THR A C 1
ATOM 2653 O O . THR A 1 354 ? 17.644 8.150 -15.917 1.00 89.06 354 THR A O 1
ATOM 2656 N N . GLU A 1 355 ? 18.237 7.724 -13.797 1.00 89.56 355 GLU A N 1
ATOM 2657 C CA . GLU A 1 355 ? 18.758 6.377 -14.045 1.00 89.56 355 GLU A CA 1
ATOM 2658 C C . GLU A 1 355 ? 18.816 5.558 -12.739 1.00 89.56 355 GLU A C 1
ATOM 2660 O O . GLU A 1 355 ? 19.059 6.109 -11.660 1.00 89.56 355 GLU A O 1
ATOM 2665 N N . PHE A 1 356 ? 18.650 4.237 -12.844 1.00 90.88 356 PHE A N 1
ATOM 2666 C CA . PHE A 1 356 ? 19.109 3.283 -11.832 1.00 90.88 356 PHE A CA 1
ATOM 2667 C C . PHE A 1 356 ? 20.349 2.537 -12.332 1.00 90.88 356 PHE A C 1
ATOM 2669 O O . PHE A 1 356 ? 20.541 2.378 -13.531 1.00 90.88 356 PHE A O 1
ATOM 2676 N N . ARG A 1 357 ? 21.200 2.067 -11.422 1.00 90.19 357 ARG A N 1
ATOM 2677 C CA . ARG A 1 357 ? 22.319 1.174 -11.755 1.00 90.19 357 ARG A CA 1
ATOM 2678 C C . ARG A 1 357 ? 22.407 0.031 -10.770 1.00 90.19 357 ARG A C 1
ATOM 2680 O O . ARG A 1 357 ? 22.013 0.193 -9.616 1.00 90.19 357 ARG A O 1
ATOM 2687 N N . ASN A 1 358 ? 23.020 -1.070 -11.200 1.00 90.56 358 ASN A N 1
ATOM 2688 C CA . ASN A 1 358 ? 23.374 -2.212 -10.354 1.00 90.56 358 ASN A CA 1
ATOM 2689 C C . ASN A 1 358 ? 22.167 -2.935 -9.730 1.00 90.56 358 ASN A C 1
ATOM 2691 O O . ASN A 1 358 ? 22.322 -3.676 -8.757 1.00 90.56 358 ASN A O 1
ATOM 2695 N N . SER A 1 359 ? 20.969 -2.763 -10.295 1.00 90.56 359 SER A N 1
ATOM 2696 C CA . SER A 1 359 ? 19.742 -3.410 -9.812 1.00 90.56 359 SER A CA 1
ATOM 2697 C C . SER A 1 359 ? 19.830 -4.935 -9.870 1.00 90.56 359 SER A C 1
ATOM 2699 O O . SER A 1 359 ? 19.261 -5.625 -9.026 1.00 90.56 359 SER A O 1
ATOM 2701 N N . CYS A 1 360 ? 20.569 -5.452 -10.853 1.00 87.94 360 CYS A N 1
ATOM 2702 C CA . CYS A 1 360 ? 20.635 -6.874 -11.186 1.00 87.94 360 CYS A CA 1
ATOM 2703 C C . CYS A 1 360 ? 21.873 -7.592 -10.626 1.00 87.94 360 CYS A C 1
ATOM 2705 O O . CYS A 1 360 ? 22.055 -8.786 -10.866 1.00 87.94 360 CYS A O 1
ATOM 2707 N N . LEU A 1 361 ? 22.735 -6.899 -9.870 1.00 87.88 361 LEU A N 1
ATOM 2708 C CA . LEU A 1 361 ? 23.902 -7.537 -9.254 1.00 87.88 361 LEU A CA 1
ATOM 2709 C C . LEU A 1 361 ? 23.465 -8.637 -8.280 1.00 87.88 361 LEU A C 1
ATOM 2711 O O . LEU A 1 361 ? 22.625 -8.403 -7.413 1.00 87.88 361 LEU A O 1
ATOM 2715 N N . ASN A 1 362 ? 24.077 -9.820 -8.400 1.00 84.88 362 ASN A N 1
ATOM 2716 C CA . ASN A 1 362 ? 23.749 -11.030 -7.630 1.00 84.88 362 ASN A CA 1
ATOM 2717 C C . ASN A 1 362 ? 22.304 -11.533 -7.824 1.00 84.88 362 ASN A C 1
ATOM 2719 O O . ASN A 1 362 ? 21.764 -12.274 -6.995 1.00 84.88 362 ASN A O 1
ATOM 2723 N N . TYR A 1 363 ? 21.691 -11.179 -8.954 1.00 85.62 363 TYR A N 1
ATOM 2724 C CA . TYR A 1 363 ? 20.363 -11.626 -9.349 1.00 85.62 363 TYR A CA 1
ATOM 2725 C C . TYR A 1 363 ? 20.410 -12.453 -10.650 1.00 85.62 363 TYR A C 1
ATOM 2727 O O . TYR A 1 363 ? 19.968 -11.981 -11.695 1.00 85.62 363 TYR A O 1
ATOM 2735 N N . PRO A 1 364 ? 21.013 -13.661 -10.622 1.00 75.81 364 PRO A N 1
ATOM 2736 C CA . PRO A 1 364 ? 21.108 -14.507 -11.807 1.00 75.81 364 PRO A CA 1
ATOM 2737 C C . PRO A 1 364 ? 19.761 -15.161 -12.153 1.00 75.81 364 PRO A C 1
ATOM 2739 O O . PRO A 1 364 ? 18.897 -15.330 -11.290 1.00 75.81 364 PRO A O 1
ATOM 2742 N N . ASP A 1 365 ? 19.644 -15.583 -13.413 1.00 73.56 365 ASP A N 1
ATOM 2743 C CA . ASP A 1 365 ? 18.631 -16.520 -13.923 1.00 73.56 365 ASP A CA 1
ATOM 2744 C C . ASP A 1 365 ? 17.179 -16.019 -13.974 1.00 73.56 365 ASP A C 1
ATOM 2746 O O . ASP A 1 365 ? 16.269 -16.823 -14.172 1.00 73.56 365 ASP A O 1
ATOM 2750 N N . GLN A 1 366 ? 16.941 -14.712 -13.826 1.00 80.56 366 GLN A N 1
ATOM 2751 C CA . GLN A 1 366 ? 15.621 -14.103 -14.014 1.00 80.56 366 GLN A CA 1
ATOM 2752 C C . GLN A 1 366 ? 15.701 -12.716 -14.646 1.00 80.56 366 GLN A C 1
ATOM 2754 O O . GLN A 1 366 ? 16.713 -12.020 -14.540 1.00 80.56 366 GLN A O 1
ATOM 2759 N N . ALA A 1 367 ? 14.604 -12.287 -15.270 1.00 81.56 367 ALA A N 1
ATOM 2760 C CA . ALA A 1 367 ? 14.485 -10.972 -15.859 1.00 81.56 367 ALA A CA 1
ATOM 2761 C C . ALA A 1 367 ? 14.729 -9.897 -14.806 1.00 81.56 367 ALA A C 1
ATOM 2763 O O . ALA A 1 367 ? 14.116 -9.861 -13.735 1.00 81.56 367 ALA A O 1
ATOM 2764 N N . CYS A 1 368 ? 15.650 -9.013 -15.155 1.00 86.62 368 CYS A N 1
ATOM 2765 C CA . CYS A 1 368 ? 15.975 -7.834 -14.395 1.00 86.62 368 CYS A CA 1
ATOM 2766 C C . CYS A 1 368 ? 16.459 -6.742 -15.350 1.00 86.62 368 CYS A C 1
ATOM 2768 O O . CYS A 1 368 ? 17.054 -7.013 -16.399 1.00 86.62 368 CYS A O 1
ATOM 2770 N N . SER A 1 369 ? 16.202 -5.496 -14.974 1.00 88.25 369 SER A N 1
ATOM 2771 C CA . SER A 1 369 ? 16.751 -4.311 -15.612 1.00 88.25 369 SER A CA 1
ATOM 2772 C C . SER A 1 369 ? 16.942 -3.204 -14.581 1.00 88.25 369 SER A C 1
ATOM 2774 O O . SER A 1 369 ? 16.383 -3.241 -13.482 1.00 88.25 369 SER A O 1
ATOM 2776 N N . ASP A 1 370 ? 17.706 -2.187 -14.960 1.00 89.56 370 ASP A N 1
ATOM 2777 C CA . ASP A 1 370 ? 17.896 -0.965 -14.185 1.00 89.56 370 ASP A CA 1
ATOM 2778 C C . ASP A 1 370 ? 16.704 -0.001 -14.324 1.00 89.56 370 ASP A C 1
ATOM 2780 O O . ASP A 1 370 ? 16.820 1.152 -14.737 1.00 89.56 370 ASP A O 1
ATOM 2784 N N . THR A 1 371 ? 15.517 -0.500 -13.993 1.00 88.69 371 THR A N 1
ATOM 2785 C CA . THR A 1 371 ? 14.256 0.248 -14.035 1.00 88.69 371 THR A CA 1
ATOM 2786 C C . THR A 1 371 ? 13.460 0.011 -12.762 1.00 88.69 371 THR A C 1
ATOM 2788 O O . THR A 1 371 ? 13.757 -0.907 -11.995 1.00 88.69 371 THR A O 1
ATOM 2791 N N . THR A 1 372 ? 12.433 0.827 -12.523 1.00 89.81 372 THR A N 1
ATOM 2792 C CA . THR A 1 372 ? 11.577 0.720 -11.332 1.00 89.81 372 THR A CA 1
ATOM 2793 C C . THR A 1 372 ? 11.013 -0.693 -11.176 1.00 89.81 372 THR A C 1
ATOM 2795 O O . THR A 1 372 ? 11.267 -1.364 -10.175 1.00 89.81 372 THR A O 1
ATOM 2798 N N . ALA A 1 373 ? 10.315 -1.190 -12.199 1.00 89.12 373 ALA A N 1
ATOM 2799 C CA . ALA A 1 373 ? 9.683 -2.507 -12.185 1.00 89.12 373 ALA A CA 1
ATOM 2800 C C . ALA A 1 373 ? 10.655 -3.673 -12.461 1.00 89.12 373 ALA A C 1
ATOM 2802 O O . ALA A 1 373 ? 10.286 -4.829 -12.276 1.00 89.12 373 ALA A O 1
ATOM 2803 N N . GLN A 1 374 ? 11.880 -3.380 -12.913 1.00 90.38 374 GLN A N 1
ATOM 2804 C CA . GLN A 1 374 ? 12.918 -4.344 -13.311 1.00 90.38 374 GLN A CA 1
ATOM 2805 C C . GLN A 1 374 ? 12.522 -5.312 -14.438 1.00 90.38 374 GLN A C 1
ATOM 2807 O O . GLN A 1 374 ? 13.262 -6.242 -14.744 1.00 90.38 374 GLN A O 1
ATOM 2812 N N . ALA A 1 375 ? 11.395 -5.074 -15.110 1.00 88.62 375 ALA A N 1
ATOM 2813 C CA . ALA A 1 375 ? 11.061 -5.750 -16.358 1.00 88.62 375 ALA A CA 1
ATOM 2814 C C . ALA A 1 375 ? 12.053 -5.361 -17.459 1.00 88.62 375 ALA A C 1
ATOM 2816 O O . ALA A 1 375 ? 12.603 -4.259 -17.470 1.00 88.62 375 ALA A O 1
ATOM 2817 N N . GLN A 1 376 ? 12.276 -6.243 -18.423 1.00 86.50 376 GLN A N 1
ATOM 2818 C CA . GLN A 1 376 ? 13.169 -5.957 -19.541 1.00 86.50 376 GLN A CA 1
ATOM 2819 C C . GLN A 1 376 ? 12.521 -4.999 -20.528 1.00 86.50 376 GLN A C 1
ATOM 2821 O O . GLN A 1 376 ? 11.417 -5.256 -20.999 1.00 86.50 376 GLN A O 1
ATOM 2826 N N . LEU A 1 377 ? 13.232 -3.931 -20.890 1.00 88.69 377 LEU A N 1
ATOM 2827 C CA . LEU A 1 377 ? 12.810 -3.041 -21.965 1.00 88.69 377 LEU A CA 1
ATOM 2828 C C . LEU A 1 377 ? 13.260 -3.608 -23.311 1.00 88.69 377 LEU A C 1
ATOM 2830 O O . LEU A 1 377 ? 14.427 -3.475 -23.684 1.00 88.69 377 LEU A O 1
ATOM 2834 N N . VAL A 1 378 ? 12.345 -4.239 -24.042 1.00 89.88 378 VAL A N 1
ATOM 2835 C CA . VAL A 1 378 ? 12.602 -4.757 -25.393 1.00 89.88 378 VAL A CA 1
ATOM 2836 C C . VAL A 1 378 ? 12.002 -3.820 -26.431 1.00 89.88 378 VAL A C 1
ATOM 2838 O O . VAL A 1 378 ? 10.891 -3.339 -26.251 1.00 89.88 378 VAL A O 1
ATOM 2841 N N . CYS A 1 379 ? 12.713 -3.552 -27.522 1.00 92.62 379 CYS A N 1
ATOM 2842 C CA . CYS A 1 379 ? 12.278 -2.626 -28.567 1.00 92.62 379 CYS A CA 1
ATOM 2843 C C . CYS A 1 379 ? 12.447 -3.234 -29.955 1.00 92.62 379 CYS A C 1
ATOM 2845 O O . CYS A 1 379 ? 13.445 -3.908 -30.221 1.00 92.62 379 CYS A O 1
ATOM 2847 N N . GLN A 1 380 ? 11.525 -2.934 -30.870 1.00 94.94 380 GLN A N 1
ATOM 2848 C CA . GLN A 1 380 ? 11.704 -3.265 -32.279 1.00 94.94 380 GLN A CA 1
ATOM 2849 C C . GLN A 1 380 ? 12.840 -2.415 -32.870 1.00 94.94 380 GLN A C 1
ATOM 2851 O O . GLN A 1 380 ? 12.877 -1.189 -32.713 1.00 94.94 380 GLN A O 1
ATOM 2856 N N . GLY A 1 381 ? 13.779 -3.073 -33.549 1.00 91.38 381 GLY A N 1
ATOM 2857 C CA . GLY A 1 381 ? 14.977 -2.471 -34.128 1.00 91.38 381 GLY A CA 1
ATOM 2858 C C . GLY A 1 381 ? 14.663 -1.248 -34.990 1.00 91.38 381 GLY A C 1
ATOM 2859 O O . GLY A 1 381 ? 13.756 -1.279 -35.814 1.00 91.38 381 GLY A O 1
ATOM 2860 N N . GLY A 1 382 ? 15.401 -0.156 -34.768 1.00 87.50 382 GLY A N 1
ATOM 2861 C CA . GLY A 1 382 ? 15.213 1.110 -35.485 1.00 87.50 382 GLY A CA 1
ATOM 2862 C C . GLY A 1 382 ? 13.959 1.913 -35.113 1.00 87.50 382 GLY A C 1
ATOM 2863 O O . GLY A 1 382 ? 13.744 2.969 -35.696 1.00 87.50 382 GLY A O 1
ATOM 2864 N N . THR A 1 383 ? 13.141 1.462 -34.153 1.00 92.81 383 THR A N 1
ATOM 2865 C CA . THR A 1 383 ? 11.890 2.144 -33.765 1.00 92.81 383 THR A CA 1
ATOM 2866 C C . THR A 1 383 ? 11.853 2.512 -32.279 1.00 92.81 383 THR A C 1
ATOM 2868 O O . THR A 1 383 ? 12.713 2.098 -31.501 1.00 92.81 383 THR A O 1
ATOM 2871 N N . ASN A 1 384 ? 10.822 3.256 -31.876 1.00 92.12 384 ASN A N 1
ATOM 2872 C CA . ASN A 1 384 ? 10.501 3.540 -30.474 1.00 92.12 384 ASN A CA 1
ATOM 2873 C C . ASN A 1 384 ? 9.353 2.672 -29.937 1.00 92.12 384 ASN A C 1
ATOM 2875 O O . ASN A 1 384 ? 8.863 2.924 -28.839 1.00 92.12 384 ASN A O 1
ATOM 2879 N N . ASN A 1 385 ? 8.943 1.649 -30.696 1.00 94.12 385 ASN A N 1
ATOM 2880 C CA . ASN A 1 385 ? 7.948 0.676 -30.267 1.00 94.12 385 ASN A CA 1
ATOM 2881 C C . ASN A 1 385 ? 8.628 -0.348 -29.365 1.00 94.12 385 ASN A C 1
ATOM 2883 O O . ASN A 1 385 ? 9.504 -1.099 -29.809 1.00 94.12 385 ASN A O 1
ATOM 2887 N N . CYS A 1 386 ? 8.237 -0.349 -28.097 1.00 92.44 386 CYS A N 1
ATOM 2888 C CA . CYS A 1 386 ? 8.868 -1.147 -27.067 1.00 92.44 386 CYS A CA 1
ATOM 2889 C C . CYS A 1 386 ? 7.840 -1.838 -26.178 1.00 92.44 386 CYS A C 1
ATOM 2891 O O . CYS A 1 386 ? 6.631 -1.626 -26.274 1.00 92.44 386 CYS A O 1
ATOM 2893 N N . ALA A 1 387 ? 8.347 -2.694 -25.308 1.00 91.81 387 ALA A N 1
ATOM 2894 C CA . ALA A 1 387 ? 7.566 -3.452 -24.363 1.00 91.81 387 ALA A CA 1
ATOM 2895 C C . ALA A 1 387 ? 8.375 -3.682 -23.085 1.00 91.81 387 ALA A C 1
ATOM 2897 O O . ALA A 1 387 ? 9.553 -4.037 -23.148 1.00 91.81 387 ALA A O 1
ATOM 2898 N N . TRP A 1 388 ? 7.725 -3.529 -21.934 1.00 89.88 388 TRP A N 1
ATOM 2899 C CA . TRP A 1 388 ? 8.213 -4.074 -20.677 1.00 89.88 388 TRP A CA 1
ATOM 2900 C C . TRP A 1 388 ? 7.854 -5.546 -20.618 1.00 89.88 388 TRP A C 1
ATOM 2902 O O . TRP A 1 388 ? 6.687 -5.901 -20.445 1.00 89.88 388 TRP A O 1
ATOM 2912 N N . LYS A 1 389 ? 8.862 -6.396 -20.767 1.00 87.69 389 LYS A N 1
ATOM 2913 C CA . LYS A 1 389 ? 8.730 -7.843 -20.690 1.00 87.69 389 LYS A CA 1
ATOM 2914 C C . LYS A 1 389 ? 9.066 -8.311 -19.264 1.00 87.69 389 LYS A C 1
ATOM 2916 O O . LYS A 1 389 ? 10.221 -8.163 -18.852 1.00 87.69 389 LYS A O 1
ATOM 2921 N N . PRO A 1 390 ? 8.096 -8.842 -18.502 1.00 87.25 390 PRO A N 1
ATOM 2922 C CA . PRO A 1 390 ? 8.364 -9.416 -17.188 1.00 87.25 390 PRO A CA 1
ATOM 2923 C C . PRO A 1 390 ? 9.087 -10.766 -17.321 1.00 87.25 390 PRO A C 1
ATOM 2925 O O . PRO A 1 390 ? 9.129 -11.345 -18.411 1.00 87.25 390 PRO A O 1
ATOM 2928 N N . GLU A 1 391 ? 9.622 -11.298 -16.217 1.00 82.38 391 GLU A N 1
ATOM 2929 C CA . GLU A 1 391 ? 9.942 -12.731 -16.181 1.00 82.38 391 GLU A CA 1
ATOM 2930 C C . GLU A 1 391 ? 8.628 -13.510 -16.229 1.00 82.38 391 GLU A C 1
ATOM 2932 O O . GLU A 1 391 ? 7.658 -13.187 -15.535 1.00 82.38 391 GLU A O 1
ATOM 2937 N N . TYR A 1 392 ? 8.588 -14.531 -17.071 1.00 68.81 392 TYR A N 1
ATOM 2938 C CA . TYR A 1 392 ? 7.480 -15.464 -17.101 1.00 68.81 392 TYR A CA 1
ATOM 2939 C C . TYR A 1 392 ? 8.006 -16.787 -17.629 1.00 68.81 392 TYR A C 1
ATOM 2941 O O . TYR A 1 392 ? 8.520 -16.845 -18.749 1.00 68.81 392 TYR A O 1
ATOM 2949 N N . ALA A 1 393 ? 7.855 -17.853 -16.844 1.00 55.47 393 ALA A N 1
ATOM 2950 C CA . ALA A 1 393 ? 8.145 -19.197 -17.314 1.00 55.47 393 ALA A CA 1
ATOM 2951 C C . ALA A 1 393 ? 7.233 -19.500 -18.513 1.00 55.47 393 ALA A C 1
ATOM 2953 O O . ALA A 1 393 ? 6.030 -19.725 -18.373 1.00 55.47 393 ALA A O 1
ATOM 2954 N N . ALA A 1 394 ? 7.801 -19.445 -19.717 1.00 40.50 394 ALA A N 1
ATOM 2955 C CA . ALA A 1 394 ? 7.101 -19.782 -20.941 1.00 40.50 394 ALA A CA 1
ATOM 2956 C C . ALA A 1 394 ? 6.738 -21.275 -20.903 1.00 40.50 394 ALA A C 1
ATOM 2958 O O . ALA A 1 394 ? 7.587 -22.123 -21.159 1.00 40.50 394 ALA A O 1
ATOM 2959 N N . GLY A 1 395 ? 5.485 -21.591 -20.562 1.00 40.44 395 GLY A N 1
ATOM 2960 C CA . GLY A 1 395 ? 4.962 -22.956 -20.654 1.00 40.44 395 GLY A CA 1
ATOM 2961 C C . GLY A 1 395 ? 4.073 -23.402 -19.496 1.00 40.44 395 GLY A C 1
ATOM 2962 O O . GLY A 1 395 ? 4.435 -24.335 -18.798 1.00 40.44 395 GLY A O 1
ATOM 2963 N N . GLY A 1 396 ? 2.888 -22.797 -19.356 1.00 45.56 396 GLY A N 1
ATOM 2964 C CA . GLY A 1 396 ? 1.718 -23.435 -18.736 1.00 45.56 396 GLY A CA 1
ATOM 2965 C C . GLY A 1 396 ? 1.715 -23.612 -17.207 1.00 45.56 396 GLY A C 1
ATOM 2966 O O . GLY A 1 396 ? 2.566 -24.268 -16.622 1.00 45.56 396 GLY A O 1
ATOM 2967 N N . GLY A 1 397 ? 0.648 -23.127 -16.565 1.00 53.78 397 GLY A N 1
ATOM 2968 C CA . GLY A 1 397 ? 0.147 -23.725 -15.320 1.00 53.78 397 GLY A CA 1
ATOM 2969 C C . GLY A 1 397 ? 0.568 -23.100 -13.989 1.00 53.78 397 GLY A C 1
ATOM 2970 O O . GLY A 1 397 ? 0.336 -23.724 -12.954 1.00 53.78 397 GLY A O 1
ATOM 2971 N N . VAL A 1 398 ? 1.130 -21.887 -13.951 1.00 69.81 398 VAL A N 1
ATOM 2972 C CA . VAL A 1 398 ? 1.230 -21.165 -12.672 1.00 69.81 398 VAL A CA 1
ATOM 2973 C C . VAL A 1 398 ? -0.088 -20.449 -12.425 1.00 69.81 398 VAL A C 1
ATOM 2975 O O . VAL A 1 398 ? -0.345 -19.398 -13.012 1.00 69.81 398 VAL A O 1
ATOM 2978 N N . ASN A 1 399 ? -0.921 -21.038 -11.565 1.00 86.31 399 ASN A N 1
ATOM 2979 C CA . ASN A 1 399 ? -2.138 -20.382 -11.105 1.00 86.31 399 ASN A CA 1
ATOM 2980 C C . ASN A 1 399 ? -1.788 -18.988 -10.583 1.00 86.31 399 ASN A C 1
ATOM 2982 O O . ASN A 1 399 ? -0.889 -18.819 -9.756 1.00 86.31 399 ASN A O 1
ATOM 2986 N N . SER A 1 400 ? -2.504 -18.005 -11.090 1.00 92.12 400 SER A N 1
ATOM 2987 C CA . SER A 1 400 ? -2.353 -16.608 -10.761 1.00 92.12 400 SER A CA 1
ATOM 2988 C C . SER A 1 400 ? -3.619 -16.105 -10.088 1.00 92.12 400 SER A C 1
ATOM 2990 O O . SER A 1 400 ? -4.711 -16.661 -10.234 1.00 92.12 400 SER A O 1
ATOM 2992 N N . PHE A 1 401 ? -3.477 -15.040 -9.315 1.00 95.69 401 PHE A N 1
ATOM 2993 C CA . PHE A 1 401 ? -4.538 -14.528 -8.465 1.00 95.69 401 PHE A CA 1
ATOM 2994 C C . PHE A 1 401 ? -4.600 -13.020 -8.558 1.00 95.69 401 PHE A C 1
ATOM 2996 O O . PHE A 1 401 ? -3.603 -12.352 -8.815 1.00 95.69 401 PHE A O 1
ATOM 3003 N N . ARG A 1 402 ? -5.774 -12.464 -8.308 1.00 96.50 402 ARG A N 1
ATOM 3004 C CA . ARG A 1 402 ? -5.943 -11.018 -8.236 1.00 96.50 402 ARG A CA 1
ATOM 3005 C C . ARG A 1 402 ? -7.058 -10.649 -7.283 1.00 96.50 402 ARG A C 1
ATOM 3007 O O . ARG A 1 402 ? -8.026 -11.413 -7.163 1.00 96.50 402 ARG A O 1
ATOM 3014 N N . PRO A 1 403 ? -7.004 -9.460 -6.677 1.00 97.88 403 PRO A N 1
ATOM 3015 C CA . PRO A 1 403 ? -8.197 -8.884 -6.111 1.00 97.88 403 PRO A CA 1
ATOM 3016 C C . PRO A 1 403 ? -9.169 -8.466 -7.223 1.00 97.88 403 PRO A C 1
ATOM 3018 O O . PRO A 1 403 ? -8.782 -8.122 -8.343 1.00 97.88 403 PRO A O 1
ATOM 3021 N N . THR A 1 404 ? -10.462 -8.526 -6.924 1.00 98.19 404 THR A N 1
ATOM 3022 C CA . THR A 1 404 ? -11.529 -8.116 -7.855 1.00 98.19 404 THR A CA 1
ATOM 3023 C C . THR A 1 404 ? -12.171 -6.792 -7.474 1.00 98.19 404 THR A C 1
ATOM 3025 O O . THR A 1 404 ? -12.842 -6.183 -8.302 1.00 98.19 404 THR A O 1
ATOM 3028 N N . ARG A 1 405 ? -11.987 -6.358 -6.225 1.00 97.75 405 ARG A N 1
ATOM 3029 C CA . ARG A 1 405 ? -12.494 -5.108 -5.661 1.00 97.75 405 ARG A CA 1
ATOM 3030 C C . ARG A 1 405 ? -11.559 -4.639 -4.556 1.00 97.75 405 ARG A C 1
ATOM 3032 O O . ARG A 1 405 ? -10.936 -5.461 -3.888 1.00 97.75 405 ARG A O 1
ATOM 3039 N N . GLY A 1 406 ? -11.545 -3.336 -4.335 1.00 97.69 406 GLY A N 1
ATOM 3040 C CA . GLY A 1 406 ? -10.849 -2.705 -3.228 1.00 97.69 406 GLY A CA 1
ATOM 3041 C C . GLY A 1 406 ? -11.010 -1.196 -3.288 1.00 97.69 406 GLY A C 1
ATOM 3042 O O . GLY A 1 406 ? -11.301 -0.652 -4.353 1.00 97.69 406 GLY A O 1
ATOM 3043 N N . ASN A 1 407 ? -10.885 -0.537 -2.143 1.00 97.12 407 ASN A N 1
ATOM 3044 C CA . ASN A 1 407 ? -11.087 0.901 -2.030 1.00 97.12 407 ASN A CA 1
ATOM 3045 C C . ASN A 1 407 ? -10.363 1.489 -0.813 1.00 97.12 407 ASN A C 1
ATOM 3047 O O . ASN A 1 407 ? -10.179 0.822 0.203 1.00 97.12 407 ASN A O 1
ATOM 3051 N N . GLU A 1 408 ? -9.988 2.765 -0.900 1.00 97.25 408 GLU A N 1
ATOM 3052 C CA . GLU A 1 408 ? -9.433 3.513 0.230 1.00 97.25 408 GLU A CA 1
ATOM 3053 C C . GLU A 1 408 ? -10.555 3.874 1.217 1.00 97.25 408 GLU A C 1
ATOM 3055 O O . GLU A 1 408 ? -11.602 4.406 0.827 1.00 97.25 408 GLU A O 1
ATOM 3060 N N . VAL A 1 409 ? -10.364 3.552 2.498 1.00 97.94 409 VAL A N 1
ATOM 3061 C CA . VAL A 1 409 ? -11.386 3.688 3.542 1.00 97.94 409 VAL A CA 1
ATOM 3062 C C . VAL A 1 409 ? -11.048 4.718 4.623 1.00 97.94 409 VAL A C 1
ATOM 3064 O O . VAL A 1 409 ? -11.961 5.141 5.331 1.00 97.94 409 VAL A O 1
ATOM 3067 N N . TRP A 1 410 ? -9.798 5.164 4.776 1.00 97.50 410 TRP A N 1
ATOM 3068 C CA . TRP A 1 410 ? -9.400 6.099 5.839 1.00 97.50 410 TRP A CA 1
ATOM 3069 C C . TRP A 1 410 ? -9.856 7.532 5.551 1.00 97.50 410 TRP A C 1
ATOM 3071 O O . TRP A 1 410 ? -10.485 8.157 6.417 1.00 97.50 410 TRP A O 1
ATOM 3081 N N . ALA A 1 411 ? -9.612 8.033 4.335 1.00 95.88 411 ALA A N 1
ATOM 3082 C CA . ALA A 1 411 ? -10.121 9.328 3.877 1.00 95.88 411 ALA A CA 1
ATOM 3083 C C . ALA A 1 411 ? -11.651 9.302 3.824 1.00 95.88 411 ALA A C 1
ATOM 3085 O O . ALA A 1 411 ? -12.326 10.158 4.404 1.00 95.88 411 ALA A O 1
ATOM 3086 N N . SER A 1 412 ? -12.199 8.229 3.246 1.00 96.06 412 SER A N 1
ATOM 3087 C CA . SER A 1 412 ? -13.638 7.972 3.148 1.00 96.06 412 SER A CA 1
ATOM 3088 C C . SER A 1 412 ? -14.346 8.067 4.503 1.00 96.06 412 SER A C 1
ATOM 3090 O O . SER A 1 412 ? -15.297 8.836 4.647 1.00 96.06 412 SER A O 1
ATOM 3092 N N . LEU A 1 413 ? -13.863 7.345 5.522 1.00 96.69 413 LEU A N 1
ATOM 3093 C CA . LEU A 1 413 ? -14.407 7.383 6.887 1.00 96.69 413 LEU A CA 1
ATOM 3094 C C . LEU A 1 413 ? -14.059 8.678 7.638 1.00 96.69 413 LEU A C 1
ATOM 3096 O O . LEU A 1 413 ? -14.737 9.026 8.601 1.00 96.69 413 LEU A O 1
ATOM 3100 N N . GLY A 1 414 ? -13.024 9.405 7.210 1.00 95.12 414 GLY A N 1
ATOM 3101 C CA . GLY A 1 414 ? -12.693 10.732 7.736 1.00 95.12 414 GLY A CA 1
ATOM 3102 C C . GLY A 1 414 ? -13.721 11.800 7.409 1.00 95.12 414 GLY A C 1
ATOM 3103 O O . GLY A 1 414 ? -13.891 12.736 8.184 1.00 95.12 414 GLY A O 1
ATOM 3104 N N . GLY A 1 415 ? -14.439 11.622 6.299 1.00 92.62 415 GLY A N 1
ATOM 3105 C CA . GLY A 1 415 ? -15.548 12.481 5.896 1.00 92.62 415 GLY A CA 1
ATOM 3106 C C . GLY A 1 415 ? -16.863 12.221 6.638 1.00 92.62 415 GLY A C 1
ATOM 3107 O O . GLY A 1 415 ? -17.871 12.820 6.276 1.00 92.62 415 GLY A O 1
ATOM 3108 N N . MET A 1 416 ? -16.899 11.328 7.638 1.00 94.44 416 MET A N 1
ATOM 3109 C CA . MET A 1 416 ? -18.122 11.074 8.408 1.00 94.44 416 MET A CA 1
ATOM 3110 C C . MET A 1 416 ? -18.485 12.299 9.273 1.00 94.44 416 MET A C 1
ATOM 3112 O O . MET A 1 416 ? -17.673 12.720 10.100 1.00 94.44 416 MET A O 1
ATOM 3116 N N . PRO A 1 417 ? -19.706 12.852 9.150 1.00 93.56 417 PRO A N 1
ATOM 3117 C CA . PRO A 1 417 ? -20.077 14.141 9.732 1.00 93.56 417 PRO A CA 1
ATOM 3118 C C . PRO A 1 417 ? -20.533 14.062 11.204 1.00 93.56 417 PRO A C 1
ATOM 3120 O O . PRO A 1 417 ? -21.526 14.688 11.592 1.00 93.56 417 PRO A O 1
ATOM 3123 N N . PHE A 1 418 ? -19.806 13.327 12.052 1.00 94.75 418 PHE A N 1
ATOM 3124 C CA . PHE A 1 418 ? -19.963 13.475 13.505 1.00 94.75 418 PHE A CA 1
ATOM 3125 C C . PHE A 1 418 ? -19.505 14.873 13.936 1.00 94.75 418 PHE A C 1
ATOM 3127 O O . PHE A 1 418 ? -18.602 15.461 13.337 1.00 94.75 418 PHE A O 1
ATOM 3134 N N . THR A 1 419 ? -20.136 15.434 14.967 1.00 93.12 419 THR A N 1
ATOM 3135 C CA . THR A 1 419 ? -19.763 16.770 15.462 1.00 93.12 419 THR A CA 1
ATOM 3136 C C . THR A 1 419 ? -18.514 16.749 16.348 1.00 93.12 419 THR A C 1
ATOM 3138 O O . THR A 1 419 ? -17.845 17.774 16.456 1.00 93.12 419 THR A O 1
ATOM 3141 N N . ASP A 1 420 ? -18.173 15.592 16.929 1.00 94.31 420 ASP A N 1
ATOM 3142 C CA . ASP A 1 420 ? -16.950 15.354 17.703 1.00 94.31 420 ASP A CA 1
ATOM 3143 C C . ASP A 1 420 ? -15.962 14.491 16.902 1.00 94.31 420 ASP A C 1
ATOM 3145 O O . ASP A 1 420 ? -16.234 13.335 16.566 1.00 94.31 420 ASP A O 1
ATOM 3149 N N . VAL A 1 421 ? -14.773 15.042 16.647 1.00 93.88 421 VAL A N 1
ATOM 3150 C CA . VAL A 1 421 ? -13.685 14.370 15.923 1.00 93.88 421 VAL A CA 1
ATOM 3151 C C . VAL A 1 421 ? -13.222 13.077 16.605 1.00 93.88 421 VAL A C 1
ATOM 3153 O O . VAL A 1 421 ? -12.833 12.124 15.929 1.00 93.88 421 VAL A O 1
ATOM 3156 N N . ASN A 1 422 ? -13.295 12.992 17.936 1.00 95.75 422 ASN A N 1
ATOM 3157 C CA . ASN A 1 422 ? -12.907 11.789 18.671 1.00 95.75 422 ASN A CA 1
ATOM 3158 C C . ASN A 1 422 ? -13.908 10.649 18.469 1.00 95.75 422 ASN A C 1
ATOM 3160 O O . ASN A 1 422 ? -13.505 9.483 18.449 1.00 95.75 422 ASN A O 1
ATOM 3164 N N . VAL A 1 423 ? -15.188 10.980 18.267 1.00 96.31 423 VAL A N 1
ATOM 3165 C CA . VAL A 1 423 ? -16.202 10.003 17.860 1.00 96.31 423 VAL A CA 1
ATOM 3166 C C . VAL A 1 423 ? -15.926 9.537 16.434 1.00 96.31 423 VAL A C 1
ATOM 3168 O O . VAL A 1 423 ? -15.933 8.333 16.199 1.00 96.31 423 VAL A O 1
ATOM 3171 N N . THR A 1 424 ? -15.597 10.440 15.500 1.00 96.25 424 THR A N 1
ATOM 3172 C CA . THR A 1 424 ? -15.219 10.052 14.126 1.00 96.25 424 THR A CA 1
ATOM 3173 C C . THR A 1 424 ? -14.038 9.081 14.120 1.00 96.25 424 THR A C 1
ATOM 3175 O O . THR A 1 424 ? -14.086 8.058 13.437 1.00 96.25 424 THR A O 1
ATOM 3178 N N . ARG A 1 425 ? -13.001 9.350 14.924 1.00 96.81 425 ARG A N 1
ATOM 3179 C CA . ARG A 1 425 ? -11.843 8.458 15.103 1.00 96.81 425 ARG A CA 1
ATOM 3180 C C . ARG A 1 425 ? -12.263 7.082 15.632 1.00 96.81 425 ARG A C 1
ATOM 3182 O O . ARG A 1 425 ? -11.925 6.057 15.039 1.00 96.81 425 ARG A O 1
ATOM 3189 N N . ALA A 1 426 ? -13.056 7.049 16.705 1.00 97.31 426 ALA A N 1
ATOM 3190 C CA . ALA A 1 426 ? -13.543 5.804 17.298 1.00 97.31 426 ALA A CA 1
ATOM 3191 C C . ALA A 1 426 ? -14.425 4.992 16.333 1.00 97.31 426 ALA A C 1
ATOM 3193 O O . ALA A 1 426 ? -14.237 3.781 16.200 1.00 97.31 426 ALA A O 1
ATOM 3194 N N . TYR A 1 427 ? -15.321 5.658 15.602 1.00 97.19 427 TYR A N 1
ATOM 3195 C CA . TYR A 1 427 ? -16.160 5.050 14.572 1.00 97.19 427 TYR A CA 1
ATOM 3196 C C . TYR A 1 427 ? -15.321 4.467 13.432 1.00 97.19 427 TYR A C 1
ATOM 3198 O O . TYR A 1 427 ? -15.499 3.304 13.072 1.00 97.19 427 TYR A O 1
ATOM 3206 N N . ARG A 1 428 ? -14.354 5.232 12.904 1.00 96.81 428 ARG A N 1
ATOM 3207 C CA . ARG A 1 428 ? -13.438 4.778 11.847 1.00 96.81 428 ARG A CA 1
ATOM 3208 C C . ARG A 1 428 ? -12.724 3.485 12.253 1.00 96.81 428 ARG A C 1
ATOM 3210 O O . ARG A 1 428 ? -12.728 2.512 11.501 1.00 96.81 428 ARG A O 1
ATOM 3217 N N . ARG A 1 429 ? -12.180 3.452 13.472 1.00 97.44 429 ARG A N 1
ATOM 3218 C CA . ARG A 1 429 ? -11.533 2.263 14.042 1.00 97.44 429 ARG A CA 1
ATOM 3219 C C . ARG A 1 429 ? -12.502 1.093 14.225 1.00 97.44 429 ARG A C 1
ATOM 3221 O O . ARG A 1 429 ? -12.139 -0.039 13.923 1.00 97.44 429 ARG A O 1
ATOM 3228 N N . ASN A 1 430 ? -13.734 1.330 14.676 1.00 97.19 430 ASN A N 1
ATOM 3229 C CA . ASN A 1 430 ? -14.736 0.264 14.805 1.00 97.19 430 ASN A CA 1
ATOM 3230 C C . ASN A 1 430 ? -15.102 -0.358 13.453 1.00 97.19 430 ASN A C 1
ATOM 3232 O O . ASN A 1 430 ? -15.167 -1.581 13.331 1.00 97.19 430 ASN A O 1
ATOM 3236 N N . MET A 1 431 ? -15.269 0.473 12.423 1.00 97.81 431 MET A N 1
ATOM 3237 C CA . MET A 1 431 ? -15.530 0.001 11.063 1.00 97.81 431 MET A CA 1
ATOM 3238 C C . MET A 1 431 ? -14.379 -0.861 10.544 1.00 97.81 431 MET A C 1
ATOM 3240 O O . MET A 1 431 ? -14.621 -1.927 9.992 1.00 97.81 431 MET A O 1
ATOM 3244 N N . MET A 1 432 ? -13.127 -0.460 10.777 1.00 98.06 432 MET A N 1
ATOM 3245 C CA . MET A 1 432 ? -11.959 -1.266 10.405 1.00 98.06 432 MET A CA 1
ATOM 3246 C C . MET A 1 432 ? -11.889 -2.606 11.157 1.00 98.06 432 MET A C 1
ATOM 3248 O O . MET A 1 432 ? -11.597 -3.630 10.544 1.00 98.06 432 MET A O 1
ATOM 3252 N N . ARG A 1 433 ? -12.211 -2.646 12.460 1.00 97.38 433 ARG A N 1
ATOM 3253 C CA . ARG A 1 433 ? -12.326 -3.920 13.203 1.00 97.38 433 ARG A CA 1
ATOM 3254 C C . ARG A 1 433 ? -13.406 -4.814 12.598 1.00 97.38 433 ARG A C 1
ATOM 3256 O O . ARG A 1 433 ? -13.152 -5.983 12.333 1.00 97.38 433 ARG A O 1
ATOM 3263 N N . SER A 1 434 ? -14.558 -4.231 12.272 1.00 96.44 434 SER A N 1
ATOM 3264 C CA . SER A 1 434 ? -15.667 -4.933 11.617 1.00 96.44 434 SER A CA 1
ATOM 3265 C C . SER A 1 434 ? -15.283 -5.479 10.234 1.00 96.44 434 SER A C 1
ATOM 3267 O O . SER A 1 434 ? -15.728 -6.561 9.856 1.00 96.44 434 SER A O 1
ATOM 3269 N N . MET A 1 435 ? -14.429 -4.775 9.479 1.00 97.69 435 MET A N 1
ATOM 3270 C CA . MET A 1 435 ? -13.863 -5.270 8.215 1.00 97.69 435 MET A CA 1
ATOM 3271 C C . MET A 1 435 ? -12.995 -6.517 8.449 1.00 97.69 435 MET A C 1
ATOM 3273 O O . MET A 1 435 ? -13.210 -7.543 7.802 1.00 97.69 435 MET A O 1
ATOM 3277 N N . LEU A 1 436 ? -12.077 -6.475 9.421 1.00 97.44 436 LEU A N 1
ATOM 3278 C CA . LEU A 1 436 ? -11.229 -7.623 9.776 1.00 97.44 436 LEU A CA 1
ATOM 3279 C C . LEU A 1 436 ? -12.050 -8.818 10.294 1.00 97.44 436 LEU A C 1
ATOM 3281 O O . LEU A 1 436 ? -11.758 -9.970 9.959 1.00 97.44 436 LEU A O 1
ATOM 3285 N N . ASP A 1 437 ? -13.110 -8.559 11.062 1.00 95.12 437 ASP A N 1
ATOM 3286 C CA . ASP A 1 437 ? -14.038 -9.589 11.542 1.00 95.12 437 ASP A CA 1
ATOM 3287 C C . ASP A 1 437 ? -14.858 -10.198 10.396 1.00 95.12 437 ASP A C 1
ATOM 3289 O O . ASP A 1 437 ? -15.088 -11.406 10.384 1.00 95.12 437 ASP A O 1
ATOM 3293 N N . ARG A 1 438 ? -15.226 -9.413 9.374 1.00 94.19 438 ARG A N 1
ATOM 3294 C CA . ARG A 1 438 ? -15.839 -9.916 8.130 1.00 94.19 438 ARG A CA 1
ATOM 3295 C C . ARG A 1 438 ? -14.868 -10.753 7.281 1.00 94.19 438 ARG A C 1
ATOM 3297 O O . ARG A 1 438 ? -15.303 -11.569 6.464 1.00 94.19 438 ARG A O 1
ATOM 3304 N N . GLY A 1 439 ? -13.563 -10.597 7.505 1.00 95.94 439 GLY A N 1
ATOM 3305 C CA . GLY A 1 439 ? -12.489 -11.260 6.762 1.00 95.94 439 GLY A CA 1
ATOM 3306 C C . GLY A 1 439 ? -11.936 -10.440 5.600 1.00 95.94 439 GLY A C 1
ATOM 3307 O O . GLY A 1 439 ? -11.222 -10.996 4.766 1.00 95.94 439 GLY A O 1
ATOM 3308 N N . ASP A 1 440 ? -12.267 -9.150 5.536 1.00 98.25 440 ASP A N 1
ATOM 3309 C CA . ASP A 1 440 ? -11.601 -8.198 4.653 1.00 98.25 440 ASP A CA 1
ATOM 3310 C C . ASP A 1 440 ? -10.139 -8.016 5.082 1.00 98.25 440 ASP A C 1
ATOM 3312 O O . ASP A 1 440 ? -9.788 -8.282 6.233 1.00 98.25 440 ASP A O 1
ATOM 3316 N N . GLN A 1 441 ? -9.280 -7.566 4.171 1.00 98.25 441 GLN A N 1
ATOM 3317 C CA . GLN A 1 441 ? -7.857 -7.332 4.422 1.00 98.25 441 GLN A CA 1
ATOM 3318 C C . GLN A 1 441 ? -7.531 -5.847 4.295 1.00 98.25 441 GLN A C 1
ATOM 3320 O O . GLN A 1 441 ? -7.951 -5.199 3.336 1.00 98.25 441 GLN A O 1
ATOM 3325 N N . LEU A 1 442 ? -6.795 -5.309 5.271 1.00 98.69 442 LEU A N 1
ATOM 3326 C CA . LEU A 1 442 ? -6.530 -3.875 5.384 1.00 98.69 442 LEU A CA 1
ATOM 3327 C C . LEU A 1 442 ? -5.041 -3.580 5.230 1.00 98.69 442 LEU A C 1
ATOM 3329 O O . LEU A 1 442 ? -4.217 -4.057 6.008 1.00 98.69 442 LEU A O 1
ATOM 3333 N N . ILE A 1 443 ? -4.701 -2.742 4.259 1.00 98.81 443 ILE A N 1
ATOM 3334 C CA . ILE A 1 443 ? -3.343 -2.250 4.033 1.00 98.81 443 ILE A CA 1
ATOM 3335 C C . ILE A 1 443 ? -3.243 -0.855 4.640 1.00 98.81 443 ILE A C 1
ATOM 3337 O O . ILE A 1 443 ? -4.000 0.036 4.267 1.00 98.81 443 ILE A O 1
ATOM 3341 N N . LEU A 1 444 ? -2.323 -0.670 5.581 1.00 98.75 444 LEU A N 1
ATOM 3342 C CA . LEU A 1 444 ? -2.121 0.567 6.328 1.00 98.75 444 LEU A CA 1
ATOM 3343 C C . LEU A 1 444 ? -0.967 1.371 5.741 1.00 98.75 444 LEU A C 1
ATOM 3345 O O . LEU A 1 444 ? 0.144 0.854 5.672 1.00 98.75 444 LEU A O 1
ATOM 3349 N N . GLY A 1 445 ? -1.218 2.633 5.402 1.00 98.38 445 GLY A N 1
ATOM 3350 C CA . GLY A 1 445 ? -0.203 3.629 5.074 1.00 98.38 445 GLY A CA 1
ATOM 3351 C C . GLY A 1 445 ? 0.000 4.617 6.223 1.00 98.38 445 GLY A C 1
ATOM 3352 O O . GLY A 1 445 ? -0.945 5.303 6.616 1.00 98.38 445 GLY A O 1
ATOM 3353 N N . PHE A 1 446 ? 1.219 4.716 6.754 1.00 98.12 446 PHE A N 1
ATOM 3354 C CA . PHE A 1 446 ? 1.536 5.575 7.903 1.00 98.12 446 PHE A CA 1
ATOM 3355 C C . PHE A 1 446 ? 2.924 6.237 7.806 1.00 98.12 446 PHE A C 1
ATOM 3357 O O . PHE A 1 446 ? 3.733 5.896 6.936 1.00 98.12 446 PHE A O 1
ATOM 3364 N N . THR A 1 447 ? 3.182 7.241 8.640 1.00 97.19 447 THR A N 1
ATOM 3365 C CA . THR A 1 447 ? 4.466 7.939 8.784 1.00 97.19 447 THR A CA 1
ATOM 3366 C C . THR A 1 447 ? 5.414 7.146 9.685 1.00 97.19 447 THR A C 1
ATOM 3368 O O . THR A 1 447 ? 5.068 6.742 10.790 1.00 97.19 447 THR A O 1
ATOM 3371 N N . VAL A 1 448 ? 6.640 6.916 9.217 1.00 97.12 448 VAL A N 1
ATOM 3372 C CA . VAL A 1 448 ? 7.710 6.311 10.017 1.00 97.12 448 VAL A CA 1
ATOM 3373 C C . VAL A 1 448 ? 8.409 7.420 10.784 1.00 97.12 448 VAL A C 1
ATOM 3375 O O . VAL A 1 448 ? 9.268 8.122 10.244 1.00 97.12 448 VAL A O 1
ATOM 3378 N N . ASP A 1 449 ? 8.000 7.601 12.028 1.00 95.38 449 ASP A N 1
ATOM 3379 C CA . ASP A 1 449 ? 8.527 8.593 12.953 1.00 95.38 449 ASP A CA 1
ATOM 3380 C C . ASP A 1 449 ? 9.416 7.937 14.038 1.00 95.38 449 ASP A C 1
ATOM 3382 O O . ASP A 1 449 ? 9.583 6.710 14.060 1.00 95.38 449 ASP A O 1
ATOM 3386 N N . PRO A 1 450 ? 10.004 8.723 14.959 1.00 96.25 450 PRO A N 1
ATOM 3387 C CA . PRO A 1 450 ? 10.832 8.176 16.030 1.00 96.25 450 PRO A CA 1
ATOM 3388 C C . PRO A 1 450 ? 10.109 7.200 16.976 1.00 96.25 450 PRO A C 1
ATOM 3390 O O . PRO A 1 450 ? 10.774 6.364 17.589 1.00 96.25 450 PRO A O 1
ATOM 3393 N N . ALA A 1 451 ? 8.778 7.268 17.105 1.00 96.56 451 ALA A N 1
ATOM 3394 C CA . ALA A 1 451 ? 8.015 6.294 17.885 1.00 96.56 451 ALA A CA 1
ATOM 3395 C C . ALA A 1 451 ? 7.962 4.930 17.194 1.00 96.56 451 ALA A C 1
ATOM 3397 O O . ALA A 1 451 ? 8.119 3.902 17.855 1.00 96.56 451 ALA A O 1
ATOM 3398 N N . PHE A 1 452 ? 7.773 4.903 15.874 1.00 96.31 452 PHE A N 1
ATOM 3399 C CA . PHE A 1 452 ? 7.851 3.659 15.112 1.00 96.31 452 PHE A CA 1
ATOM 3400 C C . PHE A 1 452 ? 9.281 3.105 15.070 1.00 96.31 452 PHE A C 1
ATOM 3402 O O . PHE A 1 452 ? 9.494 1.903 15.209 1.00 96.31 452 PHE A O 1
ATOM 3409 N N . ASP A 1 453 ? 10.279 3.976 14.937 1.00 93.81 453 ASP A N 1
ATOM 3410 C CA . ASP A 1 453 ? 11.689 3.574 14.913 1.00 93.81 453 ASP A CA 1
ATOM 3411 C C . ASP A 1 453 ? 12.157 2.924 16.214 1.00 93.81 453 ASP A C 1
ATOM 3413 O O . ASP A 1 453 ? 13.100 2.133 16.208 1.00 93.81 453 ASP A O 1
ATOM 3417 N N . SER A 1 454 ? 11.504 3.243 17.331 1.00 94.50 454 SER A N 1
ATOM 3418 C CA . SER A 1 454 ? 11.835 2.661 18.626 1.00 94.50 454 SER A CA 1
ATOM 3419 C C . SER A 1 454 ? 11.292 1.241 18.812 1.00 94.50 454 SER A C 1
ATOM 3421 O O . SER A 1 454 ? 11.454 0.681 19.897 1.00 94.50 454 SER A O 1
ATOM 3423 N N . ILE A 1 455 ? 10.584 0.678 17.824 1.00 95.62 455 ILE A N 1
ATOM 3424 C CA . ILE A 1 455 ? 10.027 -0.673 17.908 1.00 95.62 455 ILE A CA 1
ATOM 3425 C C . ILE A 1 455 ? 11.175 -1.686 18.004 1.00 95.62 455 ILE A C 1
ATOM 3427 O O . ILE A 1 455 ? 11.844 -2.012 17.024 1.00 95.62 455 ILE A O 1
ATOM 3431 N N . GLY A 1 456 ? 11.383 -2.195 19.217 1.00 93.00 456 GLY A N 1
ATOM 3432 C CA . GLY A 1 456 ? 12.359 -3.235 19.520 1.00 93.00 456 GLY A CA 1
ATOM 3433 C C . GLY A 1 456 ? 11.750 -4.638 19.511 1.00 93.00 456 GLY A C 1
ATOM 3434 O O . GLY A 1 456 ? 10.670 -4.879 18.976 1.00 93.00 456 GLY A O 1
ATOM 3435 N N . ALA A 1 457 ? 12.426 -5.575 20.178 1.00 94.25 457 ALA A N 1
ATOM 3436 C CA . ALA A 1 457 ? 12.046 -6.991 20.222 1.00 94.25 457 ALA A CA 1
ATOM 3437 C C . ALA A 1 457 ? 10.637 -7.278 20.784 1.00 94.25 457 ALA A C 1
ATOM 3439 O O . ALA A 1 457 ? 10.082 -8.338 20.508 1.00 94.25 457 ALA A O 1
ATOM 3440 N N . ASN A 1 458 ? 10.058 -6.360 21.567 1.00 93.81 458 ASN A N 1
ATOM 3441 C CA . ASN A 1 458 ? 8.689 -6.480 22.078 1.00 93.81 458 ASN A CA 1
ATOM 3442 C C . ASN A 1 458 ? 7.619 -6.061 21.049 1.00 93.81 458 ASN A C 1
ATOM 3444 O O . ASN A 1 458 ? 6.432 -6.237 21.314 1.00 93.81 458 ASN A O 1
ATOM 3448 N N . GLY A 1 459 ? 8.006 -5.494 19.903 1.00 96.12 459 GLY A N 1
ATOM 3449 C CA . GLY A 1 459 ? 7.097 -5.092 18.832 1.00 96.12 459 GLY A CA 1
ATOM 3450 C C . GLY A 1 459 ? 6.240 -3.855 19.129 1.00 96.12 459 GLY A C 1
ATOM 3451 O O . GLY A 1 459 ? 5.296 -3.606 18.387 1.00 96.12 459 GLY A O 1
ATOM 3452 N N . GLN A 1 460 ? 6.501 -3.092 20.195 1.00 96.56 460 GLN A N 1
ATOM 3453 C CA . GLN A 1 460 ? 5.679 -1.931 20.568 1.00 96.56 460 GLN A CA 1
ATOM 3454 C C . GLN A 1 460 ? 6.423 -0.606 20.342 1.00 96.56 460 GLN A C 1
ATOM 3456 O O . GLN A 1 460 ? 7.605 -0.518 20.677 1.00 96.56 460 GLN A O 1
ATOM 3461 N N . PRO A 1 461 ? 5.751 0.431 19.807 1.00 96.69 461 PRO A N 1
ATOM 3462 C CA . PRO A 1 461 ? 6.347 1.754 19.653 1.00 96.69 461 PRO A CA 1
ATOM 3463 C C . PRO A 1 461 ? 6.427 2.492 20.994 1.00 96.69 461 PRO A C 1
ATOM 3465 O O . PRO A 1 461 ? 5.604 2.277 21.889 1.00 96.69 461 PRO A O 1
ATOM 3468 N N . ASN A 1 462 ? 7.374 3.421 21.120 1.00 96.31 462 ASN A N 1
ATOM 3469 C CA . ASN A 1 462 ? 7.417 4.359 22.236 1.00 96.31 462 ASN A CA 1
ATOM 3470 C C . ASN A 1 462 ? 6.596 5.607 21.892 1.00 96.31 462 ASN A C 1
ATOM 3472 O O . ASN A 1 462 ? 7.076 6.520 21.222 1.00 96.31 462 ASN A O 1
ATOM 3476 N N . LEU A 1 463 ? 5.363 5.666 22.400 1.00 96.00 463 LEU A N 1
ATOM 3477 C CA . LEU A 1 463 ? 4.425 6.745 22.082 1.00 96.00 463 LEU A CA 1
ATOM 3478 C C . LEU A 1 463 ? 4.883 8.134 22.561 1.00 96.00 463 LEU A C 1
ATOM 3480 O O . LEU A 1 463 ? 4.386 9.135 22.057 1.00 96.00 463 LEU A O 1
ATOM 3484 N N . SER A 1 464 ? 5.839 8.231 23.495 1.00 96.44 464 SER A N 1
ATOM 3485 C CA . SER A 1 464 ? 6.372 9.534 23.927 1.00 96.44 464 SER A CA 1
ATOM 3486 C C . SER A 1 464 ? 7.192 10.237 22.843 1.00 96.44 464 SER A C 1
ATOM 3488 O O . SER A 1 464 ? 7.529 11.407 22.998 1.00 96.44 464 SER A O 1
ATOM 3490 N N . LEU A 1 465 ? 7.574 9.511 21.791 1.00 96.19 465 LEU A N 1
ATOM 3491 C CA . LEU A 1 465 ? 8.364 10.012 20.669 1.00 96.19 465 LEU A CA 1
ATOM 3492 C C . LEU A 1 465 ? 7.499 10.366 19.449 1.00 96.19 465 LEU A C 1
ATOM 3494 O O . LEU A 1 465 ? 8.046 10.745 18.412 1.00 96.19 465 LEU A O 1
ATOM 3498 N N . MET A 1 466 ? 6.174 10.219 19.569 1.00 94.56 466 MET A N 1
ATOM 3499 C CA . MET A 1 466 ? 5.246 10.416 18.459 1.00 94.56 466 MET A CA 1
ATOM 3500 C C . MET A 1 466 ? 5.236 11.852 17.946 1.00 94.56 466 MET A C 1
ATOM 3502 O O . MET A 1 466 ? 5.372 12.802 18.720 1.00 94.56 466 MET A O 1
ATOM 3506 N N . GLY A 1 467 ? 5.019 12.017 16.640 1.00 88.12 467 GLY A N 1
ATOM 3507 C CA . GLY A 1 467 ? 5.014 13.331 15.989 1.00 88.12 467 GLY A CA 1
ATOM 3508 C C . GLY A 1 467 ? 6.408 13.949 15.853 1.00 88.12 467 GLY A C 1
ATOM 3509 O O . GLY A 1 467 ? 6.541 15.124 15.501 1.00 88.12 467 GLY A O 1
ATOM 3510 N N . GLY A 1 468 ? 7.457 13.169 16.128 1.00 92.69 468 GLY A N 1
ATOM 3511 C CA . GLY A 1 468 ? 8.828 13.540 15.814 1.00 92.69 468 GLY A CA 1
ATOM 3512 C C . GLY A 1 468 ? 9.067 13.636 14.302 1.00 92.69 468 GLY A C 1
ATOM 3513 O O . GLY A 1 468 ? 8.196 13.385 13.471 1.00 92.69 468 GLY A O 1
ATOM 3514 N N . ARG A 1 469 ? 10.290 14.008 13.914 1.00 94.44 469 ARG A N 1
ATOM 3515 C CA . ARG A 1 469 ? 10.642 14.173 12.497 1.00 94.44 469 ARG A CA 1
ATOM 3516 C C . ARG A 1 469 ? 10.574 12.832 11.756 1.00 94.44 469 ARG A C 1
ATOM 3518 O O . ARG A 1 469 ? 11.441 11.982 11.952 1.00 94.44 469 ARG A O 1
ATOM 3525 N N . ALA A 1 470 ? 9.591 12.687 10.870 1.00 95.50 470 ALA A N 1
ATOM 3526 C CA . ALA A 1 470 ? 9.402 11.487 10.065 1.00 95.50 470 ALA A CA 1
ATOM 3527 C C . ALA A 1 470 ? 10.581 11.227 9.110 1.00 95.50 470 ALA A C 1
ATOM 3529 O O . ALA A 1 470 ? 11.160 12.149 8.524 1.00 95.50 470 ALA A O 1
ATOM 3530 N N . ARG A 1 471 ? 10.913 9.946 8.926 1.00 94.44 471 ARG A N 1
ATOM 3531 C CA . ARG A 1 471 ? 11.932 9.465 7.981 1.00 94.44 471 ARG A CA 1
ATOM 3532 C C . ARG A 1 471 ? 11.365 9.124 6.611 1.00 94.44 471 ARG A C 1
ATOM 3534 O O . ARG A 1 471 ? 12.127 9.065 5.657 1.00 94.44 471 ARG A O 1
ATOM 3541 N N . GLY A 1 472 ? 10.056 8.914 6.512 1.00 96.62 472 GLY A N 1
ATOM 3542 C CA . GLY A 1 472 ? 9.350 8.562 5.282 1.00 96.62 472 GLY A CA 1
ATOM 3543 C C . GLY A 1 472 ? 7.985 7.942 5.581 1.00 96.62 472 GLY A C 1
ATOM 3544 O O . GLY A 1 472 ? 7.661 7.674 6.733 1.00 96.62 472 GLY A O 1
ATOM 3545 N N . GLY A 1 473 ? 7.170 7.742 4.555 1.00 97.50 473 GLY A N 1
ATOM 3546 C CA . GLY A 1 473 ? 5.924 6.987 4.614 1.00 97.50 473 GLY A CA 1
ATOM 3547 C C . GLY A 1 473 ? 6.173 5.502 4.365 1.00 97.50 473 GLY A C 1
ATOM 3548 O O . GLY A 1 473 ? 7.119 5.126 3.672 1.00 97.50 473 GLY A O 1
ATOM 3549 N N . HIS A 1 474 ? 5.323 4.644 4.915 1.00 98.00 474 HIS A N 1
ATOM 3550 C CA . HIS A 1 474 ? 5.441 3.195 4.779 1.00 98.00 474 HIS A CA 1
ATOM 3551 C C . HIS A 1 474 ? 4.073 2.526 4.690 1.00 98.00 474 HIS A C 1
ATOM 3553 O O . HIS A 1 474 ? 3.090 3.070 5.192 1.00 98.00 474 HIS A O 1
ATOM 3559 N N . ALA A 1 475 ? 4.020 1.357 4.048 1.00 98.25 475 ALA A N 1
ATOM 3560 C CA . ALA A 1 475 ? 2.807 0.569 3.872 1.00 98.25 475 ALA A CA 1
ATOM 3561 C C . ALA A 1 475 ? 2.989 -0.855 4.414 1.00 98.25 475 ALA A C 1
ATOM 3563 O O . ALA A 1 475 ? 3.995 -1.506 4.134 1.00 98.25 475 ALA A O 1
ATOM 3564 N N . VAL A 1 476 ? 2.014 -1.340 5.184 1.00 98.75 476 VAL A N 1
ATOM 3565 C CA . VAL A 1 476 ? 2.041 -2.661 5.843 1.00 98.75 476 VAL A CA 1
ATOM 3566 C C . VAL A 1 476 ? 0.669 -3.325 5.813 1.00 98.75 476 VAL A C 1
ATOM 3568 O O . VAL A 1 476 ? -0.348 -2.665 5.612 1.00 98.75 476 VAL A O 1
ATOM 3571 N N . HIS A 1 477 ? 0.618 -4.634 6.052 1.00 98.75 477 HIS A N 1
ATOM 3572 C CA . HIS A 1 477 ? -0.644 -5.366 6.166 1.00 98.75 477 HIS A CA 1
ATOM 3573 C C . HIS A 1 477 ? -1.104 -5.413 7.635 1.00 98.75 477 HIS A C 1
ATOM 3575 O O . HIS A 1 477 ? -0.357 -5.878 8.495 1.00 98.75 477 HIS A O 1
ATOM 3581 N N . ILE A 1 478 ? -2.326 -4.961 7.943 1.00 98.69 478 ILE A N 1
ATOM 3582 C CA . ILE A 1 478 ? -2.969 -5.195 9.246 1.00 98.69 478 ILE A CA 1
ATOM 3583 C C . ILE A 1 478 ? -3.535 -6.618 9.252 1.00 98.69 478 ILE A C 1
ATOM 3585 O O . ILE A 1 478 ? -4.533 -6.898 8.591 1.00 98.69 478 ILE A O 1
ATOM 3589 N N . VAL A 1 479 ? -2.927 -7.505 10.037 1.00 97.00 479 VAL A N 1
ATOM 3590 C CA . VAL A 1 479 ? -3.307 -8.930 10.110 1.00 97.00 479 VAL A CA 1
ATOM 3591 C C . VAL A 1 479 ? -4.339 -9.233 11.196 1.00 97.00 479 VAL A C 1
ATOM 3593 O O . VAL A 1 479 ? -4.870 -10.339 11.270 1.00 97.00 479 VAL A O 1
ATOM 3596 N N . GLY A 1 480 ? -4.636 -8.252 12.045 1.00 97.06 480 GLY A N 1
ATOM 3597 C CA . GLY A 1 480 ? -5.662 -8.351 13.071 1.00 97.06 480 GLY A CA 1
ATOM 3598 C C . GLY A 1 480 ? -5.568 -7.218 14.081 1.00 97.06 480 GLY A C 1
ATOM 3599 O O . GLY A 1 480 ? -4.835 -6.242 13.902 1.00 97.06 480 GLY A O 1
ATOM 3600 N N . TYR A 1 481 ? -6.317 -7.351 15.166 1.00 98.00 481 TYR A N 1
ATOM 3601 C CA . TYR A 1 481 ? -6.337 -6.383 16.259 1.00 98.00 481 TYR A CA 1
ATOM 3602 C C . TYR A 1 481 ? -6.480 -7.089 17.609 1.00 98.00 481 TYR A C 1
ATOM 3604 O O . TYR A 1 481 ? -6.849 -8.259 17.671 1.00 98.00 481 TYR A O 1
ATOM 3612 N N . VAL A 1 482 ? -6.222 -6.375 18.701 1.00 96.88 482 VAL A N 1
ATOM 3613 C CA . VAL A 1 482 ? -6.502 -6.831 20.067 1.00 96.88 482 VAL A CA 1
ATOM 3614 C C . VAL A 1 482 ? -7.286 -5.741 20.778 1.00 96.88 482 VAL A C 1
ATOM 3616 O O . VAL A 1 482 ? -6.859 -4.588 20.805 1.00 96.88 482 VAL A O 1
ATOM 3619 N N . ASN A 1 483 ? -8.428 -6.099 21.364 1.00 95.31 483 ASN A N 1
ATOM 3620 C CA . ASN A 1 483 ? -9.186 -5.184 22.213 1.00 95.31 483 ASN A CA 1
ATOM 3621 C C . ASN A 1 483 ? -8.602 -5.201 23.625 1.00 95.31 483 ASN A C 1
ATOM 3623 O O . ASN A 1 483 ? -8.514 -6.260 24.241 1.00 95.31 483 ASN A O 1
ATOM 3627 N N . THR A 1 484 ? -8.249 -4.029 24.141 1.00 94.00 484 THR A N 1
ATOM 3628 C CA . THR A 1 484 ? -7.698 -3.848 25.493 1.00 94.00 484 THR A CA 1
ATOM 3629 C C . THR A 1 484 ? -8.629 -3.055 26.404 1.00 94.00 484 THR A C 1
ATOM 3631 O O . THR A 1 484 ? -8.387 -2.963 27.603 1.00 94.00 484 THR A O 1
ATOM 3634 N N . GLY A 1 485 ? -9.705 -2.486 25.858 1.00 94.69 485 GLY A N 1
ATOM 3635 C CA . GLY A 1 485 ? -10.660 -1.708 26.631 1.00 94.69 485 GLY A CA 1
ATOM 3636 C C . GLY A 1 485 ? -11.847 -1.228 25.809 1.00 94.69 485 GLY A C 1
ATOM 3637 O O . GLY A 1 485 ? -12.137 -1.724 24.717 1.00 94.69 485 GLY A O 1
ATOM 3638 N N . THR A 1 486 ? -12.563 -0.258 26.360 1.00 95.38 486 THR A N 1
ATOM 3639 C CA . THR A 1 486 ? -13.711 0.389 25.727 1.00 95.38 486 THR A CA 1
ATOM 3640 C C . THR A 1 486 ? -13.717 1.864 26.102 1.00 95.38 486 THR A C 1
ATOM 3642 O O . THR A 1 486 ? -13.423 2.219 27.243 1.00 95.38 486 THR A O 1
ATOM 3645 N N . ARG A 1 487 ? -14.068 2.724 25.147 1.00 95.50 487 ARG A N 1
ATOM 3646 C CA . ARG A 1 487 ? -14.270 4.157 25.353 1.00 95.50 487 ARG A CA 1
ATOM 3647 C C . ARG A 1 487 ? -15.719 4.518 25.063 1.00 95.50 487 ARG A C 1
ATOM 3649 O O . ARG A 1 487 ? -16.232 4.202 23.993 1.00 95.50 487 ARG A O 1
ATOM 3656 N N . THR A 1 488 ? -16.348 5.209 26.006 1.00 96.12 488 THR A N 1
ATOM 3657 C CA . THR A 1 488 ? -17.746 5.642 25.914 1.00 96.12 488 THR A CA 1
ATOM 3658 C C . THR A 1 488 ? -17.826 7.139 25.650 1.00 96.12 488 THR A C 1
ATOM 3660 O O . THR A 1 488 ? -17.096 7.922 26.257 1.00 96.12 488 THR A O 1
ATOM 3663 N N . PHE A 1 489 ? -18.727 7.526 24.754 1.00 96.06 489 PHE A N 1
ATOM 3664 C CA . PHE A 1 489 ? -19.042 8.904 24.405 1.00 96.06 489 PHE A CA 1
ATOM 3665 C C . PHE A 1 489 ? -20.521 9.150 24.674 1.00 96.06 489 PHE A C 1
ATOM 3667 O O . PHE A 1 489 ? -21.363 8.342 24.288 1.00 96.06 489 PHE A O 1
ATOM 3674 N N . ASN A 1 490 ? -20.833 10.264 25.329 1.00 95.38 490 ASN A N 1
ATOM 3675 C CA . ASN A 1 490 ? -22.203 10.679 25.619 1.00 95.38 490 ASN A CA 1
ATOM 3676 C C . ASN A 1 490 ? -22.635 11.776 24.649 1.00 95.38 490 ASN A C 1
ATOM 3678 O O . ASN A 1 490 ? -21.796 12.545 24.183 1.00 95.38 490 ASN A O 1
ATOM 3682 N N . ASN A 1 491 ? -23.944 11.885 24.412 1.00 94.69 491 ASN A N 1
ATOM 3683 C CA . ASN A 1 491 ? -24.533 12.909 23.547 1.00 94.69 491 ASN A CA 1
ATOM 3684 C C . ASN A 1 491 ? -23.892 12.937 22.145 1.00 94.69 491 ASN A C 1
ATOM 3686 O O . ASN A 1 491 ? -23.524 13.994 21.629 1.00 94.69 491 ASN A O 1
ATOM 3690 N N . VAL A 1 492 ? -23.711 11.760 21.545 1.00 95.75 492 VAL A N 1
ATOM 3691 C CA . VAL A 1 492 ? -23.098 11.635 20.225 1.00 95.75 492 VAL A CA 1
ATOM 3692 C C . VAL A 1 492 ? -24.014 12.245 19.174 1.00 95.75 492 VAL A C 1
ATOM 3694 O O . VAL A 1 492 ? -25.116 11.761 18.933 1.00 95.75 492 VAL A O 1
ATOM 3697 N N . GLN A 1 493 ? -23.529 13.286 18.507 1.00 95.00 493 GLN A N 1
ATOM 3698 C CA . GLN A 1 493 ? -24.269 14.015 17.486 1.00 95.00 493 GLN A CA 1
ATOM 3699 C C . GLN A 1 493 ? -23.702 13.756 16.087 1.00 95.00 493 GLN A C 1
ATOM 3701 O O . GLN A 1 493 ? -22.485 13.724 15.880 1.00 95.00 493 GLN A O 1
ATOM 3706 N N . TYR A 1 494 ? -24.600 13.609 15.116 1.00 94.44 494 TYR A N 1
ATOM 3707 C CA . TYR A 1 494 ? -24.278 13.318 13.723 1.00 94.44 494 TYR A CA 1
ATOM 3708 C C . TYR A 1 494 ? -25.103 14.195 12.783 1.00 94.44 494 TYR A C 1
ATOM 3710 O O . TYR A 1 494 ? -26.325 14.279 12.923 1.00 94.44 494 TYR A O 1
ATOM 3718 N N . ARG A 1 495 ? -24.452 14.875 11.834 1.00 93.19 495 ARG A N 1
ATOM 3719 C CA . ARG A 1 495 ? -25.147 15.781 10.907 1.00 93.19 495 ARG A CA 1
ATOM 3720 C C . ARG A 1 495 ? -25.736 15.005 9.731 1.00 93.19 495 ARG A C 1
ATOM 3722 O O . ARG A 1 495 ? -25.032 14.237 9.083 1.00 93.19 495 ARG A O 1
ATOM 3729 N N . VAL A 1 496 ? -27.009 15.257 9.429 1.00 87.50 496 VAL A N 1
ATOM 3730 C CA . VAL A 1 496 ? -27.729 14.679 8.283 1.00 87.50 496 VAL A CA 1
ATOM 3731 C C . VAL A 1 496 ? -28.463 15.803 7.559 1.00 87.50 496 VAL A C 1
ATOM 3733 O O . VAL A 1 496 ? -29.425 16.368 8.082 1.00 87.50 496 VAL A O 1
ATOM 3736 N N . GLY A 1 497 ? -27.999 16.153 6.356 1.00 83.88 497 GLY A N 1
ATOM 3737 C CA . GLY A 1 497 ? -28.513 17.318 5.629 1.00 83.88 497 GLY A CA 1
ATOM 3738 C C . GLY A 1 497 ? -28.394 18.601 6.474 1.00 83.88 497 GLY A C 1
ATOM 3739 O O . GLY A 1 497 ? -27.320 18.850 7.022 1.00 83.88 497 GLY A O 1
ATOM 3740 N N . PRO A 1 498 ? -29.464 19.410 6.616 1.00 85.06 498 PRO A N 1
ATOM 3741 C CA . PRO A 1 498 ? -29.446 20.606 7.464 1.00 85.06 498 PRO A CA 1
ATOM 3742 C C . PRO A 1 498 ? -29.607 20.304 8.968 1.00 85.06 498 PRO A C 1
ATOM 3744 O O . PRO A 1 498 ? -29.490 21.214 9.785 1.00 85.06 498 PRO A O 1
ATOM 3747 N N . GLY A 1 499 ? -29.916 19.058 9.346 1.00 89.75 499 GLY A N 1
ATOM 3748 C CA . GLY A 1 499 ? -30.231 18.663 10.719 1.00 89.75 499 GLY A CA 1
ATOM 3749 C C . GLY A 1 499 ? -29.086 17.959 11.449 1.00 89.75 499 GLY A C 1
ATOM 3750 O O . GLY A 1 499 ? -28.054 17.608 10.877 1.00 89.75 499 GLY A O 1
ATOM 3751 N N . THR A 1 500 ? -29.291 17.718 12.745 1.00 92.62 500 THR A N 1
ATOM 3752 C CA . THR A 1 500 ? -28.417 16.884 13.583 1.00 92.62 500 THR A CA 1
ATOM 3753 C C . THR A 1 500 ? -29.255 15.825 14.287 1.00 92.62 500 THR A C 1
ATOM 3755 O O . THR A 1 500 ? -30.277 16.142 14.891 1.00 92.62 500 THR A O 1
ATOM 3758 N N . VAL A 1 501 ? -28.811 14.574 14.219 1.00 92.00 501 VAL A N 1
ATOM 3759 C CA . VAL A 1 501 ? -29.375 13.444 14.960 1.00 92.00 501 VAL A CA 1
ATOM 3760 C C . VAL A 1 501 ? -28.520 13.201 16.200 1.00 92.00 501 VAL A C 1
ATOM 3762 O O . VAL A 1 501 ? -27.292 13.262 16.131 1.00 92.00 501 VAL A O 1
ATOM 3765 N N . ASN A 1 502 ? -29.165 12.931 17.334 1.00 93.44 502 ASN A N 1
ATOM 3766 C CA . ASN A 1 502 ? -28.496 12.528 18.566 1.00 93.44 502 ASN A CA 1
ATOM 3767 C C . ASN A 1 502 ? -28.611 11.010 18.739 1.00 93.44 502 ASN A C 1
ATOM 3769 O O . ASN A 1 502 ? -29.709 10.486 18.896 1.00 93.44 502 ASN A O 1
ATOM 3773 N N . PHE A 1 503 ? -27.477 10.319 18.722 1.00 92.25 503 PHE A N 1
ATOM 3774 C CA . PHE A 1 503 ? -27.374 8.878 18.941 1.00 92.25 503 PHE A CA 1
ATOM 3775 C C . PHE A 1 503 ? -27.236 8.495 20.420 1.00 92.25 503 PHE A C 1
ATOM 3777 O O . PHE A 1 503 ? -27.113 7.316 20.745 1.00 92.25 503 PHE A O 1
ATOM 3784 N N . GLY A 1 504 ? -27.266 9.470 21.332 1.00 92.69 504 GLY A N 1
ATOM 3785 C CA . GLY A 1 504 ? -27.166 9.228 22.764 1.00 92.69 504 GLY A CA 1
ATOM 3786 C C . GLY A 1 504 ? -25.763 8.777 23.159 1.00 92.69 504 GLY A C 1
ATOM 3787 O O . GLY A 1 504 ? -24.779 9.450 22.850 1.00 92.69 504 GLY A O 1
ATOM 3788 N N . THR A 1 505 ? -25.673 7.668 23.886 1.00 94.25 505 THR A N 1
ATOM 3789 C CA . THR A 1 505 ? -24.403 7.124 24.373 1.00 94.25 505 THR A CA 1
ATOM 3790 C C . THR A 1 505 ? -23.928 5.990 23.475 1.00 94.25 505 THR A C 1
ATOM 3792 O O . THR A 1 505 ? -24.641 5.004 23.302 1.00 94.25 505 THR A O 1
ATOM 3795 N N . LEU A 1 506 ? -22.704 6.107 22.954 1.00 95.00 506 LEU A N 1
ATOM 3796 C CA . LEU A 1 506 ? -22.044 5.065 22.165 1.00 95.00 506 LEU A CA 1
ATOM 3797 C C . LEU A 1 506 ? -20.756 4.608 22.850 1.00 95.00 506 LEU A C 1
ATOM 3799 O O . LEU A 1 506 ? -19.991 5.424 23.367 1.00 95.00 506 LEU A O 1
ATOM 3803 N N . SER A 1 507 ? -20.487 3.307 22.802 1.00 94.38 507 SER A N 1
ATOM 3804 C CA . SER A 1 507 ? -19.270 2.697 23.338 1.00 94.38 507 SER A CA 1
ATOM 3805 C C . SER A 1 507 ? -18.504 2.000 22.224 1.00 94.38 507 SER A C 1
ATOM 3807 O O . SER A 1 507 ? -19.072 1.201 21.487 1.00 94.38 507 SER A O 1
ATOM 3809 N N . PHE A 1 508 ? -17.209 2.283 22.122 1.00 95.50 508 PHE A N 1
ATOM 3810 C CA . PHE A 1 508 ? -16.335 1.736 21.088 1.00 95.50 508 PHE A CA 1
ATOM 3811 C C . PHE A 1 508 ? -15.185 0.950 21.718 1.00 95.50 508 PHE A C 1
ATOM 3813 O O . PHE A 1 508 ? -14.613 1.412 22.712 1.00 95.50 508 PHE A O 1
ATOM 3820 N N . PRO A 1 509 ? -14.784 -0.195 21.144 1.00 95.12 509 PRO A N 1
ATOM 3821 C CA . PRO A 1 509 ? -13.597 -0.903 21.594 1.00 95.12 509 PRO A CA 1
ATOM 3822 C C . PRO A 1 509 ? -12.336 -0.055 21.374 1.00 95.12 509 PRO A C 1
ATOM 3824 O O . PRO A 1 509 ? -12.182 0.616 20.349 1.00 95.12 509 PRO A O 1
ATOM 3827 N N . THR A 1 510 ? -11.415 -0.126 22.331 1.00 96.50 510 THR A N 1
ATOM 3828 C CA . THR A 1 510 ? -10.062 0.433 22.220 1.00 96.50 510 THR A CA 1
ATOM 3829 C C . THR A 1 510 ? -9.038 -0.684 22.206 1.00 96.50 510 THR A C 1
ATOM 3831 O O . THR A 1 510 ? -9.281 -1.754 22.774 1.00 96.50 510 THR A O 1
ATOM 3834 N N . GLY A 1 511 ? -7.882 -0.455 21.588 1.00 96.56 511 GLY A N 1
ATOM 3835 C CA . GLY A 1 511 ? -6.916 -1.534 21.468 1.00 96.56 511 GLY A CA 1
ATOM 3836 C C . GLY A 1 511 ? -5.617 -1.220 20.752 1.00 96.56 511 GLY A C 1
ATOM 3837 O O . GLY A 1 511 ? -5.187 -0.070 20.638 1.00 96.56 511 GLY A O 1
ATOM 3838 N N . VAL A 1 512 ? -5.015 -2.305 20.276 1.00 97.44 512 VAL A N 1
ATOM 3839 C CA . VAL A 1 512 ? -3.834 -2.305 19.415 1.00 97.44 512 VAL A CA 1
ATOM 3840 C C . VAL A 1 512 ? -4.149 -2.999 18.091 1.00 97.44 512 VAL A C 1
ATOM 3842 O O . VAL A 1 512 ? -4.986 -3.902 18.023 1.00 97.44 512 VAL A O 1
ATOM 3845 N N . TRP A 1 513 ? -3.454 -2.584 17.044 1.00 98.38 513 TRP A N 1
ATOM 3846 C CA . TRP A 1 513 ? -3.516 -3.111 15.689 1.00 98.38 513 TRP A CA 1
ATOM 3847 C C . TRP A 1 513 ? -2.246 -3.897 15.424 1.00 98.38 513 TRP A C 1
ATOM 3849 O O . TRP A 1 513 ? -1.148 -3.401 15.669 1.00 98.38 513 TRP A O 1
ATOM 3859 N N . VAL A 1 514 ? -2.385 -5.128 14.953 1.00 98.31 514 VAL A N 1
ATOM 3860 C CA . VAL A 1 514 ? -1.235 -5.992 14.703 1.00 98.31 514 VAL A CA 1
ATOM 3861 C C . VAL A 1 514 ? -0.892 -5.904 13.231 1.00 98.31 514 VAL A C 1
ATOM 3863 O O . VAL A 1 514 ? -1.707 -6.249 12.372 1.00 98.31 514 VAL A O 1
ATOM 3866 N N . ILE A 1 515 ? 0.316 -5.435 12.944 1.00 98.38 515 ILE A N 1
ATOM 3867 C CA . ILE A 1 515 ? 0.812 -5.309 11.578 1.00 98.38 515 ILE A CA 1
ATOM 3868 C C . ILE A 1 515 ? 1.819 -6.406 11.261 1.00 98.38 515 ILE A C 1
ATOM 3870 O O . ILE A 1 515 ? 2.627 -6.796 12.103 1.00 98.38 515 ILE A O 1
ATOM 3874 N N . LYS A 1 516 ? 1.785 -6.858 10.013 1.00 97.94 516 LYS A N 1
ATOM 3875 C CA . LYS A 1 516 ? 2.814 -7.659 9.365 1.00 97.94 516 LYS A CA 1
ATOM 3876 C C . LYS A 1 516 ? 3.673 -6.728 8.508 1.00 97.94 516 LYS A C 1
ATOM 3878 O O . LYS A 1 516 ? 3.174 -6.143 7.544 1.00 97.94 516 LYS A O 1
ATOM 3883 N N . ASN A 1 517 ? 4.943 -6.575 8.882 1.00 97.56 517 ASN A N 1
ATOM 3884 C CA . ASN A 1 517 ? 5.895 -5.703 8.197 1.00 97.56 517 ASN A CA 1
ATOM 3885 C C . ASN A 1 517 ? 6.693 -6.462 7.112 1.00 97.56 517 ASN A C 1
ATOM 3887 O O . ASN A 1 517 ? 6.679 -7.691 7.051 1.00 97.56 517 ASN A O 1
ATOM 3891 N N . SER A 1 518 ? 7.407 -5.718 6.267 1.00 97.12 518 SER A N 1
ATOM 3892 C CA . SER A 1 518 ? 8.229 -6.202 5.149 1.00 97.12 518 SER A CA 1
ATOM 3893 C C . SER A 1 518 ? 9.730 -5.986 5.377 1.00 97.12 518 SER A C 1
ATOM 3895 O O . SER A 1 518 ? 10.477 -5.804 4.420 1.00 97.12 518 SER A O 1
ATOM 3897 N N . TRP A 1 519 ? 10.191 -5.961 6.632 1.00 96.44 519 TRP A N 1
ATOM 3898 C CA . TRP A 1 519 ? 11.598 -5.713 7.003 1.00 96.44 519 TRP A CA 1
ATOM 3899 C C . TRP A 1 519 ? 12.252 -6.927 7.668 1.00 96.44 519 TRP A C 1
ATOM 3901 O O . TRP A 1 519 ? 13.074 -6.778 8.571 1.00 96.44 519 TRP A O 1
ATOM 3911 N N . SER A 1 520 ? 11.889 -8.132 7.215 1.00 95.25 520 SER A N 1
ATOM 3912 C CA . SER A 1 520 ? 12.296 -9.419 7.793 1.00 95.25 520 SER A CA 1
ATOM 3913 C C . SER A 1 520 ? 11.795 -9.661 9.225 1.00 95.25 520 SER A C 1
ATOM 3915 O O . SER A 1 520 ? 11.233 -8.794 9.893 1.00 95.25 520 SER A O 1
ATOM 3917 N N . CYS A 1 521 ? 12.042 -10.869 9.723 1.00 94.62 521 CYS A N 1
ATOM 3918 C CA . CYS A 1 521 ? 11.814 -11.269 11.111 1.00 94.62 521 CYS A CA 1
ATOM 3919 C C . CYS A 1 521 ? 12.819 -10.643 12.088 1.00 94.62 521 CYS A C 1
ATOM 3921 O O . CYS A 1 521 ? 12.622 -10.718 13.301 1.00 94.62 521 CYS A O 1
ATOM 3923 N N . GLY A 1 522 ? 13.874 -10.005 11.573 1.00 94.44 522 GLY A N 1
ATOM 3924 C CA . GLY A 1 522 ? 14.783 -9.193 12.367 1.00 94.44 522 GLY A CA 1
ATOM 3925 C C . GLY A 1 522 ? 14.137 -7.908 12.882 1.00 94.44 522 GLY A C 1
ATOM 3926 O O . GLY A 1 522 ? 14.684 -7.306 13.788 1.00 94.44 522 GLY A O 1
ATOM 3927 N N . PHE A 1 523 ? 12.990 -7.470 12.362 1.00 96.31 523 PHE A N 1
ATOM 3928 C CA . PHE A 1 523 ? 12.277 -6.295 12.869 1.00 96.31 523 PHE A CA 1
ATOM 3929 C C . PHE A 1 523 ? 11.288 -6.656 13.992 1.00 96.31 523 PHE A C 1
ATOM 3931 O O . PHE A 1 523 ? 10.676 -7.721 13.954 1.00 96.31 523 PHE A O 1
ATOM 3938 N N . GLY A 1 524 ? 11.069 -5.759 14.960 1.00 96.31 524 GLY A N 1
ATOM 3939 C CA . GLY A 1 524 ? 9.957 -5.853 15.916 1.00 96.31 524 GLY A CA 1
ATOM 3940 C C . GLY A 1 524 ? 9.869 -7.178 16.678 1.00 96.31 524 GLY A C 1
ATOM 3941 O O . GLY A 1 524 ? 10.881 -7.760 17.061 1.00 96.31 524 GLY A O 1
ATOM 3942 N N . ASP A 1 525 ? 8.656 -7.697 16.864 1.00 96.81 525 ASP A N 1
ATOM 3943 C CA . ASP A 1 525 ? 8.437 -9.039 17.410 1.00 96.81 525 ASP A CA 1
ATOM 3944 C C . ASP A 1 525 ? 8.362 -10.082 16.287 1.00 96.81 525 ASP A C 1
ATOM 3946 O O . ASP A 1 525 ? 7.336 -10.715 16.044 1.00 96.81 525 ASP A O 1
ATOM 3950 N N . GLY A 1 526 ? 9.463 -10.228 15.547 1.00 94.94 526 GLY A N 1
ATOM 3951 C CA . GLY A 1 526 ? 9.572 -11.282 14.542 1.00 94.94 526 GLY A CA 1
ATOM 3952 C C . GLY A 1 526 ? 8.981 -10.899 13.199 1.00 94.94 526 GLY A C 1
ATOM 3953 O O . GLY A 1 526 ? 8.431 -11.752 12.515 1.00 94.94 526 GLY A O 1
ATOM 3954 N N . GLY A 1 527 ? 9.057 -9.618 12.851 1.00 96.56 527 GLY A N 1
ATOM 3955 C CA . GLY A 1 527 ? 8.438 -8.999 11.684 1.00 96.56 527 GLY A CA 1
ATOM 3956 C C . GLY A 1 527 ? 7.077 -8.362 11.973 1.00 96.56 527 GLY A C 1
ATOM 3957 O O . GLY A 1 527 ? 6.506 -7.721 11.090 1.00 96.56 527 GLY A O 1
ATOM 3958 N N . TYR A 1 528 ? 6.574 -8.495 13.202 1.00 98.06 528 TYR A N 1
ATOM 3959 C CA . TYR A 1 528 ? 5.301 -7.926 13.637 1.00 98.06 528 TYR A CA 1
ATOM 3960 C C . TYR A 1 528 ? 5.492 -6.729 14.565 1.00 98.06 528 TYR A C 1
ATOM 3962 O O . TYR A 1 528 ? 6.488 -6.626 15.287 1.00 98.06 528 TYR A O 1
ATOM 3970 N N . ALA A 1 529 ? 4.500 -5.843 14.571 1.00 98.25 529 ALA A N 1
ATOM 3971 C CA . ALA A 1 529 ? 4.388 -4.779 15.558 1.00 98.25 529 ALA A CA 1
ATOM 3972 C C . ALA A 1 529 ? 2.936 -4.572 16.001 1.00 98.25 529 ALA A C 1
ATOM 3974 O O . ALA A 1 529 ? 1.993 -4.929 15.292 1.00 98.25 529 ALA A O 1
ATOM 3975 N N . TYR A 1 530 ? 2.779 -3.978 17.180 1.00 98.25 530 TYR A N 1
ATOM 3976 C CA . TYR A 1 530 ? 1.513 -3.784 17.878 1.00 98.25 530 TYR A CA 1
ATOM 3977 C C . TYR A 1 530 ? 1.274 -2.285 18.052 1.00 98.25 530 TYR A C 1
ATOM 3979 O O . TYR A 1 530 ? 1.787 -1.670 18.987 1.00 98.25 530 TYR A O 1
ATOM 3987 N N . LEU A 1 531 ? 0.521 -1.689 17.129 1.00 98.38 531 LEU A N 1
ATOM 3988 C CA . LEU A 1 531 ? 0.307 -0.247 17.044 1.00 98.38 531 LEU A CA 1
ATOM 3989 C C . LEU A 1 531 ? -0.927 0.159 17.862 1.00 98.38 531 LEU A C 1
ATOM 3991 O O . LEU A 1 531 ? -2.033 -0.260 17.525 1.00 98.38 531 LEU A O 1
ATOM 3995 N N . PRO A 1 532 ? -0.797 0.954 18.935 1.00 97.94 532 PRO A N 1
ATOM 3996 C CA . PRO A 1 532 ? -1.949 1.426 19.703 1.00 97.94 532 PRO A CA 1
ATOM 3997 C C . PRO A 1 532 ? -2.865 2.342 18.886 1.00 97.94 532 PRO A C 1
ATOM 3999 O O . PRO A 1 532 ? -2.414 3.006 17.956 1.00 97.94 532 PRO A O 1
ATOM 4002 N N . ASP A 1 533 ? -4.138 2.445 19.279 1.00 97.50 533 ASP A N 1
ATOM 4003 C CA . ASP A 1 533 ? -5.114 3.346 18.638 1.00 97.50 533 ASP A CA 1
ATOM 4004 C C . ASP A 1 533 ? -4.596 4.787 18.467 1.00 97.50 533 ASP A C 1
ATOM 4006 O O . ASP A 1 533 ? -4.858 5.408 17.442 1.00 97.50 533 ASP A O 1
ATOM 4010 N N . ALA A 1 534 ? -3.838 5.305 19.442 1.00 94.81 534 ALA A N 1
ATOM 4011 C CA . ALA A 1 534 ? -3.250 6.644 19.370 1.00 94.81 534 ALA A CA 1
ATOM 4012 C C . ALA A 1 534 ? -2.240 6.782 18.220 1.00 94.81 534 ALA A C 1
ATOM 4014 O O . ALA A 1 534 ? -2.273 7.777 17.502 1.00 94.81 534 ALA A O 1
ATOM 4015 N N . PHE A 1 535 ? -1.393 5.765 18.014 1.00 96.19 535 PHE A N 1
ATOM 4016 C CA . PHE A 1 535 ? -0.457 5.724 16.889 1.00 96.19 535 PHE A CA 1
ATOM 4017 C C . PHE A 1 535 ? -1.218 5.740 15.564 1.00 96.19 535 PHE A C 1
ATOM 4019 O O . PHE A 1 535 ? -0.937 6.559 14.693 1.00 96.19 535 PHE A O 1
ATOM 4026 N N . LEU A 1 536 ? -2.231 4.874 15.438 1.00 95.38 536 LEU A N 1
ATOM 4027 C CA . LEU A 1 536 ? -3.042 4.791 14.227 1.00 95.38 536 LEU A CA 1
ATOM 4028 C C . LEU A 1 536 ? -3.730 6.130 13.915 1.00 95.38 536 LEU A C 1
ATOM 4030 O O . LEU A 1 536 ? -3.743 6.554 12.765 1.00 95.38 536 LEU A O 1
ATOM 4034 N N . ASP A 1 537 ? -4.286 6.814 14.912 1.00 93.25 537 ASP A N 1
ATOM 4035 C CA . ASP A 1 537 ? -4.992 8.078 14.690 1.00 93.25 537 ASP A CA 1
ATOM 4036 C C . ASP A 1 537 ? -4.072 9.214 14.219 1.00 93.25 537 ASP A C 1
ATOM 4038 O O . ASP A 1 537 ? -4.517 10.057 13.442 1.00 93.25 537 ASP A O 1
ATOM 4042 N N . GLN A 1 538 ? -2.820 9.250 14.683 1.00 92.12 538 GLN A N 1
ATOM 4043 C CA . GLN A 1 538 ? -1.911 10.371 14.438 1.00 92.12 538 GLN A CA 1
ATOM 4044 C C . GLN A 1 538 ? -1.019 10.179 13.205 1.00 92.12 538 GLN A C 1
ATOM 4046 O O . GLN A 1 538 ? -0.781 11.137 12.473 1.00 92.12 538 GLN A O 1
ATOM 4051 N N . GLU A 1 539 ? -0.531 8.961 12.971 1.00 95.19 539 GLU A N 1
ATOM 4052 C CA . GLU A 1 539 ? 0.517 8.698 11.975 1.00 95.19 539 GLU A CA 1
ATOM 4053 C C . GLU A 1 539 ? -0.049 8.171 10.638 1.00 95.19 539 GLU A C 1
ATOM 4055 O O . GLU A 1 539 ? 0.667 8.037 9.647 1.00 95.19 539 GLU A O 1
ATOM 4060 N N . THR A 1 540 ? -1.346 7.857 10.561 1.00 96.81 540 THR A N 1
ATOM 4061 C CA . THR A 1 540 ? -1.946 7.238 9.365 1.00 96.81 540 THR A CA 1
ATOM 4062 C C . THR A 1 540 ? -2.334 8.263 8.304 1.00 96.81 540 THR A C 1
ATOM 4064 O O . THR A 1 540 ? -3.148 9.158 8.544 1.00 96.81 540 THR A O 1
ATOM 4067 N N . TRP A 1 541 ? -1.858 8.051 7.078 1.00 96.50 541 TRP A N 1
ATOM 4068 C CA . TRP A 1 541 ? -2.245 8.829 5.896 1.00 96.50 541 TRP A CA 1
ATOM 4069 C C . TRP A 1 541 ? -3.157 8.061 4.928 1.00 96.50 541 TRP A C 1
ATOM 4071 O O . TRP A 1 541 ? -3.673 8.651 3.982 1.00 96.50 541 TRP A O 1
ATOM 4081 N N . GLY A 1 542 ? -3.412 6.770 5.152 1.00 97.44 542 GLY A N 1
ATOM 4082 C CA . GLY A 1 542 ? -4.418 6.036 4.385 1.00 97.44 542 GLY A CA 1
ATOM 4083 C C . GLY A 1 542 ? -4.597 4.588 4.818 1.00 97.44 542 GLY A C 1
ATOM 4084 O O . GLY A 1 542 ? -3.710 3.996 5.433 1.00 97.44 542 GLY A O 1
ATOM 4085 N N . VAL A 1 543 ? -5.744 4.006 4.472 1.00 98.62 543 VAL A N 1
ATOM 4086 C CA . VAL A 1 543 ? -6.004 2.569 4.632 1.00 98.62 543 VAL A CA 1
ATOM 4087 C C . VAL A 1 543 ? -6.737 2.064 3.402 1.00 98.62 543 VAL A C 1
ATOM 4089 O O . VAL A 1 543 ? -7.809 2.565 3.074 1.00 98.62 543 VAL A O 1
ATOM 4092 N N . PHE A 1 544 ? -6.195 1.044 2.747 1.00 98.62 544 PHE A N 1
ATOM 4093 C CA . PHE A 1 544 ? -6.830 0.393 1.607 1.00 98.62 544 PHE A CA 1
ATOM 4094 C C . PHE A 1 544 ? -7.477 -0.924 2.030 1.00 98.62 544 PHE A C 1
ATOM 4096 O O . PHE A 1 544 ? -6.846 -1.749 2.688 1.00 98.62 544 PHE A O 1
ATOM 4103 N N . ASN A 1 545 ? -8.735 -1.122 1.653 1.00 98.62 545 ASN A N 1
ATOM 4104 C CA . ASN A 1 545 ? -9.513 -2.309 1.972 1.00 98.62 545 ASN A CA 1
ATOM 4105 C C . ASN A 1 545 ? -9.620 -3.246 0.765 1.00 98.62 545 ASN A C 1
ATOM 4107 O O . ASN A 1 545 ? -10.025 -2.811 -0.313 1.00 98.62 545 ASN A O 1
ATOM 4111 N N . LEU A 1 546 ? -9.352 -4.536 0.967 1.00 98.56 546 LEU A N 1
ATOM 4112 C CA . LEU A 1 546 ? -9.702 -5.616 0.045 1.00 98.56 546 LEU A CA 1
ATOM 4113 C C . LEU A 1 546 ? -10.811 -6.484 0.674 1.00 98.56 546 LEU A C 1
ATOM 4115 O O . LEU A 1 546 ? -10.543 -7.203 1.640 1.00 98.56 546 LEU A O 1
ATOM 4119 N N . PRO A 1 547 ? -12.055 -6.456 0.155 1.00 97.88 547 PRO A N 1
ATOM 4120 C CA . PRO A 1 547 ? -13.165 -7.192 0.760 1.00 97.88 547 PRO A CA 1
ATOM 4121 C C . PRO A 1 547 ? -12.970 -8.717 0.788 1.00 97.88 547 PRO A C 1
ATOM 4123 O O . PRO A 1 547 ? -12.414 -9.290 -0.145 1.00 97.88 547 PRO A O 1
ATOM 4126 N N . ALA A 1 548 ? -13.531 -9.402 1.790 1.00 95.44 548 ALA A N 1
ATOM 4127 C CA . ALA A 1 548 ? -13.308 -10.834 2.059 1.00 95.44 548 ALA A CA 1
ATOM 4128 C C . ALA A 1 548 ? -13.544 -11.801 0.874 1.00 95.44 548 ALA A C 1
ATOM 4130 O O . ALA A 1 548 ? -12.952 -12.878 0.812 1.00 95.44 548 ALA A O 1
ATOM 4131 N N . GLY A 1 549 ? -14.452 -11.452 -0.044 1.00 93.50 549 GLY A N 1
ATOM 4132 C CA . GLY A 1 549 ? -14.772 -12.238 -1.246 1.00 93.50 549 GLY A CA 1
ATOM 4133 C C . GLY A 1 549 ? -14.168 -11.683 -2.538 1.00 93.50 549 GLY A C 1
ATOM 4134 O O . GLY A 1 549 ? -14.492 -12.160 -3.623 1.00 93.50 549 GLY A O 1
ATOM 4135 N N . ALA A 1 550 ? -13.351 -10.636 -2.454 1.00 96.56 550 ALA A N 1
ATOM 4136 C CA . ALA A 1 550 ? -12.855 -9.900 -3.604 1.00 96.56 550 ALA A CA 1
ATOM 4137 C C . ALA A 1 550 ? -11.586 -10.526 -4.191 1.00 96.56 550 ALA A C 1
ATOM 4139 O O . ALA A 1 550 ? -10.582 -9.843 -4.335 1.00 96.56 550 ALA A O 1
ATOM 4140 N N . VAL A 1 551 ? -11.624 -11.815 -4.535 1.00 97.00 551 VAL A N 1
ATOM 4141 C CA . VAL A 1 551 ? -10.481 -12.537 -5.110 1.00 97.00 551 VAL A CA 1
ATOM 4142 C C . VAL A 1 551 ? -10.918 -13.427 -6.272 1.00 97.00 551 VAL A C 1
ATOM 4144 O O . VAL A 1 551 ? -11.962 -14.079 -6.201 1.00 97.00 551 VAL A O 1
ATOM 4147 N N . ALA A 1 552 ? -10.121 -13.456 -7.339 1.00 96.44 552 ALA A N 1
ATOM 4148 C CA . ALA A 1 552 ? -10.288 -14.331 -8.498 1.00 96.44 552 ALA A CA 1
ATOM 4149 C C . ALA A 1 552 ? -8.966 -15.022 -8.848 1.00 96.44 552 ALA A C 1
ATOM 4151 O O . ALA A 1 552 ? -7.892 -14.533 -8.494 1.00 96.44 552 ALA A O 1
ATOM 4152 N N . SER A 1 553 ? -9.065 -16.143 -9.559 1.00 94.94 553 SER A N 1
ATOM 4153 C CA . SER A 1 553 ? -7.926 -16.912 -10.053 1.00 94.94 553 SER A CA 1
ATOM 4154 C C . SER A 1 553 ? -8.250 -17.529 -11.413 1.00 94.94 553 SER A C 1
ATOM 4156 O O . SER A 1 553 ? -9.421 -17.726 -11.737 1.00 94.94 553 SER A O 1
ATOM 4158 N N . ASP A 1 554 ? -7.216 -17.830 -12.193 1.00 91.56 554 ASP A N 1
ATOM 4159 C CA . ASP A 1 554 ? -7.276 -18.706 -13.369 1.00 91.56 554 ASP A CA 1
ATOM 4160 C C . ASP A 1 554 ? -7.195 -20.200 -12.990 1.00 91.56 554 ASP A C 1
ATOM 4162 O O . ASP A 1 554 ? -7.331 -21.070 -13.851 1.00 91.56 554 ASP A O 1
ATOM 4166 N N . MET A 1 555 ? -7.028 -20.505 -11.699 1.00 89.19 555 MET A N 1
ATOM 4167 C CA . MET A 1 555 ? -7.071 -21.859 -11.167 1.00 89.19 555 MET A CA 1
ATOM 4168 C C . MET A 1 555 ? -8.450 -22.499 -11.404 1.00 89.19 555 MET A C 1
ATOM 4170 O O . MET A 1 555 ? -9.467 -21.949 -10.964 1.00 89.19 555 MET A O 1
ATOM 4174 N N . PRO A 1 556 ? -8.516 -23.691 -12.030 1.00 86.88 556 PRO A N 1
ATOM 4175 C CA . PRO A 1 556 ? -9.775 -24.400 -12.229 1.00 86.88 556 PRO A CA 1
ATOM 4176 C C . PRO A 1 556 ? -10.515 -24.656 -10.908 1.00 86.88 556 PRO A C 1
ATOM 4178 O O . PRO A 1 556 ? -9.950 -25.207 -9.963 1.00 86.88 556 PRO A O 1
ATOM 4181 N N . GLY A 1 557 ? -11.794 -24.271 -10.853 1.00 86.19 557 GLY A N 1
ATOM 4182 C CA . GLY A 1 557 ? -12.657 -24.479 -9.683 1.00 86.19 557 GLY A CA 1
ATOM 4183 C C . GLY A 1 557 ? -12.382 -23.553 -8.492 1.00 86.19 557 GLY A C 1
ATOM 4184 O O . GLY A 1 557 ? -12.780 -23.890 -7.378 1.00 86.19 557 GLY A O 1
ATOM 4185 N N . PHE A 1 558 ? -11.683 -22.430 -8.701 1.00 89.25 558 PHE A N 1
ATOM 4186 C CA . PHE A 1 558 ? -11.387 -21.453 -7.650 1.00 89.25 558 PHE A CA 1
ATOM 4187 C C . PHE A 1 558 ? -12.623 -20.752 -7.101 1.00 89.25 558 PHE A C 1
ATOM 4189 O O . PHE A 1 558 ? -13.433 -20.205 -7.884 1.00 89.25 558 PHE A O 1
#

Foldseek 3Di:
DDDDDDDDDDDDDDDDDDDPDDPAPDDDDDDPPFDWDWDAQPLAIFTAGADAPVVQVVLVPDPPWFWDFSNCLVVLVVVLVVLLVVLLVVLVVLCPDPFLSVLLSLLLVLFAAFQWFWDWFAFQVRDTAIAIFGGSSQLSSQLVVQLVCLQVQLQVLQVVQVHGLQGRDRPVFAPPPDDPPDPPDDPPPDDPPPDDDDDDPPPPPDDQPPPDLQFQDEDAQLQAAQSVSDNQAQQRFHDDDFDAVQNRQFDFDQRNAQYTAGALGHALLQVLVQQQRQQQSLVCSVPVGGHAWASLQSQCQLCVNSPAFGTHGHPVSLVSCLVVVPWIFGCNFPPDQNQNPKAFPPNPRNDTTRWIGSSCPVPPDAQAGRGRSRFHWYDHHPGSTTIRRHRGDPDDDGKIKGFNDKGWQSSSLSPFAKPDNVVSLLSSVQSVQVQRSQVKKKKFKWFAFQQNSCQHQNQGGDCVRPPHNTSHIGIWIQNGWHFPAKDKDAQTWGDDVPDIDTSGMTIGTFGWTKTQGNRALSTHSGRIHTHGSVRRSNTTSIMMIRGSNRMDIPPPPD

Secondary structure (DSSP, 8-state):
------------------------PPP---STTPPPEEEEETTEEEEEEEE-HHHHHHHHTSTT-EEEEGGGHHHHHHHHHHHHHHHHHHHHHHHT-SSTHHHHHHHHHTSPSSSEEEEEEEPTTS-EEEEEEE-HHHHHHHHHHHHHHHHHHHHHHHHHTT--SSS---GGGS-TT---TT---PPPS-SS-SS------GGGS-PPP-----------TTSSBTSTT-SS-TT--------STTGGG-BSTTGGGPPPP-B--SSS-HHHHHHHHHHHHHHHHHHS--B-B-HHHHHHHHHGGGTTSPS---HHHHHHHHHTT--B-BTTTS-----TT-EEESS-TTSPP-EEESTTTT-TTS---SSSS--EEEEETTSSEEEEE----SSS----EEES--EE-HHHHHT--BSSHHHHHHHHHHHHHHHHHHT-EEEEEEEE-HHHHT--TT----GGGTTS---EEEEEEEEEEEEEEEEEESS-EEEETTEEEE---EEEEEEEEEEE-SB-TTSTTTSEEEEEHHHHHHHEEEEEEE-TT-EEESSTT-

Radius of gyration: 26.53 Å; chains: 1; bounding box: 125×49×63 Å

pLDDT: mean 84.37, std 20.66, range [23.98, 98.81]